Protein AF-A0A812WSG4-F1 (afdb_monomer_lite)

Sequence (407 aa):
MKSVAWGLSHLVDLAQLTVILRHFLCVSTFDWAQKLTANGPMGNECKCCKKEDDSPRNEVTLLQAPGTAVLPWYAGHAQAEEMSEKEYNQKLLKVVLRVQRHWRVVTARKVFANKAAASYTGSTADKQTFLLHWQAKYIIANNLPANDAHWDSDDPAWIGKASMSKRHRFLIRRNLHWRWFNALVFGMMDEQERVFPMSTCAQDALTEIRMMKEAALTWVNGARESEGWSHNVGLFFHVYGHNSVNSLHLHVVDLDFTGPSFESQKFKNLPMDAVLQVLEQEVAGTSDRCETSAMSSLPAIDESIDLKQETVKASPVLNDADMYRRARLKLYELGGVRALRDQLRRQGFLKAGSPKLTTSNKPFNVFARLAYQDTVGRALYASDTTFNKITGRSEGLSPKSASSALS

Radius of gyration: 29.05 Å; chains: 1; bounding box: 52×84×96 Å

Secondary structure (DSSP, 8-state):
--------SSSHHHHHHHHHHHHHHHHHHHHHHHHH--SS------TTS--------------PPTT----GGGSS--------HHHHHHHHHHHHHHHHHHHHHHHHHHHHHHHHHHHHHTTTTTGGGGGGGGGGTEEEEE--HHHHHTTT---TTTTTTS-SBSSEEEEEES--BGGGSSGGGTTS--TT-----HHHHHHHHHHHHHHHHHHHHHHHHHHHHHH---S-EEEEE--TTT-SSSS--EEEEEGGGB-HHHHHHGGG-EEHHHHHHHHHHHHTT-S--S-TTSTTSPPP--TT--HHHHHHHH-SS--SHHHHHHHHHHHHHTTHHHHHHHHHHHTT-B-TTSSBBP-SBTTB-HHHHHHHHHHHHHHHHHHHHHHHHHTT---------------

Structure (mmCIF, N/CA/C/O backbone):
data_AF-A0A812WSG4-F1
#
_entry.id   AF-A0A812WSG4-F1
#
loop_
_atom_site.group_PDB
_atom_site.id
_atom_site.type_symbol
_atom_site.label_atom_id
_atom_site.label_alt_id
_atom_site.label_comp_id
_atom_site.label_asym_id
_atom_site.label_entity_id
_atom_site.label_seq_id
_atom_site.pdbx_PDB_ins_code
_atom_site.Cartn_x
_atom_site.Cartn_y
_atom_site.Cartn_z
_atom_site.occupancy
_atom_site.B_iso_or_equiv
_atom_site.auth_seq_id
_atom_site.auth_comp_id
_atom_site.auth_asym_id
_atom_site.auth_atom_id
_atom_site.pdbx_PDB_model_num
ATOM 1 N N . MET A 1 1 ? -26.300 61.626 37.193 1.00 44.62 1 MET A N 1
ATOM 2 C CA . MET A 1 1 ? -26.737 61.678 35.778 1.00 44.62 1 MET A CA 1
ATOM 3 C C . MET A 1 1 ? -25.701 62.444 34.960 1.00 44.62 1 MET A C 1
ATOM 5 O O . MET A 1 1 ? -25.579 63.639 35.187 1.00 44.62 1 MET A O 1
ATOM 9 N N . LYS A 1 2 ? -24.931 61.743 34.110 1.00 29.81 2 LYS A N 1
ATOM 10 C CA . LYS A 1 2 ? -24.071 62.189 32.977 1.00 29.81 2 LYS A CA 1
ATOM 11 C C . LYS A 1 2 ? -23.126 61.009 32.676 1.00 29.81 2 LYS A C 1
ATOM 13 O O . LYS A 1 2 ? -22.304 60.676 33.513 1.00 29.81 2 LYS A O 1
ATOM 18 N N . SER A 1 3 ? -23.520 60.128 31.761 1.00 32.69 3 SER A N 1
ATOM 19 C CA . SER A 1 3 ? -23.214 60.108 30.317 1.00 32.69 3 SER A CA 1
ATOM 20 C C . SER A 1 3 ? -21.941 59.309 30.022 1.00 32.69 3 SER A C 1
ATOM 22 O O . SER A 1 3 ? -20.834 59.718 30.356 1.00 32.69 3 SER A O 1
ATOM 24 N N . VAL A 1 4 ? -22.168 58.141 29.421 1.00 39.34 4 VAL A N 1
ATOM 25 C CA . VAL A 1 4 ? -21.212 57.148 28.929 1.00 39.34 4 VAL A CA 1
ATOM 26 C C . VAL A 1 4 ? -20.921 57.473 27.467 1.00 39.34 4 VAL A C 1
ATOM 28 O O . VAL A 1 4 ? -21.856 57.531 26.674 1.00 39.34 4 VAL A O 1
ATOM 31 N N . ALA A 1 5 ? -19.652 57.650 27.101 1.00 42.28 5 ALA A N 1
ATOM 32 C CA . ALA A 1 5 ? -19.232 57.693 25.701 1.00 42.28 5 ALA A CA 1
ATOM 33 C C . ALA A 1 5 ? -17.727 57.425 25.558 1.00 42.28 5 ALA A C 1
ATOM 35 O O . ALA A 1 5 ? -16.986 58.368 25.340 1.00 42.28 5 ALA A O 1
ATOM 36 N N . TRP A 1 6 ? -17.268 56.173 25.655 1.00 30.14 6 TRP A N 1
ATOM 37 C CA . TRP A 1 6 ? -15.964 55.759 25.109 1.00 30.14 6 TRP A CA 1
ATOM 38 C C . TRP A 1 6 ? -16.054 54.313 24.614 1.00 30.14 6 TRP A C 1
ATOM 40 O O . TRP A 1 6 ? -16.075 53.367 25.393 1.00 30.14 6 TRP A O 1
ATOM 50 N N . GLY A 1 7 ? -16.125 54.152 23.297 1.00 43.00 7 GLY A N 1
ATOM 51 C CA . GLY A 1 7 ? -16.053 52.861 22.627 1.00 43.00 7 GLY A CA 1
ATOM 52 C C . GLY A 1 7 ? -15.895 53.078 21.131 1.00 43.00 7 GLY A C 1
ATOM 53 O O . GLY A 1 7 ? -16.901 53.308 20.474 1.00 43.00 7 GLY A O 1
ATOM 54 N N . LEU A 1 8 ? -14.647 53.067 20.630 1.00 34.56 8 LEU A N 1
ATOM 55 C CA . LEU A 1 8 ? -14.300 52.886 19.202 1.00 34.56 8 LEU A CA 1
ATOM 56 C C . LEU A 1 8 ? -12.782 52.811 18.878 1.00 34.56 8 LEU A C 1
ATOM 58 O O . LEU A 1 8 ? -12.412 52.893 17.712 1.00 34.56 8 LEU A O 1
ATOM 62 N N . SER A 1 9 ? -11.871 52.604 19.840 1.00 36.78 9 SER A N 1
ATOM 63 C CA . SER A 1 9 ? -10.413 52.645 19.578 1.00 36.78 9 SER A CA 1
ATOM 64 C C . SER A 1 9 ? -9.722 51.296 19.299 1.00 36.78 9 SER A C 1
ATOM 66 O O . SER A 1 9 ? -8.503 51.267 19.172 1.00 36.78 9 SER A O 1
ATOM 68 N N . HIS A 1 10 ? -10.436 50.171 19.169 1.00 44.19 10 HIS A N 1
ATOM 69 C CA . HIS A 1 10 ? -9.801 48.842 19.001 1.00 44.19 10 HIS A CA 1
ATOM 70 C C . HIS A 1 10 ? -10.036 48.146 17.650 1.00 44.19 10 HIS A C 1
ATOM 72 O O . HIS A 1 10 ? -9.524 47.054 17.423 1.00 44.19 10 HIS A O 1
ATOM 78 N N . LEU A 1 11 ? -10.743 48.781 16.709 1.00 36.41 11 LEU A N 1
ATOM 79 C CA . LEU A 1 11 ? -10.906 48.254 15.342 1.00 36.41 11 LEU A CA 1
ATOM 80 C C . LEU A 1 11 ? -9.815 48.725 14.361 1.00 36.41 11 LEU A C 1
ATOM 82 O O . LEU A 1 11 ? -9.687 48.167 13.273 1.00 36.41 11 LEU A O 1
ATOM 86 N N . VAL A 1 12 ? -8.993 49.708 14.746 1.00 40.75 12 VAL A N 1
ATOM 87 C CA . VAL A 1 12 ? -7.948 50.290 13.881 1.00 40.75 12 VAL A CA 1
ATOM 88 C C . VAL A 1 12 ? -6.704 49.385 13.764 1.00 40.75 12 VAL A C 1
ATOM 90 O O . VAL A 1 12 ? -6.014 49.420 12.746 1.00 40.75 12 VAL A O 1
ATOM 93 N N . ASP A 1 13 ? -6.462 48.487 14.723 1.00 52.12 13 ASP A N 1
ATOM 94 C CA . ASP A 1 13 ? -5.215 47.703 14.789 1.00 52.12 13 ASP A CA 1
ATOM 95 C C . ASP A 1 13 ? -5.152 46.489 13.842 1.00 52.12 13 ASP A C 1
ATOM 97 O O . ASP A 1 13 ? -4.093 46.152 13.307 1.00 52.12 13 ASP A O 1
ATOM 101 N N . LEU A 1 14 ? -6.279 45.833 13.549 1.00 44.94 14 LEU A N 1
ATOM 102 C CA . LEU A 1 14 ? -6.296 44.662 12.654 1.00 44.94 14 LEU A CA 1
ATOM 103 C C . LEU A 1 14 ? -6.059 45.041 11.182 1.00 44.94 14 LEU A C 1
ATOM 105 O O . LEU A 1 14 ? -5.434 44.286 10.427 1.00 44.94 14 LEU A O 1
ATOM 109 N N . ALA A 1 15 ? -6.506 46.230 10.774 1.00 45.50 15 ALA A N 1
ATOM 110 C CA . ALA A 1 15 ? -6.244 46.766 9.443 1.00 45.50 15 ALA A CA 1
ATOM 111 C C . ALA A 1 15 ? -4.757 47.115 9.268 1.00 45.50 15 ALA A C 1
ATOM 113 O O . ALA A 1 15 ? -4.166 46.765 8.244 1.00 45.50 15 ALA A O 1
ATOM 114 N N . GLN A 1 16 ? -4.121 47.706 10.288 1.00 52.91 16 GLN A N 1
ATOM 115 C CA . GLN A 1 16 ? -2.684 47.992 10.266 1.00 52.91 16 GLN A CA 1
ATOM 116 C C . GLN A 1 16 ? -1.845 46.714 10.240 1.00 52.91 16 GLN A C 1
ATOM 118 O O . GLN A 1 16 ? -0.914 46.623 9.441 1.00 52.91 16 GLN A O 1
ATOM 123 N N . LEU A 1 17 ? -2.220 45.677 10.997 1.00 49.31 17 LEU A N 1
ATOM 124 C CA . LEU A 1 17 ? -1.539 44.381 10.939 1.00 49.31 17 LEU A CA 1
ATOM 125 C C . LEU A 1 17 ? -1.612 43.759 9.533 1.00 49.31 17 LEU A C 1
ATOM 127 O O . LEU A 1 17 ? -0.635 43.198 9.040 1.00 49.31 17 LEU A O 1
ATOM 131 N N . THR A 1 18 ? -2.756 43.900 8.858 1.00 52.38 18 THR A N 1
ATOM 132 C CA . THR A 1 18 ? -2.968 43.389 7.495 1.00 52.38 18 THR A CA 1
ATOM 133 C C . THR A 1 18 ? -2.155 44.173 6.458 1.00 52.38 18 THR A C 1
ATOM 135 O O . THR A 1 18 ? -1.593 43.576 5.537 1.00 52.38 18 THR A O 1
ATOM 138 N N . VAL A 1 19 ? -2.038 45.495 6.618 1.00 55.69 19 VAL A N 1
ATOM 139 C CA . VAL A 1 19 ? -1.210 46.364 5.763 1.00 55.69 19 VAL A CA 1
ATOM 140 C C . VAL A 1 19 ? 0.280 46.095 5.983 1.00 55.69 19 VAL A C 1
ATOM 142 O O . VAL A 1 19 ? 1.002 45.920 5.004 1.00 55.69 19 VAL A O 1
ATOM 145 N N . ILE A 1 20 ? 0.730 45.958 7.234 1.00 57.47 20 ILE A N 1
ATOM 146 C CA . ILE A 1 20 ? 2.117 45.618 7.585 1.00 57.47 20 ILE A CA 1
ATOM 147 C C . ILE A 1 20 ? 2.479 44.235 7.039 1.00 57.47 20 ILE A C 1
ATOM 149 O O . ILE A 1 20 ? 3.531 44.079 6.421 1.00 57.47 20 ILE A O 1
ATOM 153 N N . LEU A 1 21 ? 1.594 43.240 7.179 1.00 55.28 21 LEU A N 1
ATOM 154 C CA . LEU A 1 21 ? 1.803 41.907 6.609 1.00 55.28 21 LEU A CA 1
ATOM 155 C C . LEU A 1 21 ? 1.834 41.937 5.074 1.00 55.28 21 LEU A C 1
ATOM 157 O O . LEU A 1 21 ? 2.691 41.281 4.486 1.00 55.28 21 LEU A O 1
ATOM 161 N N . ARG A 1 22 ? 0.974 42.725 4.409 1.00 54.09 22 ARG A N 1
ATOM 162 C CA . ARG A 1 22 ? 1.014 42.904 2.944 1.00 54.09 22 ARG A CA 1
ATOM 163 C C . ARG A 1 22 ? 2.300 43.586 2.476 1.00 54.09 22 ARG A C 1
ATOM 165 O O . ARG A 1 22 ? 2.905 43.108 1.520 1.00 54.09 22 ARG A O 1
ATOM 172 N N . HIS A 1 23 ? 2.739 44.652 3.145 1.00 49.19 23 HIS A N 1
ATOM 173 C CA . HIS A 1 23 ? 3.978 45.356 2.803 1.00 49.19 23 HIS A CA 1
ATOM 174 C C . HIS A 1 23 ? 5.213 44.475 3.031 1.00 49.19 23 HIS A C 1
ATOM 176 O O . HIS A 1 23 ? 6.050 44.357 2.139 1.00 49.19 23 HIS A O 1
ATOM 182 N N . PHE A 1 24 ? 5.298 43.764 4.162 1.00 51.44 24 PHE A N 1
ATOM 183 C CA . PHE A 1 24 ? 6.420 42.859 4.435 1.00 51.44 24 PHE A CA 1
ATOM 184 C C . PHE A 1 24 ? 6.464 41.653 3.491 1.00 51.44 24 PHE A C 1
ATOM 186 O O . PHE A 1 24 ? 7.548 41.250 3.065 1.00 51.44 24 PHE A O 1
ATOM 193 N N . LEU A 1 25 ? 5.309 41.081 3.133 1.00 51.28 25 LEU A N 1
ATOM 194 C CA . LEU A 1 25 ? 5.250 39.990 2.159 1.00 51.28 25 LEU A CA 1
ATOM 195 C C . LEU A 1 25 ? 5.708 40.466 0.774 1.00 51.28 25 LEU A C 1
ATOM 197 O O . LEU A 1 25 ? 6.527 39.780 0.164 1.00 51.28 25 LEU A O 1
ATOM 201 N N . CYS A 1 26 ? 5.285 41.657 0.337 1.00 43.12 26 CYS A N 1
ATOM 202 C CA . CYS A 1 26 ? 5.659 42.238 -0.956 1.00 43.12 26 CYS A CA 1
ATOM 203 C C . CYS A 1 26 ? 7.168 42.544 -1.055 1.00 43.12 26 CYS A C 1
ATOM 205 O O . CYS A 1 26 ? 7.822 42.163 -2.028 1.00 43.12 26 CYS A O 1
ATOM 207 N N . VAL A 1 27 ? 7.758 43.134 -0.007 1.00 49.81 27 VAL A N 1
ATOM 208 C CA . VAL A 1 27 ? 9.206 43.420 0.054 1.00 49.81 27 VAL A CA 1
ATOM 209 C C . VAL A 1 27 ? 10.031 42.125 0.083 1.00 49.81 27 VAL A C 1
ATOM 211 O O . VAL A 1 27 ? 11.058 42.028 -0.586 1.00 49.81 27 VAL A O 1
ATOM 214 N N . SER A 1 28 ? 9.561 41.082 0.776 1.00 47.84 28 SER A N 1
ATOM 215 C CA . SER A 1 28 ? 10.269 39.793 0.835 1.00 47.84 28 SER A CA 1
ATOM 216 C C . SER A 1 28 ? 10.235 39.003 -0.481 1.00 47.84 28 SER A C 1
ATOM 218 O O . SER A 1 28 ? 11.195 38.301 -0.797 1.00 47.84 28 SER A O 1
ATOM 220 N N . THR A 1 29 ? 9.165 39.135 -1.275 1.00 46.41 29 THR A N 1
ATOM 221 C CA . THR A 1 29 ? 9.106 38.572 -2.633 1.00 46.41 29 THR A CA 1
ATOM 222 C C . THR A 1 29 ? 9.993 39.339 -3.612 1.00 46.41 29 THR A C 1
ATOM 224 O O . THR A 1 29 ? 10.566 38.724 -4.508 1.00 46.41 29 THR A O 1
ATOM 227 N N . PHE A 1 30 ? 10.167 40.648 -3.409 1.00 40.75 30 PHE A N 1
ATOM 228 C CA . PHE A 1 30 ? 11.027 41.495 -4.238 1.00 40.75 30 PHE A CA 1
ATOM 229 C C . PHE A 1 30 ? 12.521 41.213 -4.000 1.00 40.75 30 PHE A C 1
ATOM 231 O O . PHE A 1 30 ? 13.273 41.043 -4.956 1.00 40.75 30 PHE A O 1
ATOM 238 N N . ASP A 1 31 ? 12.932 41.042 -2.738 1.00 40.47 31 ASP A N 1
ATOM 239 C CA . ASP A 1 31 ? 14.319 40.704 -2.370 1.00 40.47 31 ASP A CA 1
ATOM 240 C C . ASP A 1 31 ? 14.712 39.270 -2.793 1.00 40.47 31 ASP A C 1
ATOM 242 O O . ASP A 1 31 ? 15.870 38.980 -3.102 1.00 40.47 31 ASP A O 1
ATOM 246 N N . TRP A 1 32 ? 13.736 38.355 -2.870 1.00 39.31 32 TRP A N 1
ATOM 247 C CA . TRP A 1 32 ? 13.934 37.013 -3.429 1.00 39.31 32 TRP A CA 1
ATOM 248 C C . TRP A 1 32 ? 14.002 37.017 -4.967 1.00 39.31 32 TRP A C 1
ATOM 250 O O . TRP A 1 32 ? 14.823 36.300 -5.537 1.00 39.31 32 TRP A O 1
ATOM 260 N N . ALA A 1 33 ? 13.204 37.856 -5.639 1.00 40.38 33 ALA A N 1
ATOM 261 C CA . ALA A 1 33 ? 13.239 38.020 -7.093 1.00 40.38 33 ALA A CA 1
ATOM 262 C C . ALA A 1 33 ? 14.532 38.703 -7.579 1.00 40.38 33 ALA A C 1
ATOM 264 O O . ALA A 1 33 ? 15.132 38.232 -8.542 1.00 40.38 33 ALA A O 1
ATOM 265 N N . GLN A 1 34 ? 15.030 39.728 -6.872 1.00 44.47 34 GLN A N 1
ATOM 266 C CA . GLN A 1 34 ? 16.306 40.386 -7.197 1.00 44.47 34 GLN A CA 1
ATOM 267 C C . GLN A 1 34 ? 17.517 39.450 -7.064 1.00 44.47 34 GLN A C 1
ATOM 269 O O . GLN A 1 34 ? 18.458 39.541 -7.852 1.00 44.47 34 GLN A O 1
ATOM 274 N N . LYS A 1 35 ? 17.485 38.504 -6.117 1.00 48.62 35 LYS A N 1
ATOM 275 C CA . LYS A 1 35 ? 18.541 37.486 -5.961 1.00 48.62 35 LYS A CA 1
ATOM 276 C C . LYS A 1 35 ? 18.521 36.409 -7.050 1.00 48.62 35 LYS A C 1
ATOM 278 O O . LYS A 1 35 ? 19.532 35.739 -7.237 1.00 48.62 35 LYS A O 1
ATOM 283 N N . LEU A 1 36 ? 17.416 36.253 -7.782 1.00 42.00 36 LEU A N 1
ATOM 284 C CA . LEU A 1 36 ? 17.313 35.327 -8.917 1.00 42.00 36 LEU A CA 1
ATOM 285 C C . LEU A 1 36 ? 17.687 35.970 -10.261 1.00 42.00 36 LEU A C 1
ATOM 287 O O . LEU A 1 36 ? 18.030 35.249 -11.193 1.00 42.00 36 LEU A O 1
ATOM 291 N N . THR A 1 37 ? 17.678 37.302 -10.366 1.00 45.38 37 THR A N 1
ATOM 292 C CA . THR A 1 37 ? 17.989 38.037 -11.607 1.00 45.38 37 THR A CA 1
ATOM 293 C C . THR A 1 37 ? 19.412 38.600 -11.667 1.00 45.38 37 THR A C 1
ATOM 295 O O . THR A 1 37 ? 19.725 39.357 -12.579 1.00 45.38 37 THR A O 1
ATOM 298 N N . ALA A 1 38 ? 20.303 38.232 -10.742 1.00 44.19 38 ALA A N 1
ATOM 299 C CA . ALA A 1 38 ? 21.662 38.780 -10.653 1.00 44.19 38 ALA A CA 1
ATOM 300 C C . ALA A 1 38 ? 22.631 38.367 -11.793 1.00 44.19 38 ALA A C 1
ATOM 302 O O . ALA A 1 38 ? 23.820 38.642 -11.694 1.00 44.19 38 ALA A O 1
ATOM 303 N N . ASN A 1 39 ? 22.145 37.755 -12.881 1.00 45.62 39 ASN A N 1
ATOM 304 C CA . ASN A 1 39 ? 22.918 37.470 -14.095 1.00 45.62 39 ASN A CA 1
ATOM 305 C C . ASN A 1 39 ? 22.128 37.900 -15.346 1.00 45.62 39 ASN A C 1
ATOM 307 O O . ASN A 1 39 ? 21.484 37.081 -15.998 1.00 45.62 39 ASN A O 1
ATOM 311 N N . GLY A 1 40 ? 22.166 39.190 -15.682 1.00 41.59 40 GLY A N 1
ATOM 312 C CA . GLY A 1 40 ? 21.649 39.722 -16.949 1.00 41.59 40 GLY A CA 1
ATOM 313 C C . GLY A 1 40 ? 21.876 41.236 -17.062 1.00 41.59 40 GLY A C 1
ATOM 314 O O . GLY A 1 40 ? 21.739 41.928 -16.052 1.00 41.59 40 GLY A O 1
ATOM 315 N N . PRO A 1 41 ? 22.268 41.769 -18.236 1.00 44.84 41 PRO A N 1
ATOM 316 C CA . PRO A 1 41 ? 22.649 43.171 -18.369 1.00 44.84 41 PRO A CA 1
ATOM 317 C C . PRO A 1 41 ? 21.428 44.099 -18.331 1.00 44.84 41 PRO A C 1
ATOM 319 O O . PRO A 1 41 ? 20.345 43.755 -18.805 1.00 44.84 41 PRO A O 1
ATOM 322 N N . MET A 1 42 ? 21.635 45.282 -17.748 1.00 44.72 42 MET A N 1
ATOM 323 C CA . MET A 1 42 ? 20.628 46.327 -17.558 1.00 44.72 42 MET A CA 1
ATOM 324 C C . MET A 1 42 ? 19.991 46.786 -18.876 1.00 44.72 42 MET A C 1
ATOM 326 O O . MET A 1 42 ? 20.693 47.057 -19.848 1.00 44.72 42 MET A O 1
ATOM 330 N N . GLY A 1 43 ? 18.668 46.977 -18.858 1.00 39.19 43 GLY A N 1
ATOM 331 C CA . GLY A 1 43 ? 17.932 47.625 -19.940 1.00 39.19 43 GLY A CA 1
ATOM 332 C C . GLY A 1 43 ? 16.461 47.898 -19.608 1.00 39.19 43 GLY A C 1
ATOM 333 O O . GLY A 1 43 ? 15.614 47.039 -19.813 1.00 39.19 43 GLY A O 1
ATOM 334 N N . ASN A 1 44 ? 16.199 49.143 -19.205 1.00 39.78 44 ASN A N 1
ATOM 335 C CA . ASN A 1 44 ? 14.968 49.929 -19.374 1.00 39.78 44 ASN A CA 1
ATOM 336 C C . ASN A 1 44 ? 13.750 49.740 -18.437 1.00 39.78 44 ASN A C 1
ATOM 338 O O . ASN A 1 44 ? 13.377 48.664 -17.986 1.00 39.78 44 ASN A O 1
ATOM 342 N N . GLU A 1 45 ? 13.154 50.904 -18.169 1.00 42.28 45 GLU A N 1
ATOM 343 C CA . GLU A 1 45 ? 12.144 51.296 -17.182 1.00 42.28 45 GLU A CA 1
ATOM 344 C C . GLU A 1 45 ? 10.780 50.568 -17.286 1.00 42.28 45 GLU A C 1
ATOM 346 O O . GLU A 1 45 ? 10.207 50.428 -18.368 1.00 42.28 45 GLU A O 1
ATOM 351 N N . CYS A 1 46 ? 10.186 50.186 -16.139 1.00 35.53 46 CYS A N 1
ATOM 352 C CA . CYS A 1 46 ? 8.797 49.688 -16.050 1.00 35.53 46 CYS A CA 1
ATOM 353 C C . CYS A 1 46 ? 7.814 50.866 -16.124 1.00 35.53 46 CYS A C 1
ATOM 355 O O . CYS A 1 46 ? 7.708 51.657 -15.186 1.00 35.53 46 CYS A O 1
ATOM 357 N N . LYS A 1 47 ? 7.019 50.935 -17.199 1.00 42.34 47 LYS A N 1
ATOM 358 C CA . LYS A 1 47 ? 5.894 51.875 -17.428 1.00 42.34 47 LYS A CA 1
ATOM 359 C C . LYS A 1 47 ? 4.674 51.662 -16.505 1.00 42.34 47 LYS A C 1
ATOM 361 O O . LYS A 1 47 ? 3.541 51.950 -16.873 1.00 42.34 47 LYS A O 1
ATOM 366 N N . CYS A 1 48 ? 4.885 51.143 -15.306 1.00 37.00 48 CYS A N 1
ATOM 367 C CA . CYS A 1 48 ? 3.837 50.543 -14.481 1.00 37.00 48 CYS A CA 1
ATOM 368 C C . CYS A 1 48 ? 3.250 51.530 -13.451 1.00 37.00 48 CYS A C 1
ATOM 370 O O . CYS A 1 48 ? 2.232 51.248 -12.830 1.00 37.00 48 CYS A O 1
ATOM 372 N N . CYS A 1 49 ? 3.853 52.717 -13.312 1.00 33.91 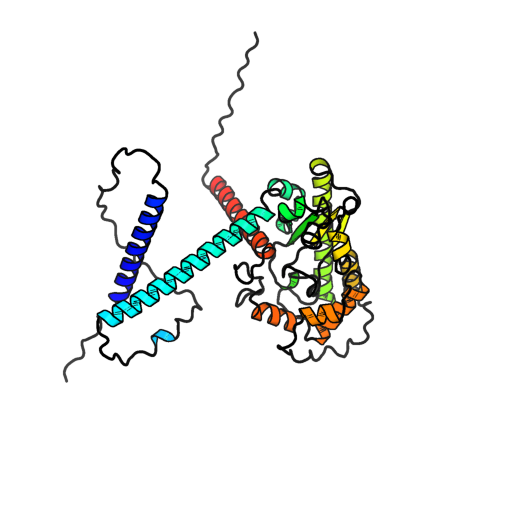49 CYS A N 1
ATOM 373 C CA . CYS A 1 49 ? 3.488 53.725 -12.315 1.00 33.91 49 CYS A CA 1
ATOM 374 C C . CYS A 1 49 ? 2.788 54.951 -12.922 1.00 33.91 49 CYS A C 1
ATOM 376 O O . CYS A 1 49 ? 3.170 56.074 -12.612 1.00 33.91 49 CYS A O 1
ATOM 378 N N . LYS A 1 50 ? 1.793 54.773 -13.798 1.00 40.44 50 LYS A N 1
ATOM 379 C CA . LYS A 1 50 ? 0.811 55.830 -14.103 1.00 40.44 50 LYS A CA 1
ATOM 380 C C . LYS A 1 50 ? -0.531 55.207 -14.461 1.00 40.44 50 LYS A C 1
ATOM 382 O O . LYS A 1 50 ? -0.736 54.834 -15.612 1.00 40.44 50 LYS A O 1
ATOM 387 N N . LYS A 1 51 ? -1.407 55.112 -13.463 1.00 32.91 51 LYS A N 1
ATOM 388 C CA . LYS A 1 51 ? -2.859 55.321 -13.558 1.00 32.91 51 LYS A CA 1
ATOM 389 C C . LYS A 1 51 ? -3.444 55.216 -12.150 1.00 32.91 51 LYS A C 1
ATOM 391 O O . LYS A 1 51 ? -3.463 54.142 -11.558 1.00 32.91 51 LYS A O 1
ATOM 396 N N . GLU A 1 52 ? -3.825 56.367 -11.612 1.00 40.47 52 GLU A N 1
ATOM 397 C CA . GLU A 1 52 ? -4.823 56.461 -10.552 1.00 40.47 52 GLU A CA 1
ATOM 398 C C . GLU A 1 52 ? -6.158 56.056 -11.185 1.00 40.47 52 GLU A C 1
ATOM 400 O O . GLU A 1 52 ? -6.542 56.630 -12.203 1.00 40.47 52 GLU A O 1
ATOM 405 N N . ASP A 1 53 ? -6.807 55.032 -10.636 1.00 33.84 53 ASP A N 1
ATOM 406 C CA . ASP A 1 53 ? -8.177 54.660 -10.986 1.00 33.84 53 ASP A CA 1
ATOM 407 C C . ASP A 1 53 ? -9.019 54.709 -9.708 1.00 33.84 53 ASP A C 1
ATOM 409 O O . ASP A 1 53 ? -8.782 53.968 -8.748 1.00 33.84 53 ASP A O 1
ATOM 413 N N . ASP A 1 54 ? -9.998 55.612 -9.721 1.00 42.94 54 ASP A N 1
ATOM 414 C CA . ASP A 1 54 ? -11.101 55.689 -8.775 1.00 42.94 54 ASP A CA 1
ATOM 415 C C . ASP A 1 54 ? -12.060 54.522 -9.041 1.00 42.94 54 ASP A C 1
ATOM 417 O O . ASP A 1 54 ? -12.721 54.444 -10.077 1.00 42.94 54 ASP A O 1
ATOM 421 N N . SER A 1 55 ? -12.157 53.579 -8.106 1.00 32.28 55 SER A N 1
ATOM 422 C CA . SER A 1 55 ? -13.191 52.538 -8.119 1.00 32.28 55 SER A CA 1
ATOM 423 C C . SER A 1 55 ? -13.582 52.142 -6.692 1.00 32.28 55 SER A C 1
ATOM 425 O O . SER A 1 55 ? -12.737 52.152 -5.791 1.00 32.28 55 SER A O 1
ATOM 427 N N . PRO A 1 56 ? -14.870 51.837 -6.448 1.00 35.00 56 PRO A N 1
ATOM 428 C CA . PRO A 1 56 ? -15.454 51.873 -5.115 1.00 35.00 56 PRO A CA 1
ATOM 429 C C . PRO A 1 56 ? -14.985 50.721 -4.221 1.00 35.00 56 PRO A C 1
ATOM 431 O O . PRO A 1 56 ? -14.750 49.594 -4.658 1.00 35.00 56 PRO A O 1
ATOM 434 N N . ARG A 1 57 ? -14.881 51.035 -2.926 1.00 34.81 57 ARG A N 1
ATOM 435 C CA . ARG A 1 57 ? -14.559 50.109 -1.836 1.00 34.81 57 ARG A CA 1
ATOM 436 C C . ARG A 1 57 ? -15.559 48.949 -1.806 1.00 34.81 57 ARG A C 1
ATOM 438 O O . ARG A 1 57 ? -16.684 49.124 -1.351 1.00 34.81 57 ARG A O 1
ATOM 445 N N . ASN A 1 58 ? -15.120 47.761 -2.211 1.00 29.48 58 ASN A N 1
ATOM 446 C CA . ASN A 1 58 ? -15.813 46.522 -1.872 1.00 29.48 58 ASN A CA 1
ATOM 447 C C . ASN A 1 58 ? -15.464 46.138 -0.430 1.00 29.48 58 ASN A C 1
ATOM 449 O O . ASN A 1 58 ? -14.306 45.852 -0.111 1.00 29.48 58 ASN A O 1
ATOM 453 N N . GLU A 1 59 ? -16.471 46.149 0.441 1.00 30.97 59 GLU A N 1
ATOM 454 C CA . GLU A 1 59 ? -16.392 45.580 1.783 1.00 30.97 59 GLU A CA 1
ATOM 455 C C . GLU A 1 59 ? -16.062 44.087 1.689 1.00 30.97 59 GLU A C 1
ATOM 457 O O . GLU A 1 59 ? -16.786 43.291 1.091 1.00 30.97 59 GLU A O 1
ATOM 462 N N . VAL A 1 60 ? -14.936 43.694 2.283 1.00 28.16 60 VAL A N 1
ATOM 463 C CA . VAL A 1 60 ? -14.577 42.286 2.444 1.00 28.16 60 VAL A CA 1
ATOM 464 C C . VAL A 1 60 ? -15.348 41.750 3.645 1.00 28.16 60 VAL A C 1
ATOM 466 O O . VAL A 1 60 ? -14.934 41.927 4.790 1.00 28.16 60 VAL A O 1
ATOM 469 N N . THR A 1 61 ? -16.465 41.071 3.394 1.00 30.06 61 THR A N 1
ATOM 470 C CA . THR A 1 61 ? -17.117 40.238 4.408 1.00 30.06 61 THR A CA 1
ATOM 471 C C . THR A 1 61 ? -16.234 39.016 4.672 1.00 30.06 61 THR A C 1
ATOM 473 O O . THR A 1 61 ? -16.132 38.100 3.855 1.00 30.06 61 THR A O 1
ATOM 476 N N . LEU A 1 62 ? -15.553 39.007 5.817 1.00 29.47 62 LEU A N 1
ATOM 477 C CA . LEU A 1 62 ? -14.800 37.859 6.316 1.00 29.47 62 LEU A CA 1
ATOM 478 C C . LEU A 1 62 ? -15.787 36.763 6.746 1.00 29.47 62 LEU A C 1
ATOM 480 O O . LEU A 1 62 ? -16.320 36.784 7.853 1.00 29.47 62 LEU A O 1
ATOM 484 N N . LEU A 1 63 ? -16.028 35.796 5.860 1.00 29.72 63 LEU A N 1
ATOM 485 C CA . LEU A 1 63 ? -16.683 34.536 6.209 1.00 29.72 63 LEU A CA 1
ATOM 486 C C . LEU A 1 63 ? -15.806 33.786 7.222 1.00 29.72 63 LEU A C 1
ATOM 488 O O . LEU A 1 63 ? -14.739 33.267 6.887 1.00 29.72 63 LEU A O 1
ATOM 492 N N . GLN A 1 64 ? -16.257 33.753 8.476 1.00 31.69 64 GLN A N 1
ATOM 493 C CA . GLN A 1 64 ? -15.684 32.920 9.527 1.00 31.69 64 GLN A CA 1
ATOM 494 C C . GLN A 1 64 ? -15.809 31.444 9.128 1.00 31.69 64 GLN A C 1
ATOM 496 O O . GLN A 1 64 ? -16.910 30.929 8.939 1.00 31.69 64 GLN A O 1
ATOM 501 N N . ALA A 1 65 ? -14.678 30.749 9.011 1.00 33.81 65 ALA A N 1
ATOM 502 C CA . ALA A 1 65 ? -14.675 29.297 8.891 1.00 33.81 65 ALA A CA 1
ATOM 503 C C . ALA A 1 65 ? -15.118 28.682 10.238 1.00 33.81 65 ALA A C 1
ATOM 505 O O . ALA A 1 65 ? -14.499 28.983 11.264 1.00 33.81 65 ALA A O 1
ATOM 506 N N . PRO A 1 66 ? -16.144 27.812 10.279 1.00 33.34 66 PRO A N 1
ATOM 507 C CA . PRO A 1 66 ? -16.540 27.153 11.516 1.00 33.34 66 PRO A CA 1
ATOM 508 C C . PRO A 1 66 ? -15.444 26.169 11.950 1.00 33.34 66 PRO A C 1
ATOM 510 O O . PRO A 1 66 ? -15.079 25.268 11.195 1.00 33.34 66 PRO A O 1
ATOM 513 N N . GLY A 1 67 ? -14.925 26.326 13.171 1.00 40.56 67 GLY A N 1
ATOM 514 C CA . GLY A 1 67 ? -14.109 25.301 13.838 1.00 40.56 67 GLY A CA 1
ATOM 515 C C . GLY A 1 67 ? -12.626 25.611 14.059 1.00 40.56 67 GLY A C 1
ATOM 516 O O . GLY A 1 67 ? -11.938 24.797 14.674 1.00 40.56 67 GLY A O 1
ATOM 517 N N . THR A 1 68 ? -12.100 26.768 13.649 1.00 41.41 68 THR A N 1
ATOM 518 C CA . THR A 1 68 ? -10.816 27.231 14.201 1.00 41.41 68 THR A CA 1
ATOM 519 C C . THR A 1 68 ? -11.070 27.837 15.571 1.00 41.41 68 THR A C 1
ATOM 521 O O . THR A 1 68 ? -11.498 28.985 15.669 1.00 41.41 68 THR A O 1
ATOM 524 N N . ALA A 1 69 ? -10.813 27.065 16.628 1.00 39.59 69 ALA A N 1
ATOM 525 C CA . ALA A 1 69 ? -10.653 27.628 17.959 1.00 39.59 69 ALA A CA 1
ATOM 526 C C . ALA A 1 69 ? -9.613 28.752 17.860 1.00 39.59 69 ALA A C 1
ATOM 528 O O . ALA A 1 69 ? -8.445 28.510 17.543 1.00 39.59 69 ALA A O 1
ATOM 529 N N . VAL A 1 70 ? -10.062 29.990 18.067 1.00 43.19 70 VAL A N 1
ATOM 530 C CA . VAL A 1 70 ? -9.176 31.119 18.335 1.00 43.19 70 VAL A CA 1
ATOM 531 C C . VAL A 1 70 ? -8.271 30.660 19.472 1.00 43.19 70 VAL A C 1
ATOM 533 O O . VAL A 1 70 ? -8.764 30.175 20.490 1.00 43.19 70 VAL A O 1
ATOM 536 N N . LEU A 1 71 ? -6.954 30.710 19.249 1.00 45.81 71 LEU A N 1
ATOM 537 C CA . LEU A 1 71 ? -5.955 30.310 20.238 1.00 45.81 71 LEU A CA 1
ATOM 538 C C . LEU A 1 71 ? -6.368 30.880 21.612 1.00 45.81 71 LEU A C 1
ATOM 540 O O . LEU A 1 71 ? -6.533 32.099 21.701 1.00 45.81 71 LEU A O 1
ATOM 544 N N . PRO A 1 72 ? -6.496 30.056 22.675 1.00 47.66 72 PRO A N 1
ATOM 545 C CA . PRO A 1 72 ? -6.902 30.495 24.022 1.00 47.66 72 PRO A CA 1
ATOM 546 C C . PRO A 1 72 ? -6.038 31.618 24.622 1.00 47.66 72 PRO A C 1
ATOM 548 O O . PRO A 1 72 ? -6.348 32.170 25.671 1.00 47.66 72 PRO A O 1
ATOM 551 N N . TRP A 1 73 ? -4.945 31.964 23.945 1.00 53.62 73 TRP A N 1
ATOM 552 C CA . TRP A 1 73 ? -3.975 32.974 24.330 1.00 53.62 73 TRP A CA 1
ATOM 553 C C . TRP A 1 73 ? -4.523 34.409 24.358 1.00 53.62 73 TRP A C 1
ATOM 555 O O . TRP A 1 73 ? -3.954 35.244 25.050 1.00 53.62 73 TRP A O 1
ATOM 565 N N . TYR A 1 74 ? -5.624 34.712 23.659 1.00 50.72 74 TYR A N 1
ATOM 566 C CA . TYR A 1 74 ? -6.165 36.080 23.628 1.00 50.72 74 TYR A CA 1
ATOM 567 C C . TYR A 1 74 ? -7.025 36.463 24.846 1.00 50.72 74 TYR A C 1
ATOM 569 O O . TYR A 1 74 ? -7.238 37.649 25.071 1.00 50.72 74 TYR A O 1
ATOM 577 N N . ALA A 1 75 ? -7.494 35.508 25.657 1.00 50.28 75 ALA A N 1
ATOM 578 C CA . ALA A 1 75 ? -8.451 35.794 26.736 1.00 50.28 75 ALA A CA 1
ATOM 579 C C . ALA A 1 75 ? -7.814 36.043 28.124 1.00 50.28 75 ALA A C 1
ATOM 581 O O . ALA A 1 75 ? -8.521 36.400 29.059 1.00 50.28 75 ALA A O 1
ATOM 582 N N . GLY A 1 76 ? -6.494 35.865 28.278 1.00 48.31 76 GLY A N 1
ATOM 583 C CA . GLY A 1 76 ? -5.813 35.881 29.585 1.00 48.31 76 GLY A CA 1
ATOM 584 C C . GLY A 1 76 ? -4.979 37.125 29.922 1.00 48.31 76 GLY A C 1
ATOM 585 O O . GLY A 1 76 ? -4.279 37.118 30.931 1.00 48.31 76 GLY A O 1
ATOM 586 N N . HIS A 1 77 ? -4.993 38.181 29.103 1.00 52.25 77 HIS A N 1
ATOM 587 C CA . HIS A 1 77 ? -4.102 39.344 29.271 1.00 52.25 77 HIS A CA 1
ATOM 588 C C . HIS A 1 77 ? -4.857 40.673 29.385 1.00 52.25 77 HIS A C 1
ATOM 590 O O . HIS A 1 77 ? -4.561 41.636 28.687 1.00 52.25 77 HIS A O 1
ATOM 596 N N . ALA A 1 78 ? -5.825 40.728 30.303 1.00 45.88 78 ALA A N 1
ATOM 597 C CA . ALA A 1 78 ? -6.479 41.970 30.730 1.00 45.88 78 ALA A CA 1
ATOM 598 C C . ALA A 1 78 ? -5.879 42.554 32.029 1.00 45.88 78 ALA A C 1
ATOM 600 O O . ALA A 1 78 ? -6.531 43.324 32.726 1.00 45.88 78 ALA A O 1
ATOM 601 N N . GLN A 1 79 ? -4.635 42.199 32.360 1.00 51.53 79 GLN A N 1
ATOM 602 C CA . GLN A 1 79 ? -3.791 42.997 33.251 1.00 51.53 79 GLN A CA 1
ATOM 603 C C . GLN A 1 79 ? -2.635 43.524 32.408 1.00 51.53 79 GLN A C 1
ATOM 605 O O . GLN A 1 79 ? -1.590 42.891 32.279 1.00 51.53 79 GLN A O 1
ATOM 610 N N . ALA A 1 80 ? -2.889 44.640 31.727 1.00 52.28 80 ALA A N 1
ATOM 611 C CA . ALA A 1 80 ? -1.861 45.387 31.027 1.00 52.28 80 ALA A CA 1
ATOM 612 C C . ALA A 1 80 ? -0.991 46.079 32.082 1.00 52.28 80 ALA A C 1
ATOM 614 O O . ALA A 1 80 ? -1.242 47.219 32.459 1.00 52.28 80 ALA A O 1
ATOM 615 N N . GLU A 1 81 ? 0.019 45.372 32.587 1.00 62.19 81 GLU A N 1
ATOM 616 C CA . GLU A 1 81 ? 1.230 46.063 33.021 1.00 62.19 81 GLU A CA 1
ATOM 617 C C . GLU A 1 81 ? 1.701 46.924 31.840 1.00 62.19 81 GLU A C 1
ATOM 619 O O . GLU A 1 81 ? 1.654 46.462 30.693 1.00 62.19 81 GLU A O 1
ATOM 624 N N . GLU A 1 82 ? 2.093 48.175 32.105 1.00 76.88 82 GLU A N 1
ATOM 625 C CA . GLU A 1 82 ? 2.643 49.108 31.115 1.00 76.88 82 GLU A CA 1
ATOM 626 C C . GLU A 1 82 ? 3.939 48.538 30.528 1.00 76.88 82 GLU A C 1
ATOM 628 O O . GLU A 1 82 ? 5.055 48.870 30.919 1.00 76.88 82 GLU A O 1
ATOM 633 N N . MET A 1 83 ? 3.789 47.615 29.585 1.00 83.44 83 MET A N 1
ATOM 634 C CA . MET A 1 83 ? 4.885 47.085 28.806 1.00 83.44 83 MET A CA 1
ATOM 635 C C . MET A 1 83 ? 5.382 48.214 27.920 1.00 83.44 83 MET A C 1
ATOM 637 O O . MET A 1 83 ? 4.611 48.789 27.148 1.00 83.44 83 MET A O 1
ATOM 641 N N . SER A 1 84 ? 6.670 48.526 28.018 1.00 91.44 84 SER A N 1
ATOM 642 C CA . SER A 1 84 ? 7.253 49.564 27.177 1.00 91.44 84 SER A CA 1
ATOM 643 C C . SER A 1 84 ? 7.035 49.219 25.699 1.00 91.44 84 SER A C 1
ATOM 645 O O . SER A 1 84 ? 7.070 48.050 25.301 1.00 91.44 84 SER A O 1
ATOM 647 N N . GLU A 1 85 ? 6.857 50.231 24.850 1.00 89.25 85 GLU A N 1
ATOM 648 C CA . GLU A 1 85 ? 6.701 50.042 23.401 1.00 89.25 85 GLU A CA 1
ATOM 649 C C . GLU A 1 85 ? 7.827 49.164 22.817 1.00 89.25 85 GLU A C 1
ATOM 651 O O . GLU A 1 85 ? 7.609 48.305 21.960 1.00 89.25 85 GLU A O 1
ATOM 656 N N . LYS A 1 86 ? 9.043 49.311 23.358 1.00 91.00 86 LYS A N 1
ATOM 657 C CA . LYS A 1 86 ? 10.207 48.493 23.010 1.00 91.00 86 LYS A CA 1
ATOM 658 C C . LYS A 1 86 ? 9.990 47.009 23.317 1.00 91.00 86 LYS A C 1
ATOM 660 O O . LYS A 1 86 ? 10.303 46.166 22.476 1.00 91.00 86 LYS A O 1
ATOM 665 N N . GLU A 1 87 ? 9.468 46.668 24.490 1.00 91.38 87 GLU A N 1
ATOM 666 C CA . GLU A 1 87 ? 9.173 45.282 24.870 1.00 91.38 87 GLU A CA 1
ATOM 667 C C . GLU A 1 87 ? 8.018 44.699 24.052 1.00 91.38 87 GLU A C 1
ATOM 669 O O . GLU A 1 87 ? 8.102 43.544 23.620 1.00 91.38 87 GLU A O 1
ATOM 674 N N . TYR A 1 88 ? 6.985 45.498 23.770 1.00 89.19 88 TYR A N 1
ATOM 675 C CA . TYR A 1 88 ? 5.889 45.102 22.887 1.00 89.19 88 TYR A CA 1
ATOM 676 C C . TYR A 1 88 ? 6.4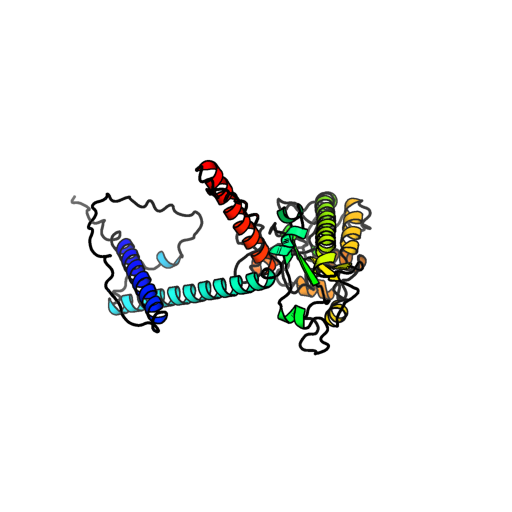05 44.769 21.482 1.00 89.19 88 TYR A C 1
ATOM 678 O O . TYR A 1 88 ? 6.190 43.660 20.987 1.00 89.19 88 TYR A O 1
ATOM 686 N N . ASN A 1 89 ? 7.188 45.669 20.879 1.00 90.56 89 ASN A N 1
ATOM 687 C CA . ASN A 1 89 ? 7.786 45.470 19.559 1.00 90.56 89 ASN A CA 1
ATOM 688 C C . ASN A 1 89 ? 8.728 44.257 19.529 1.00 90.56 89 ASN A C 1
ATOM 690 O O . ASN A 1 89 ? 8.729 43.492 18.563 1.00 90.56 89 ASN A O 1
ATOM 694 N N . GLN A 1 90 ? 9.486 44.009 20.603 1.00 94.06 90 GLN A N 1
ATOM 695 C CA . GLN A 1 90 ? 10.309 42.803 20.723 1.00 94.06 90 GLN A CA 1
ATOM 696 C C . GLN A 1 90 ? 9.472 41.518 20.802 1.00 94.06 90 GLN A C 1
ATOM 698 O O . GLN A 1 90 ? 9.832 40.517 20.172 1.00 94.06 90 GLN A O 1
ATOM 703 N N . LYS A 1 91 ? 8.363 41.510 21.554 1.00 92.50 91 LYS A N 1
ATOM 704 C CA . LYS A 1 91 ? 7.446 40.360 21.609 1.00 92.50 91 LYS A CA 1
ATOM 705 C C . LYS A 1 91 ? 6.777 40.131 20.253 1.00 92.50 91 LYS A C 1
ATOM 707 O O . LYS A 1 91 ? 6.779 38.995 19.773 1.00 92.50 91 LYS A O 1
ATOM 712 N N . LEU A 1 92 ? 6.299 41.190 19.601 1.00 92.88 92 LEU A N 1
ATOM 713 C CA . LEU A 1 92 ? 5.696 41.126 18.270 1.00 92.88 92 LEU A CA 1
ATOM 714 C C . LEU A 1 92 ? 6.688 40.583 17.234 1.00 92.88 92 LEU A C 1
ATOM 716 O O . LEU A 1 92 ? 6.371 39.634 16.517 1.00 92.88 92 LEU A O 1
ATOM 720 N N . LEU A 1 93 ? 7.924 41.092 17.213 1.00 92.88 93 LEU A N 1
ATOM 721 C CA . LEU A 1 93 ? 8.978 40.604 16.322 1.00 92.88 93 LEU A CA 1
ATOM 722 C C . LEU A 1 93 ? 9.273 39.114 16.550 1.00 92.88 93 LEU A C 1
ATOM 724 O O . LEU A 1 93 ? 9.381 38.352 15.588 1.00 92.88 93 LEU A O 1
ATOM 728 N N . LYS A 1 94 ? 9.346 38.656 17.809 1.00 93.75 94 LYS A N 1
ATOM 729 C CA . LYS A 1 94 ? 9.520 37.227 18.133 1.00 93.75 94 LYS A CA 1
ATOM 730 C C . LYS A 1 94 ? 8.372 36.370 17.588 1.00 93.75 94 LYS A C 1
ATOM 732 O O . LYS A 1 94 ? 8.625 35.273 17.081 1.00 93.75 94 LYS A O 1
ATOM 737 N N . VAL A 1 95 ? 7.129 36.852 17.665 1.00 92.62 95 VAL A N 1
ATOM 738 C CA . VAL A 1 95 ? 5.956 36.169 17.093 1.00 92.62 95 VAL A CA 1
ATOM 739 C C . VAL A 1 95 ? 6.054 36.116 15.568 1.00 92.62 95 VAL A C 1
ATOM 741 O O . VAL A 1 95 ? 5.947 35.029 14.998 1.00 92.62 95 VAL A O 1
ATOM 744 N N . VAL A 1 96 ? 6.343 37.242 14.909 1.00 93.06 96 VAL A N 1
ATOM 745 C CA . VAL A 1 96 ? 6.499 37.319 13.446 1.00 93.06 96 VAL A CA 1
ATOM 746 C C . VAL A 1 96 ? 7.592 36.367 12.958 1.00 93.06 96 VAL A C 1
ATOM 748 O O . VAL A 1 96 ? 7.347 35.568 12.054 1.00 93.06 96 VAL A O 1
ATOM 751 N N . LEU A 1 97 ? 8.768 36.363 13.594 1.00 92.81 97 LEU A N 1
ATOM 752 C CA . LEU A 1 97 ? 9.867 35.457 13.242 1.00 92.81 97 LEU A CA 1
ATOM 753 C C . LEU A 1 97 ? 9.487 33.981 13.435 1.00 92.81 97 LEU A C 1
ATOM 755 O O . LEU A 1 97 ? 9.846 33.133 12.613 1.00 92.81 97 LEU A O 1
ATOM 759 N N . ARG A 1 98 ? 8.728 33.649 14.489 1.00 90.75 98 ARG A N 1
ATOM 760 C CA . ARG A 1 98 ? 8.224 32.286 14.723 1.00 90.75 98 ARG A CA 1
ATOM 761 C C . ARG A 1 98 ? 7.245 31.856 13.627 1.00 90.75 98 ARG A C 1
ATOM 763 O O . ARG A 1 98 ? 7.375 30.743 13.113 1.00 90.75 98 ARG A O 1
ATOM 770 N N . VAL A 1 99 ? 6.318 32.733 13.239 1.00 89.00 99 VAL A N 1
ATOM 771 C CA . VAL A 1 99 ? 5.358 32.495 12.148 1.00 89.00 99 VAL A CA 1
ATOM 772 C C . VAL A 1 99 ? 6.087 32.331 10.813 1.00 89.00 99 VAL A C 1
ATOM 774 O O . VAL A 1 99 ? 5.860 31.345 10.114 1.00 89.00 99 VAL A O 1
ATOM 777 N N . GLN A 1 100 ? 7.030 33.218 10.488 1.00 89.69 100 GLN A N 1
ATOM 778 C CA . GLN A 1 100 ? 7.835 33.130 9.268 1.00 89.69 100 GLN A CA 1
ATOM 779 C C . GLN A 1 100 ? 8.660 31.838 9.212 1.00 89.69 100 GLN A C 1
ATOM 781 O O . GLN A 1 100 ? 8.670 31.157 8.184 1.00 89.69 100 GLN A O 1
ATOM 786 N N . ARG A 1 101 ? 9.323 31.452 10.314 1.00 91.88 101 ARG A N 1
ATOM 787 C CA . ARG A 1 101 ? 10.067 30.185 10.404 1.00 91.88 101 ARG A CA 1
ATOM 788 C C . ARG A 1 101 ? 9.144 28.991 10.183 1.00 91.88 101 ARG A C 1
ATOM 790 O O . ARG A 1 101 ? 9.495 28.089 9.423 1.00 91.88 101 ARG A O 1
ATOM 797 N N . HIS A 1 102 ? 7.971 28.984 10.816 1.00 83.12 102 HIS A N 1
ATOM 798 C CA . HIS A 1 102 ? 6.982 27.927 10.628 1.00 83.12 102 HIS A CA 1
ATOM 799 C C . HIS A 1 102 ? 6.525 27.844 9.166 1.00 83.12 102 HIS A C 1
ATOM 801 O O . HIS A 1 102 ? 6.558 26.764 8.578 1.00 83.12 102 HIS A O 1
ATOM 807 N N . TRP A 1 103 ? 6.190 28.980 8.550 1.00 87.69 103 TRP A N 1
ATOM 808 C CA . TRP A 1 103 ? 5.757 29.049 7.156 1.00 87.69 103 TRP A CA 1
ATOM 809 C C . TRP A 1 103 ? 6.834 28.554 6.184 1.00 87.69 103 TRP A C 1
ATOM 811 O O . TRP A 1 103 ? 6.552 27.687 5.360 1.00 87.69 103 TRP A O 1
ATOM 821 N N . ARG A 1 104 ? 8.094 28.992 6.334 1.00 87.31 104 ARG A N 1
ATOM 822 C CA . ARG A 1 104 ? 9.223 28.501 5.517 1.00 87.31 104 ARG A CA 1
ATOM 823 C C . ARG A 1 104 ? 9.397 26.988 5.634 1.00 87.31 104 ARG A C 1
ATOM 825 O O . ARG A 1 104 ? 9.553 26.311 4.621 1.00 87.31 104 ARG A O 1
ATOM 832 N N . VAL A 1 105 ? 9.319 26.440 6.849 1.00 81.81 105 VAL A N 1
ATOM 833 C CA . VAL A 1 105 ? 9.419 24.990 7.084 1.00 81.81 105 VAL A CA 1
ATOM 834 C C . VAL A 1 105 ? 8.251 24.237 6.439 1.00 81.81 105 VAL A C 1
ATOM 836 O O . VAL A 1 105 ? 8.461 23.188 5.830 1.00 81.81 105 VAL A O 1
ATOM 839 N N . VAL A 1 106 ? 7.022 24.747 6.550 1.00 77.50 106 VAL A N 1
ATOM 840 C CA . VAL A 1 106 ? 5.837 24.139 5.926 1.00 77.50 106 VAL A CA 1
ATOM 841 C C . VAL A 1 106 ? 5.948 24.163 4.400 1.00 77.50 106 VAL A C 1
ATOM 843 O O . VAL A 1 106 ? 5.736 23.127 3.764 1.00 77.50 106 VAL A O 1
ATOM 846 N N . THR A 1 107 ? 6.343 25.297 3.819 1.00 83.44 107 THR A N 1
ATOM 847 C CA . THR A 1 107 ? 6.534 25.464 2.372 1.00 83.44 107 THR A CA 1
ATOM 848 C C . THR A 1 107 ? 7.642 24.555 1.848 1.00 83.44 107 THR A C 1
ATOM 850 O O . THR A 1 107 ? 7.400 23.795 0.912 1.00 83.44 107 THR A O 1
ATOM 853 N N . ALA A 1 108 ? 8.812 24.529 2.493 1.00 81.62 108 ALA A N 1
ATOM 854 C CA . ALA A 1 108 ? 9.915 23.646 2.110 1.00 81.62 108 ALA A CA 1
ATOM 855 C C . ALA A 1 108 ? 9.500 22.166 2.139 1.00 81.62 108 ALA A C 1
ATOM 857 O O . ALA A 1 108 ? 9.758 21.424 1.192 1.00 81.62 108 ALA A O 1
ATOM 858 N N . ARG A 1 109 ? 8.766 21.737 3.176 1.00 78.75 109 ARG A N 1
ATOM 859 C CA . ARG A 1 109 ? 8.218 20.373 3.249 1.00 78.75 109 ARG A CA 1
ATOM 860 C C . ARG A 1 109 ? 7.204 20.091 2.144 1.00 78.75 109 ARG A C 1
ATOM 862 O O . ARG A 1 109 ? 7.196 18.987 1.612 1.00 78.75 109 ARG A O 1
ATOM 869 N N . LYS A 1 110 ? 6.352 21.060 1.790 1.00 78.94 110 LYS A N 1
ATOM 870 C CA . LYS A 1 110 ? 5.382 20.915 0.694 1.00 78.94 110 LYS A CA 1
ATOM 871 C C . LYS A 1 110 ? 6.096 20.731 -0.646 1.00 78.94 110 LYS A C 1
ATOM 873 O O . LYS A 1 110 ? 5.707 19.843 -1.398 1.00 78.94 110 LYS A O 1
ATOM 878 N N . VAL A 1 111 ? 7.138 21.522 -0.911 1.00 81.12 111 VAL A N 1
ATOM 879 C CA . VAL A 1 111 ? 7.969 21.409 -2.120 1.00 81.12 111 VAL A CA 1
ATOM 880 C C . VAL A 1 111 ? 8.665 20.050 -2.171 1.00 81.12 111 VAL A C 1
ATOM 882 O O . VAL A 1 111 ? 8.534 19.348 -3.169 1.00 81.12 111 VAL A O 1
ATOM 885 N N . PHE A 1 112 ? 9.320 19.633 -1.083 1.00 80.06 112 PHE A N 1
ATOM 886 C CA . PHE A 1 112 ? 9.971 18.322 -1.001 1.00 80.06 112 PHE A CA 1
ATOM 887 C C . PHE A 1 112 ? 8.985 17.179 -1.253 1.00 80.06 112 PHE A C 1
ATOM 889 O O . PHE A 1 112 ? 9.240 16.309 -2.075 1.00 80.06 112 PHE A O 1
ATOM 896 N N . ALA A 1 113 ? 7.826 17.212 -0.600 1.00 75.31 113 ALA A N 1
ATOM 897 C CA . ALA A 1 113 ? 6.807 16.185 -0.752 1.00 75.31 113 ALA A CA 1
ATOM 898 C C . ALA A 1 113 ? 6.183 16.158 -2.160 1.00 75.31 113 ALA A C 1
ATOM 900 O O . ALA A 1 113 ? 5.842 15.086 -2.649 1.00 75.31 113 ALA A O 1
ATOM 901 N N . ASN A 1 114 ? 6.056 17.309 -2.831 1.00 78.50 114 ASN A N 1
ATOM 902 C CA . ASN A 1 114 ? 5.639 17.367 -4.234 1.00 78.50 114 ASN A CA 1
ATOM 903 C C . ASN A 1 114 ? 6.707 16.791 -5.166 1.00 78.50 114 ASN A C 1
ATOM 905 O O . ASN A 1 114 ? 6.367 16.034 -6.066 1.00 78.50 114 ASN A O 1
ATOM 909 N N . LYS A 1 115 ? 7.984 17.117 -4.937 1.00 81.19 115 LYS A N 1
ATOM 910 C CA . LYS A 1 115 ? 9.101 16.568 -5.714 1.00 81.19 115 LYS A CA 1
ATOM 911 C C . LYS A 1 115 ? 9.214 15.055 -5.527 1.00 81.19 115 LYS A C 1
ATOM 913 O O . LYS A 1 115 ? 9.390 14.340 -6.504 1.00 81.19 115 LYS A O 1
ATOM 918 N N . ALA A 1 116 ? 9.054 14.584 -4.290 1.00 76.81 116 ALA A N 1
ATOM 919 C CA . ALA A 1 116 ? 8.984 13.166 -3.978 1.00 76.81 116 ALA A CA 1
ATOM 920 C C . ALA A 1 116 ? 7.814 12.521 -4.720 1.00 76.81 116 ALA A C 1
ATOM 922 O O . ALA A 1 116 ? 8.037 11.594 -5.465 1.00 76.81 116 ALA A O 1
ATOM 923 N N . ALA A 1 117 ? 6.589 13.038 -4.625 1.00 75.94 117 ALA A N 1
ATOM 924 C CA . ALA A 1 117 ? 5.458 12.477 -5.370 1.00 75.94 117 ALA A CA 1
ATOM 925 C C . ALA A 1 117 ? 5.685 12.470 -6.902 1.00 75.94 117 ALA A C 1
ATOM 927 O O . ALA A 1 117 ? 5.431 11.470 -7.569 1.00 75.94 117 ALA A O 1
ATOM 928 N N . ALA A 1 118 ? 6.253 13.538 -7.465 1.00 78.12 118 ALA A N 1
ATOM 929 C CA . ALA A 1 118 ? 6.567 13.604 -8.891 1.00 78.12 118 ALA A CA 1
ATOM 930 C C . ALA A 1 118 ? 7.548 12.503 -9.338 1.00 78.12 118 ALA A C 1
ATOM 932 O O . ALA A 1 118 ? 7.392 11.961 -10.429 1.00 78.12 118 ALA A O 1
ATOM 933 N N . SER A 1 119 ? 8.510 12.096 -8.499 1.00 79.44 119 SER A N 1
ATOM 934 C CA . SER A 1 119 ? 9.445 11.023 -8.871 1.00 79.44 119 SER A CA 1
ATOM 935 C C . SER A 1 119 ? 8.786 9.646 -9.000 1.00 79.44 119 SER A C 1
ATOM 937 O O . SER A 1 119 ? 9.324 8.799 -9.699 1.00 79.44 119 SER A O 1
ATOM 939 N N . TYR A 1 120 ? 7.627 9.421 -8.368 1.00 76.25 120 TYR A N 1
ATOM 940 C CA . TYR A 1 120 ? 6.875 8.156 -8.469 1.00 76.25 120 TYR A CA 1
ATOM 941 C C . TYR A 1 120 ? 5.956 8.100 -9.702 1.00 76.25 120 TYR A C 1
ATOM 943 O O . TYR A 1 120 ? 5.463 7.026 -10.044 1.00 76.25 120 TYR A O 1
ATOM 951 N N . THR A 1 121 ? 5.697 9.244 -10.348 1.00 72.12 121 THR A N 1
ATOM 952 C CA . THR A 1 121 ? 4.751 9.379 -11.478 1.00 72.12 121 THR A CA 1
ATOM 953 C C . THR A 1 121 ? 5.403 9.828 -12.784 1.00 72.12 121 THR A C 1
ATOM 955 O O . THR A 1 121 ? 4.830 9.625 -13.850 1.00 72.12 121 THR A O 1
ATOM 958 N N . GLY A 1 122 ? 6.605 10.414 -12.729 1.00 64.06 122 GLY A N 1
ATOM 959 C CA . GLY A 1 122 ? 7.241 11.065 -13.878 1.00 64.06 122 GLY A CA 1
ATOM 960 C C . GLY A 1 122 ? 7.458 10.168 -15.101 1.00 64.06 122 GLY A C 1
ATOM 961 O O . GLY A 1 122 ? 7.293 10.642 -16.216 1.00 64.06 122 GLY A O 1
ATOM 962 N N . SER A 1 123 ? 7.768 8.881 -14.917 1.00 62.69 123 SER A N 1
ATOM 963 C CA . SER A 1 123 ? 7.952 7.921 -16.022 1.00 62.69 123 SER A CA 1
ATOM 964 C C . SER A 1 123 ? 6.745 7.007 -16.276 1.00 62.69 123 SER A C 1
ATOM 966 O O . SER A 1 123 ? 6.870 6.032 -17.019 1.00 62.69 123 SER A O 1
ATOM 968 N N . THR A 1 124 ? 5.598 7.279 -15.640 1.00 64.81 124 THR A N 1
ATOM 969 C CA . THR A 1 124 ? 4.346 6.519 -15.822 1.00 64.81 124 THR A CA 1
ATOM 970 C C . THR A 1 124 ? 3.151 7.361 -16.234 1.00 64.81 124 THR A C 1
ATOM 972 O O . THR A 1 124 ? 2.064 6.801 -16.371 1.00 64.81 124 THR A O 1
ATOM 975 N N . ALA A 1 125 ? 3.289 8.676 -16.410 1.00 73.38 125 ALA A N 1
ATOM 976 C CA . ALA A 1 125 ? 2.164 9.529 -16.792 1.00 73.38 125 ALA A CA 1
ATOM 977 C C . ALA A 1 125 ? 1.515 9.069 -18.115 1.00 73.38 125 ALA A C 1
ATOM 979 O O . ALA A 1 125 ? 0.294 8.964 -18.203 1.00 73.38 125 ALA A O 1
ATOM 980 N N . ASP A 1 126 ? 2.338 8.703 -19.095 1.00 79.44 126 ASP A N 1
ATOM 981 C CA . ASP A 1 126 ? 1.954 8.076 -20.362 1.00 79.44 126 ASP A CA 1
ATOM 982 C C . ASP A 1 126 ? 1.355 6.671 -20.166 1.00 79.44 126 ASP A C 1
ATOM 984 O O . ASP A 1 126 ? 0.352 6.310 -20.784 1.00 79.44 126 ASP A O 1
ATOM 988 N N . LYS A 1 127 ? 1.908 5.899 -19.232 1.00 88.44 127 LYS A N 1
ATOM 989 C CA . LYS A 1 127 ? 1.538 4.497 -18.971 1.00 88.44 127 LYS A CA 1
ATOM 990 C C . LYS A 1 127 ? 0.316 4.315 -18.084 1.00 88.44 127 LYS A C 1
ATOM 992 O O . LYS A 1 127 ? -0.167 3.191 -17.946 1.00 88.44 127 LYS A O 1
ATOM 997 N N . GLN A 1 128 ? -0.228 5.383 -17.495 1.00 92.88 128 GLN A N 1
ATOM 998 C CA . GLN A 1 128 ? -1.536 5.304 -16.834 1.00 92.88 128 GLN A CA 1
ATOM 999 C C . GLN A 1 128 ? -2.622 4.868 -17.820 1.00 92.88 128 GLN A C 1
ATOM 1001 O O . GLN A 1 128 ? -3.607 4.261 -17.409 1.00 92.88 128 GLN A O 1
ATOM 1006 N N . THR A 1 129 ? -2.433 5.135 -19.115 1.00 94.19 129 THR A N 1
ATOM 1007 C CA . THR A 1 129 ? -3.373 4.763 -20.178 1.00 94.19 129 THR A CA 1
ATOM 1008 C C . THR A 1 129 ? -3.639 3.258 -20.250 1.00 94.19 129 THR A C 1
ATOM 1010 O O . THR A 1 129 ? -4.780 2.873 -20.503 1.00 94.19 129 THR A O 1
ATOM 1013 N N . PHE A 1 130 ? -2.664 2.410 -19.899 1.00 96.19 130 PHE A N 1
ATOM 1014 C CA . PHE A 1 130 ? -2.825 0.949 -19.876 1.00 96.19 130 PHE A CA 1
ATOM 1015 C C . PHE A 1 130 ? -3.839 0.452 -18.838 1.00 96.19 130 PHE A C 1
ATOM 1017 O O . PHE A 1 130 ? -4.325 -0.666 -18.947 1.00 96.19 130 PHE A O 1
ATOM 1024 N N . LEU A 1 131 ? -4.210 1.270 -17.845 1.00 96.19 131 LEU A N 1
ATOM 1025 C CA . LEU A 1 131 ? -5.300 0.932 -16.924 1.00 96.19 131 LEU A CA 1
ATOM 1026 C C . LEU A 1 131 ? -6.689 1.046 -17.578 1.00 96.19 131 LEU A C 1
ATOM 1028 O O . LEU A 1 131 ? -7.665 0.583 -16.997 1.00 96.19 131 LEU A O 1
ATOM 1032 N N . LEU A 1 132 ? -6.823 1.664 -18.757 1.00 96.00 132 LEU A N 1
ATOM 1033 C CA . LEU A 1 132 ? -8.115 1.857 -19.428 1.00 96.00 132 LEU A CA 1
ATOM 1034 C C . LEU A 1 132 ? -9.143 2.523 -18.486 1.00 96.00 132 LEU A C 1
ATOM 1036 O O . LEU A 1 132 ? -8.851 3.550 -17.868 1.00 96.00 132 LEU A O 1
ATOM 1040 N N . HIS A 1 133 ? -10.334 1.937 -18.338 1.00 96.44 133 HIS A N 1
ATOM 1041 C CA . HIS A 1 133 ? -11.392 2.437 -17.458 1.00 96.44 133 HIS A CA 1
ATOM 1042 C C . HIS A 1 133 ? -11.022 2.366 -15.962 1.00 96.44 133 HIS A C 1
ATOM 1044 O O . HIS A 1 133 ? -11.550 3.136 -15.155 1.00 96.44 133 HIS A O 1
ATOM 1050 N N . TRP A 1 134 ? -10.052 1.526 -15.575 1.00 97.69 134 TRP A N 1
ATOM 1051 C CA . TRP A 1 134 ? -9.573 1.426 -14.193 1.00 97.69 134 TRP A CA 1
ATOM 1052 C C . TRP A 1 134 ? -8.876 2.696 -13.702 1.00 97.69 134 TRP A C 1
ATOM 1054 O O . TRP A 1 134 ? -8.783 2.918 -12.490 1.00 97.69 134 TRP A O 1
ATOM 1064 N N . GLN A 1 135 ? -8.465 3.586 -14.613 1.00 95.25 135 GLN A N 1
ATOM 1065 C CA . GLN A 1 135 ? -7.926 4.907 -14.282 1.00 95.25 135 GLN A CA 1
ATOM 1066 C C . GLN A 1 135 ? -8.890 5.793 -13.491 1.00 95.25 135 GLN A C 1
ATOM 1068 O O . GLN A 1 135 ? -8.454 6.784 -12.915 1.00 95.25 135 GLN A O 1
ATOM 1073 N N . ALA A 1 136 ? -10.185 5.482 -13.429 1.00 93.38 136 ALA A N 1
ATOM 1074 C CA . ALA A 1 136 ? -11.089 6.194 -12.530 1.00 93.38 136 ALA A CA 1
ATOM 1075 C C . ALA A 1 136 ? -10.782 5.886 -11.051 1.00 93.38 136 ALA A C 1
ATOM 1077 O O . ALA A 1 136 ? -10.967 6.728 -10.174 1.00 93.38 136 ALA A O 1
ATOM 1078 N N . LYS A 1 137 ? -10.261 4.688 -10.758 1.00 96.75 137 LYS A N 1
ATOM 1079 C CA . LYS A 1 137 ? -10.191 4.134 -9.399 1.00 96.75 137 LYS A CA 1
ATOM 1080 C C . LYS A 1 137 ? -8.776 3.847 -8.907 1.00 96.75 137 LYS A C 1
ATOM 1082 O O . LYS A 1 137 ? -8.496 4.077 -7.726 1.00 96.75 137 LYS A O 1
ATOM 1087 N N . TYR A 1 138 ? -7.889 3.424 -9.806 1.00 97.44 138 TYR A N 1
ATOM 1088 C CA . TYR A 1 138 ? -6.515 3.042 -9.486 1.00 97.44 138 TYR A CA 1
ATOM 1089 C C . TYR A 1 138 ? -5.460 3.815 -10.278 1.00 97.44 138 TYR A C 1
ATOM 1091 O O . TYR A 1 138 ? -5.684 4.211 -11.422 1.00 97.44 138 TYR A O 1
ATOM 1099 N N . ILE A 1 139 ? -4.314 4.050 -9.656 1.00 96.12 139 ILE A N 1
ATOM 1100 C CA . ILE A 1 139 ? -3.139 4.679 -10.260 1.00 96.12 139 ILE A CA 1
ATOM 1101 C C . ILE A 1 139 ? -1.964 3.712 -10.144 1.00 96.12 139 ILE A C 1
ATOM 1103 O O . ILE A 1 139 ? -1.828 3.028 -9.128 1.00 96.12 139 ILE A O 1
ATOM 1107 N N . ILE A 1 140 ? -1.120 3.663 -11.170 1.00 96.62 140 ILE A N 1
ATOM 1108 C CA . ILE A 1 140 ? 0.154 2.945 -11.117 1.00 96.62 140 ILE A CA 1
ATOM 1109 C C . ILE A 1 140 ? 1.261 3.908 -10.701 1.00 96.62 140 ILE A C 1
ATOM 1111 O O . ILE A 1 140 ? 1.420 4.973 -11.293 1.00 96.62 140 ILE A O 1
ATOM 1115 N N . ALA A 1 141 ? 2.050 3.527 -9.707 1.00 95.25 141 ALA A N 1
ATOM 1116 C CA . ALA A 1 141 ? 3.264 4.234 -9.329 1.00 95.25 141 ALA A CA 1
ATOM 1117 C C . ALA A 1 141 ? 4.497 3.354 -9.543 1.00 95.25 141 ALA A C 1
ATOM 1119 O O . ALA A 1 141 ? 4.439 2.129 -9.402 1.00 95.25 141 ALA A O 1
ATOM 1120 N N . ASN A 1 142 ? 5.617 4.005 -9.843 1.00 94.00 142 ASN A N 1
ATOM 1121 C CA . ASN A 1 142 ? 6.933 3.373 -9.844 1.00 94.00 142 ASN A CA 1
ATOM 1122 C C . ASN A 1 142 ? 7.540 3.387 -8.451 1.00 94.00 142 ASN A C 1
ATOM 1124 O O . ASN A 1 142 ? 7.050 4.076 -7.557 1.00 94.00 142 ASN A O 1
ATOM 1128 N N . ASN A 1 143 ? 8.637 2.662 -8.275 1.00 94.25 143 ASN A N 1
ATOM 1129 C CA . ASN A 1 143 ? 9.519 2.915 -7.151 1.00 94.25 143 ASN A CA 1
ATOM 1130 C C . ASN A 1 143 ? 10.343 4.189 -7.407 1.00 94.25 143 ASN A C 1
ATOM 1132 O O . ASN A 1 143 ? 10.205 4.865 -8.430 1.00 94.25 143 ASN A O 1
ATOM 1136 N N . LEU A 1 144 ? 11.203 4.550 -6.458 1.00 91.56 144 LEU A N 1
ATOM 1137 C CA . LEU A 1 144 ? 12.219 5.561 -6.723 1.00 91.56 144 LEU A CA 1
ATOM 1138 C C . LEU A 1 144 ? 13.137 5.072 -7.856 1.00 91.56 144 LEU A C 1
ATOM 1140 O O . LEU A 1 144 ? 13.561 3.918 -7.804 1.00 91.56 144 LEU A O 1
ATOM 1144 N N . PRO A 1 145 ? 13.538 5.934 -8.813 1.00 93.50 145 PRO A N 1
ATOM 1145 C CA . PRO A 1 145 ? 14.414 5.526 -9.915 1.00 93.50 145 PRO A CA 1
ATOM 1146 C C . PRO A 1 145 ? 15.707 4.838 -9.461 1.00 93.50 145 PRO A C 1
ATOM 1148 O O . PRO A 1 145 ? 16.163 3.899 -10.099 1.00 93.50 145 PRO A O 1
ATOM 1151 N N . ALA A 1 146 ? 16.275 5.261 -8.326 1.00 95.62 146 ALA A N 1
ATOM 1152 C CA . ALA A 1 146 ? 17.451 4.617 -7.749 1.00 95.62 146 ALA A CA 1
ATOM 1153 C C . ALA A 1 146 ? 17.163 3.186 -7.256 1.00 95.62 146 ALA A C 1
ATOM 1155 O O . ALA A 1 146 ? 18.008 2.317 -7.417 1.00 95.62 146 ALA A O 1
ATOM 1156 N N . ASN A 1 147 ? 15.975 2.927 -6.704 1.00 96.94 147 ASN A N 1
ATOM 1157 C CA . ASN A 1 147 ? 15.576 1.587 -6.271 1.00 96.94 147 ASN A CA 1
ATOM 1158 C C . ASN A 1 147 ? 15.322 0.668 -7.475 1.00 96.94 147 ASN A C 1
ATOM 1160 O O . ASN A 1 147 ? 15.675 -0.505 -7.418 1.00 96.94 147 ASN A O 1
ATOM 1164 N N . ASP A 1 148 ? 14.737 1.203 -8.553 1.00 96.56 148 ASP A N 1
ATOM 1165 C CA . ASP A 1 148 ? 14.546 0.472 -9.811 1.00 96.56 148 ASP A CA 1
ATOM 1166 C C . ASP A 1 148 ? 15.886 0.165 -10.494 1.00 96.56 148 ASP A C 1
ATOM 1168 O O . ASP A 1 148 ? 16.057 -0.923 -11.025 1.00 96.56 148 ASP A O 1
ATOM 1172 N N . ALA A 1 149 ? 16.855 1.085 -10.456 1.00 97.69 149 ALA A N 1
ATOM 1173 C CA . ALA A 1 149 ? 18.171 0.890 -11.070 1.00 97.69 149 ALA A CA 1
ATOM 1174 C C . ALA A 1 149 ? 19.037 -0.179 -10.377 1.00 97.69 149 ALA A C 1
ATOM 1176 O O . ALA A 1 149 ? 19.956 -0.689 -11.005 1.00 97.69 149 ALA A O 1
ATOM 1177 N N . HIS A 1 150 ? 18.747 -0.512 -9.115 1.00 98.44 150 HIS A N 1
ATOM 1178 C CA . HIS A 1 150 ? 19.498 -1.487 -8.310 1.00 98.44 150 HIS A CA 1
ATOM 1179 C C . HIS A 1 150 ? 18.669 -2.736 -7.977 1.00 98.44 150 HIS A C 1
ATOM 1181 O O . HIS A 1 150 ? 18.926 -3.397 -6.973 1.00 98.44 150 HIS A O 1
ATOM 1187 N N . TRP A 1 151 ? 17.635 -3.041 -8.767 1.00 98.44 151 TRP A N 1
ATOM 1188 C CA . TRP A 1 151 ? 16.726 -4.163 -8.504 1.00 98.44 151 TRP A CA 1
ATOM 1189 C C . TRP A 1 151 ? 17.456 -5.514 -8.365 1.00 98.44 151 TRP A C 1
ATOM 1191 O O . TRP A 1 151 ? 17.041 -6.343 -7.559 1.00 98.44 151 TRP A O 1
ATOM 1201 N N . ASP A 1 152 ? 18.544 -5.715 -9.113 1.00 98.50 152 ASP A N 1
ATOM 1202 C CA . ASP A 1 152 ? 19.394 -6.912 -9.159 1.00 98.50 152 ASP A CA 1
ATOM 1203 C C . ASP A 1 152 ? 20.661 -6.811 -8.295 1.00 98.50 152 ASP A C 1
ATOM 1205 O O . ASP A 1 152 ? 21.462 -7.742 -8.272 1.00 98.50 152 ASP A O 1
ATOM 1209 N N . SER A 1 153 ? 20.840 -5.710 -7.560 1.00 98.31 153 SER A N 1
ATOM 1210 C CA . SER A 1 153 ? 22.012 -5.486 -6.710 1.00 98.31 153 SER A CA 1
ATOM 1211 C C . SER A 1 153 ? 22.012 -6.421 -5.496 1.00 98.31 153 SER A C 1
ATOM 1213 O O . SER A 1 153 ? 21.023 -6.515 -4.762 1.00 98.31 153 SER A O 1
ATOM 1215 N N . ASP A 1 154 ? 23.144 -7.084 -5.264 1.00 98.06 154 ASP A N 1
ATOM 1216 C CA . ASP A 1 154 ? 23.442 -7.916 -4.093 1.00 98.06 154 ASP A CA 1
ATOM 1217 C C . ASP A 1 154 ? 24.123 -7.135 -2.953 1.00 98.06 154 ASP A C 1
ATOM 1219 O O . ASP A 1 154 ? 24.363 -7.686 -1.877 1.00 98.06 154 ASP A O 1
ATOM 1223 N N . ASP A 1 155 ? 24.385 -5.838 -3.147 1.00 98.31 155 ASP A N 1
ATOM 1224 C CA . ASP A 1 155 ?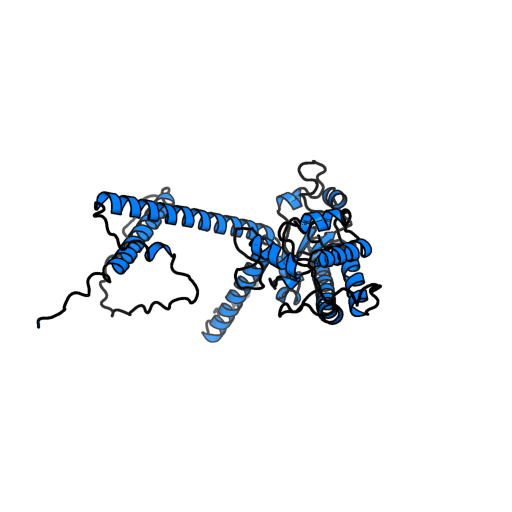 24.930 -4.961 -2.114 1.00 98.31 155 ASP A CA 1
ATOM 1225 C C . ASP A 1 155 ? 23.937 -4.858 -0.933 1.00 98.31 155 ASP A C 1
ATOM 1227 O O . ASP A 1 155 ? 22.787 -4.426 -1.115 1.00 98.31 155 ASP A O 1
ATOM 1231 N N . PRO A 1 156 ? 24.362 -5.189 0.305 1.00 98.12 156 PRO A N 1
ATOM 1232 C CA . PRO A 1 156 ? 23.528 -5.095 1.502 1.00 98.12 156 PRO A CA 1
ATOM 1233 C C . PRO A 1 156 ? 22.852 -3.732 1.715 1.00 98.12 156 PRO A C 1
ATOM 1235 O O . PRO A 1 156 ? 21.813 -3.658 2.374 1.00 98.12 156 PRO A O 1
ATOM 1238 N N . ALA A 1 157 ? 23.401 -2.642 1.170 1.00 97.69 157 ALA A N 1
ATOM 1239 C CA . ALA A 1 157 ? 22.790 -1.319 1.243 1.00 97.69 157 ALA A CA 1
ATOM 1240 C C . ALA A 1 157 ? 21.454 -1.225 0.482 1.00 97.69 157 ALA A C 1
ATOM 1242 O O . ALA A 1 157 ? 20.600 -0.409 0.870 1.00 97.69 157 ALA A O 1
ATOM 1243 N N . TRP A 1 158 ? 21.277 -2.049 -0.557 1.00 97.75 158 TRP A N 1
ATOM 1244 C CA . TRP A 1 158 ? 20.114 -2.094 -1.446 1.00 97.75 158 TRP A CA 1
ATOM 1245 C C . TRP A 1 158 ? 19.138 -3.224 -1.123 1.00 97.75 158 TRP A C 1
ATOM 1247 O O . TRP A 1 158 ? 17.944 -3.064 -1.392 1.00 97.75 158 TRP A O 1
ATOM 1257 N N . ILE A 1 159 ? 19.591 -4.314 -0.495 1.00 97.75 159 ILE A N 1
ATOM 1258 C CA . ILE A 1 159 ? 18.720 -5.432 -0.108 1.00 97.75 159 ILE A CA 1
ATOM 1259 C C . ILE A 1 159 ? 17.577 -4.934 0.790 1.00 97.75 159 ILE A C 1
ATOM 1261 O O . ILE A 1 159 ? 17.775 -4.343 1.853 1.00 97.75 159 ILE A O 1
ATOM 1265 N N . GLY A 1 160 ? 16.345 -5.148 0.328 1.00 94.75 160 GLY A N 1
ATOM 1266 C CA . GLY A 1 160 ? 15.124 -4.729 1.012 1.00 94.75 160 GLY A CA 1
ATOM 1267 C C . GLY A 1 160 ? 14.733 -3.259 0.798 1.00 94.75 160 GLY A C 1
ATOM 1268 O O . GLY A 1 160 ? 13.680 -2.853 1.294 1.00 94.75 160 GLY A O 1
ATOM 1269 N N . LYS A 1 161 ? 15.526 -2.471 0.058 1.00 96.00 161 LYS A N 1
ATOM 1270 C CA . LYS A 1 161 ? 15.186 -1.103 -0.386 1.00 96.00 161 LYS A CA 1
ATOM 1271 C C . LYS A 1 161 ? 14.945 -1.021 -1.890 1.00 96.00 161 LYS A C 1
ATOM 1273 O O . LYS A 1 161 ? 14.057 -0.281 -2.316 1.00 96.00 161 LYS A O 1
ATOM 1278 N N . ALA A 1 162 ? 15.751 -1.740 -2.669 1.00 97.81 162 ALA A N 1
ATOM 1279 C CA . ALA A 1 162 ? 15.615 -1.814 -4.112 1.00 97.81 162 ALA A CA 1
ATOM 1280 C C . ALA A 1 162 ? 14.278 -2.447 -4.514 1.00 97.81 162 ALA A C 1
ATOM 1282 O O . ALA A 1 162 ? 13.563 -3.048 -3.704 1.00 97.81 162 ALA A O 1
ATOM 1283 N N . SER A 1 163 ? 13.921 -2.270 -5.780 1.00 98.12 163 SER A N 1
ATOM 1284 C CA . SER A 1 163 ? 12.745 -2.914 -6.351 1.00 98.12 163 SER A CA 1
ATOM 1285 C C . SER A 1 163 ? 12.870 -4.435 -6.287 1.00 98.12 163 SER A C 1
ATOM 1287 O O . SER A 1 163 ? 13.959 -4.989 -6.407 1.00 98.12 163 SER A O 1
ATOM 1289 N N . MET A 1 164 ? 11.748 -5.123 -6.060 1.00 98.62 164 MET A N 1
ATOM 1290 C CA . MET A 1 164 ? 11.750 -6.585 -5.903 1.00 98.62 164 MET A CA 1
ATOM 1291 C C . MET A 1 164 ? 12.080 -7.319 -7.210 1.00 98.62 164 MET A C 1
ATOM 1293 O O . MET A 1 164 ? 12.569 -8.443 -7.193 1.00 98.62 164 MET A O 1
ATOM 1297 N N . SER A 1 165 ? 11.835 -6.692 -8.351 1.00 98.56 165 SER A N 1
ATOM 1298 C CA . SER A 1 165 ? 12.186 -7.231 -9.658 1.00 98.56 165 SER A CA 1
ATOM 1299 C C . SER A 1 165 ? 12.522 -6.102 -10.621 1.00 98.56 165 SER A C 1
ATOM 1301 O O . SER A 1 165 ? 12.240 -4.932 -10.335 1.00 98.56 165 SER A O 1
ATOM 1303 N N . LYS A 1 166 ? 13.064 -6.457 -11.793 1.00 98.00 166 LYS A N 1
ATOM 1304 C CA . LYS A 1 166 ? 13.319 -5.520 -12.901 1.00 98.00 166 LYS A CA 1
ATOM 1305 C C . LYS A 1 166 ? 12.092 -4.680 -13.243 1.00 98.00 166 LYS A C 1
ATOM 1307 O O . LYS A 1 166 ? 12.205 -3.528 -13.662 1.00 98.00 166 LYS A O 1
ATOM 1312 N N . ARG A 1 167 ? 10.906 -5.269 -13.080 1.00 97.75 167 ARG A N 1
ATOM 1313 C CA . ARG A 1 167 ? 9.620 -4.620 -13.309 1.00 97.75 167 ARG A CA 1
ATOM 1314 C C . ARG A 1 167 ? 8.755 -4.777 -12.071 1.00 97.75 167 ARG A C 1
ATOM 1316 O O . ARG A 1 167 ? 8.012 -5.742 -11.905 1.00 97.75 167 ARG A O 1
ATOM 1323 N N . HIS A 1 168 ? 8.878 -3.786 -11.200 1.00 98.06 168 HIS A N 1
ATOM 1324 C CA . HIS A 1 168 ? 8.117 -3.674 -9.968 1.00 98.06 168 HIS A CA 1
ATOM 1325 C C . HIS A 1 168 ? 7.313 -2.375 -9.994 1.00 98.06 168 HIS A C 1
ATOM 1327 O O . HIS A 1 168 ? 7.849 -1.287 -10.219 1.00 98.06 168 HIS A O 1
ATOM 1333 N N . ARG A 1 169 ? 5.997 -2.488 -9.809 1.00 97.69 169 ARG A N 1
ATOM 1334 C CA . ARG A 1 169 ? 5.065 -1.356 -9.767 1.00 97.69 169 ARG A CA 1
ATOM 1335 C C . ARG A 1 169 ? 4.153 -1.450 -8.561 1.00 97.69 169 ARG A C 1
ATOM 1337 O O . ARG A 1 169 ? 4.006 -2.508 -7.949 1.00 97.69 169 ARG A O 1
ATOM 1344 N N . PHE A 1 170 ? 3.509 -0.335 -8.249 1.00 97.88 170 PHE A N 1
ATOM 1345 C CA . PHE A 1 170 ? 2.501 -0.251 -7.206 1.00 97.88 170 PHE A CA 1
ATOM 1346 C C . PHE A 1 170 ? 1.159 0.130 -7.815 1.00 97.88 170 PHE A C 1
ATOM 1348 O O . PHE A 1 170 ? 1.031 1.218 -8.373 1.00 97.88 170 PHE A O 1
ATOM 1355 N N . LEU A 1 171 ? 0.146 -0.723 -7.668 1.00 98.06 171 LEU A N 1
ATOM 1356 C CA . LEU A 1 171 ? -1.238 -0.328 -7.913 1.00 98.06 171 LEU A CA 1
ATOM 1357 C C . LEU A 1 171 ? -1.798 0.296 -6.631 1.00 98.06 171 LEU A C 1
ATOM 1359 O O . LEU A 1 171 ? -1.879 -0.348 -5.583 1.00 98.06 171 LEU A O 1
ATOM 1363 N N . ILE A 1 172 ? -2.174 1.568 -6.711 1.00 97.06 172 ILE A N 1
ATOM 1364 C CA . ILE A 1 172 ? -2.654 2.373 -5.586 1.00 97.06 172 ILE A CA 1
ATOM 1365 C C . ILE A 1 172 ? -4.102 2.769 -5.847 1.00 97.06 172 ILE A C 1
ATOM 1367 O O . ILE A 1 172 ? -4.494 3.068 -6.974 1.00 97.06 172 ILE A O 1
ATOM 1371 N N . ARG A 1 173 ? -4.909 2.824 -4.789 1.00 96.69 173 ARG A N 1
ATOM 1372 C CA . ARG A 1 173 ? -6.298 3.279 -4.862 1.00 96.69 173 ARG A CA 1
ATOM 1373 C C . ARG A 1 173 ? -6.405 4.797 -4.694 1.00 96.69 173 ARG A C 1
ATOM 1375 O O . ARG A 1 173 ? -5.803 5.363 -3.788 1.00 96.69 173 ARG A O 1
ATOM 1382 N N . ARG A 1 174 ? -7.247 5.451 -5.505 1.00 95.94 174 ARG A N 1
ATOM 1383 C CA . ARG A 1 174 ? -7.546 6.893 -5.368 1.00 95.94 174 ARG A CA 1
ATOM 1384 C C . ARG A 1 174 ? -8.407 7.238 -4.163 1.00 95.94 174 ARG A C 1
ATOM 1386 O O . ARG A 1 174 ? -8.239 8.293 -3.557 1.00 95.94 174 ARG A O 1
ATOM 1393 N N . ASN A 1 175 ? -9.354 6.368 -3.821 1.00 95.75 175 ASN A N 1
ATOM 1394 C CA . ASN A 1 175 ? -10.187 6.564 -2.642 1.00 95.75 175 ASN A CA 1
ATOM 1395 C C . ASN A 1 175 ? -9.337 6.409 -1.370 1.00 95.75 175 ASN A C 1
ATOM 1397 O O . ASN A 1 175 ? -8.928 5.305 -1.020 1.00 95.75 175 ASN A O 1
ATOM 1401 N N . LEU A 1 176 ? -9.130 7.527 -0.675 1.00 96.88 176 LEU A N 1
ATOM 1402 C CA . LEU A 1 176 ? -8.335 7.621 0.549 1.00 96.88 176 LEU A CA 1
ATOM 1403 C C . LEU A 1 176 ? -9.090 7.244 1.827 1.00 96.88 176 LEU A C 1
ATOM 1405 O O . LEU A 1 176 ? -8.593 7.519 2.918 1.00 96.88 176 LEU A O 1
ATOM 1409 N N . HIS A 1 177 ? -10.297 6.686 1.734 1.00 96.94 177 HIS A N 1
ATOM 1410 C CA . HIS A 1 177 ? -11.021 6.227 2.915 1.00 96.94 177 HIS A CA 1
ATOM 1411 C C . HIS A 1 177 ? -10.210 5.157 3.658 1.00 96.94 177 HIS A C 1
ATOM 1413 O O . HIS A 1 177 ? -9.759 4.179 3.062 1.00 96.94 177 HIS A O 1
ATOM 1419 N N . TRP A 1 178 ? -10.036 5.325 4.968 1.00 96.75 178 TRP A N 1
ATOM 1420 C CA . TRP A 1 178 ? -9.123 4.502 5.756 1.00 96.75 178 TRP A CA 1
ATOM 1421 C C . TRP A 1 178 ? -9.554 3.039 5.844 1.00 96.75 178 TRP A C 1
ATOM 1423 O O . TRP A 1 178 ? -8.690 2.191 5.986 1.00 96.75 178 TRP A O 1
ATOM 1433 N N . ARG A 1 179 ? -10.843 2.705 5.668 1.00 95.69 179 ARG A N 1
ATOM 1434 C CA . ARG A 1 179 ? -11.293 1.299 5.536 1.00 95.69 179 ARG A CA 1
ATOM 1435 C C . ARG A 1 179 ? -10.526 0.508 4.468 1.00 95.69 179 ARG A C 1
ATOM 1437 O O . ARG A 1 179 ? -10.500 -0.714 4.497 1.00 95.69 179 ARG A O 1
ATOM 1444 N N . TRP A 1 180 ? -9.886 1.216 3.538 1.00 96.56 180 TRP A N 1
ATOM 1445 C CA . TRP A 1 180 ? -9.073 0.648 2.479 1.00 96.56 180 TRP A CA 1
ATOM 1446 C C . TRP A 1 180 ? -7.571 0.780 2.706 1.00 96.56 180 TRP A C 1
ATOM 1448 O O . TRP A 1 180 ? -6.829 0.467 1.795 1.00 96.56 180 TRP A O 1
ATOM 1458 N N . PHE A 1 181 ? -7.088 1.270 3.850 1.00 96.12 181 PHE A N 1
ATOM 1459 C CA . PHE A 1 181 ? -5.685 1.675 3.998 1.00 96.12 181 PHE A CA 1
ATOM 1460 C C . PHE A 1 181 ? -4.677 0.515 3.994 1.00 96.12 181 PHE A C 1
ATOM 1462 O O . PHE A 1 181 ? -3.496 0.743 3.740 1.00 96.12 181 PHE A O 1
ATOM 1469 N N . ASN A 1 182 ? -5.107 -0.701 4.329 1.00 97.62 182 ASN A N 1
ATOM 1470 C CA . ASN A 1 182 ? -4.265 -1.889 4.355 1.00 97.62 182 ASN A CA 1
ATOM 1471 C C . ASN A 1 182 ? -5.129 -3.150 4.248 1.00 97.62 182 ASN A C 1
ATOM 1473 O O . ASN A 1 182 ? -6.261 -3.162 4.730 1.00 97.62 182 ASN A O 1
ATOM 1477 N N . ALA A 1 183 ? -4.571 -4.220 3.677 1.00 97.75 183 ALA A N 1
ATOM 1478 C CA . ALA A 1 183 ? -5.282 -5.481 3.523 1.00 97.75 183 ALA A CA 1
ATOM 1479 C C . ALA A 1 183 ? -5.763 -6.080 4.851 1.00 97.75 183 ALA A C 1
ATOM 1481 O O . ALA A 1 183 ? -6.778 -6.767 4.865 1.00 97.75 183 ALA A O 1
ATOM 1482 N N . LEU A 1 184 ? -5.110 -5.777 5.980 1.00 97.06 184 LEU A N 1
ATOM 1483 C CA . LEU A 1 184 ? -5.524 -6.281 7.292 1.00 97.06 184 LEU A CA 1
ATOM 1484 C C . LEU A 1 184 ? -6.986 -5.961 7.633 1.00 97.06 184 LEU A C 1
ATOM 1486 O O . LEU A 1 184 ? -7.650 -6.792 8.236 1.00 97.06 184 LEU A O 1
ATOM 1490 N N . VAL A 1 185 ? -7.491 -4.788 7.236 1.00 96.06 185 VAL A N 1
ATOM 1491 C CA . VAL A 1 185 ? -8.820 -4.291 7.649 1.00 96.06 185 VAL A CA 1
ATOM 1492 C C . VAL A 1 185 ? -9.920 -4.493 6.614 1.00 96.06 185 VAL A C 1
ATOM 1494 O O . VAL A 1 185 ? -11.060 -4.073 6.826 1.00 96.06 185 VAL A O 1
ATOM 1497 N N . PHE A 1 186 ? -9.599 -5.125 5.487 1.00 96.12 186 PHE A N 1
ATOM 1498 C CA . PHE A 1 186 ? -10.576 -5.405 4.446 1.00 96.12 186 PHE A CA 1
ATOM 1499 C C . PHE A 1 186 ? -11.742 -6.220 5.002 1.00 96.12 186 PHE A C 1
ATOM 1501 O O . PHE A 1 186 ? -11.553 -7.198 5.722 1.00 96.12 186 PHE A O 1
ATOM 1508 N N . GLY A 1 187 ? -12.956 -5.755 4.715 1.00 93.50 187 GLY A N 1
ATOM 1509 C CA . GLY A 1 187 ? -14.188 -6.415 5.129 1.00 93.50 187 GLY A CA 1
ATOM 1510 C C . GLY A 1 187 ? -14.551 -6.284 6.607 1.00 93.50 187 GLY A C 1
ATOM 1511 O O . GLY A 1 187 ? -15.525 -6.885 7.034 1.00 93.50 187 GLY A O 1
ATOM 1512 N N . MET A 1 188 ? -13.829 -5.481 7.397 1.00 92.88 188 MET A N 1
ATOM 1513 C CA . MET A 1 188 ? -14.123 -5.333 8.831 1.00 92.88 188 MET A CA 1
ATOM 1514 C C . MET A 1 188 ? -15.128 -4.212 9.157 1.00 92.88 188 MET A C 1
ATOM 1516 O O . MET A 1 188 ? -15.622 -4.139 10.281 1.00 92.88 188 MET A O 1
ATOM 1520 N N . MET A 1 189 ? -15.410 -3.309 8.211 1.00 92.56 189 MET A N 1
ATOM 1521 C CA . MET A 1 189 ? -16.350 -2.195 8.391 1.00 92.56 189 MET A CA 1
ATOM 1522 C C . MET A 1 189 ? -16.933 -1.710 7.056 1.00 92.56 189 MET A C 1
ATOM 1524 O O . MET A 1 189 ? -16.331 -1.898 5.990 1.00 92.56 189 MET A O 1
ATOM 1528 N N . ASP A 1 190 ? -18.053 -0.999 7.127 1.00 89.88 190 ASP A N 1
ATOM 1529 C CA . ASP A 1 190 ? -18.665 -0.343 5.971 1.00 89.88 190 ASP A CA 1
ATOM 1530 C C . ASP A 1 190 ? -18.146 1.097 5.737 1.00 89.88 190 ASP A C 1
ATOM 1532 O O . ASP A 1 190 ? -17.173 1.552 6.343 1.00 89.88 190 ASP A O 1
ATOM 1536 N N . GLU A 1 191 ? -18.770 1.833 4.816 1.00 87.81 191 GLU A N 1
ATOM 1537 C CA . GLU A 1 191 ? -18.410 3.231 4.522 1.00 87.81 191 GLU A CA 1
ATOM 1538 C C . GLU A 1 191 ? -18.805 4.214 5.623 1.00 87.81 191 GLU A C 1
ATOM 1540 O O . GLU A 1 191 ? -18.226 5.293 5.724 1.00 87.81 191 GLU A O 1
ATOM 1545 N N . GLN A 1 192 ? -19.767 3.837 6.462 1.00 88.50 192 GLN A N 1
ATOM 1546 C CA . GLN A 1 192 ? -20.203 4.596 7.628 1.00 88.50 192 GLN A CA 1
ATOM 1547 C C . GLN A 1 192 ? -19.417 4.200 8.888 1.00 88.50 192 GLN A C 1
ATOM 1549 O O . GLN A 1 192 ? -19.769 4.616 9.990 1.00 88.50 192 GLN A O 1
ATOM 1554 N N . GLU A 1 193 ? -18.345 3.413 8.731 1.00 87.62 193 GLU A N 1
ATOM 1555 C CA . GLU A 1 193 ? -17.472 2.927 9.803 1.00 87.62 193 GLU A CA 1
ATOM 1556 C C . GLU A 1 193 ? -18.201 2.066 10.845 1.00 87.62 193 GLU A C 1
ATOM 1558 O O . GLU A 1 193 ? -17.739 1.897 11.979 1.00 87.62 193 GLU A O 1
ATOM 1563 N N . ARG A 1 194 ? -19.342 1.493 10.457 1.00 87.19 194 ARG A N 1
ATOM 1564 C CA . ARG A 1 194 ? -20.079 0.524 11.255 1.00 87.19 194 ARG A CA 1
ATOM 1565 C C . ARG A 1 194 ? -19.354 -0.809 11.164 1.00 87.19 194 ARG A C 1
ATOM 1567 O O . ARG A 1 194 ? -19.092 -1.340 10.083 1.00 87.19 194 ARG A O 1
ATOM 1574 N N . VAL A 1 195 ? -19.015 -1.337 12.333 1.00 83.50 195 VAL A N 1
ATOM 1575 C CA . VAL A 1 195 ? -18.461 -2.682 12.480 1.00 83.50 195 VAL A CA 1
ATOM 1576 C C . VAL A 1 195 ? -19.647 -3.636 12.508 1.00 83.50 195 VAL A C 1
ATOM 1578 O O . VAL A 1 195 ? -20.365 -3.698 13.504 1.00 83.50 195 VAL A O 1
ATOM 1581 N N . PHE A 1 196 ? -19.890 -4.315 11.394 1.00 68.44 196 PHE A N 1
ATOM 1582 C CA . PHE A 1 196 ? -20.920 -5.344 11.274 1.00 68.44 196 PHE A CA 1
ATOM 1583 C C . PHE A 1 196 ? -20.315 -6.739 11.468 1.00 68.44 196 PHE A C 1
ATOM 1585 O O . PHE A 1 196 ? -19.091 -6.888 11.382 1.00 68.44 196 PHE A O 1
ATOM 1592 N N . PRO A 1 197 ? -21.137 -7.782 11.705 1.00 64.44 197 PRO A N 1
ATOM 1593 C CA . PRO A 1 197 ? -20.695 -9.146 11.435 1.00 64.44 197 PRO A CA 1
ATOM 1594 C C . PRO A 1 197 ? -20.064 -9.208 10.035 1.00 64.44 197 PRO A C 1
ATOM 1596 O O . PRO A 1 197 ? -20.573 -8.603 9.094 1.00 64.44 197 PRO A O 1
ATOM 1599 N N . MET A 1 198 ? -18.921 -9.891 9.919 1.00 62.09 198 MET A N 1
ATOM 1600 C CA . MET A 1 198 ? -18.002 -9.726 8.784 1.00 62.09 198 MET A CA 1
ATOM 1601 C C . MET A 1 198 ? -18.617 -9.983 7.400 1.00 62.09 198 MET A C 1
ATOM 1603 O O . MET A 1 198 ? -18.109 -9.448 6.425 1.00 62.09 198 MET A O 1
ATOM 1607 N N . SER A 1 199 ? -19.703 -10.751 7.284 1.00 62.81 199 SER A N 1
ATOM 1608 C CA . SER A 1 199 ? -20.192 -11.262 5.996 1.00 62.81 199 SER A CA 1
ATOM 1609 C C . SER A 1 199 ? -20.575 -10.181 4.974 1.00 62.81 199 SER A C 1
ATOM 1611 O O . SER A 1 199 ? -20.202 -10.301 3.809 1.00 62.81 199 SER A O 1
ATOM 1613 N N . THR A 1 200 ? -21.260 -9.098 5.365 1.00 73.62 200 THR A N 1
ATOM 1614 C CA . THR A 1 200 ? -21.668 -8.052 4.401 1.00 73.62 200 THR A CA 1
ATOM 1615 C C . THR A 1 200 ? -20.491 -7.190 3.957 1.00 73.62 200 THR A C 1
ATOM 1617 O O . THR A 1 200 ? -20.310 -6.930 2.771 1.00 73.62 200 THR A O 1
ATOM 1620 N N . CYS A 1 201 ? -19.648 -6.769 4.899 1.00 85.94 201 CYS A N 1
ATOM 1621 C CA . CYS A 1 201 ? -18.470 -5.959 4.604 1.00 85.94 201 CYS A CA 1
ATOM 1622 C C . CYS A 1 201 ? -17.405 -6.769 3.840 1.00 85.94 201 CYS A C 1
ATOM 1624 O O . CYS A 1 201 ? -16.702 -6.215 2.990 1.00 85.94 201 CYS A O 1
ATOM 1626 N N . ALA A 1 202 ? -17.296 -8.074 4.105 1.00 88.25 202 ALA A N 1
ATOM 1627 C CA . ALA A 1 202 ? -16.408 -8.978 3.382 1.00 88.25 202 ALA A CA 1
ATOM 1628 C C . ALA A 1 202 ? -16.772 -9.070 1.895 1.00 88.25 202 ALA A C 1
ATOM 1630 O O . ALA A 1 202 ? -15.866 -9.094 1.067 1.00 88.25 202 ALA A O 1
ATOM 1631 N N . GLN A 1 203 ? -18.059 -9.014 1.530 1.00 92.31 203 GLN A N 1
ATOM 1632 C CA . GLN A 1 203 ? -18.487 -9.028 0.126 1.00 92.31 203 GLN A CA 1
ATOM 1633 C C . GLN A 1 203 ? -18.007 -7.789 -0.649 1.00 92.31 203 GLN A C 1
ATOM 1635 O O . GLN A 1 203 ? -17.488 -7.910 -1.765 1.00 92.31 203 GLN A O 1
ATOM 1640 N N . ASP A 1 204 ? -18.129 -6.598 -0.056 1.00 92.69 204 ASP A N 1
ATOM 1641 C CA . ASP A 1 204 ? -17.597 -5.352 -0.627 1.00 92.69 204 ASP A CA 1
ATOM 1642 C C . ASP A 1 204 ? -16.084 -5.451 -0.846 1.00 92.69 204 ASP A C 1
ATOM 1644 O O . ASP A 1 204 ? -15.559 -5.083 -1.901 1.00 92.69 204 ASP A O 1
ATOM 1648 N N . ALA A 1 205 ? -15.371 -5.953 0.163 1.00 95.12 205 ALA A N 1
ATOM 1649 C CA . ALA A 1 205 ? -13.928 -6.109 0.108 1.00 95.12 205 ALA A CA 1
ATOM 1650 C C . ALA A 1 205 ? -13.496 -7.149 -0.929 1.00 95.12 205 ALA A C 1
ATOM 1652 O O . ALA A 1 205 ? -12.565 -6.897 -1.688 1.00 95.12 205 ALA A O 1
ATOM 1653 N N . LEU A 1 206 ? -14.194 -8.279 -1.013 1.00 96.31 206 LEU A N 1
ATOM 1654 C CA . LEU A 1 206 ? -13.951 -9.314 -2.010 1.00 96.31 206 LEU A CA 1
ATOM 1655 C C . LEU A 1 206 ? -14.108 -8.755 -3.428 1.00 96.31 206 LEU A C 1
ATOM 1657 O O . LEU A 1 206 ? -13.243 -8.948 -4.283 1.00 96.31 206 LEU A O 1
ATOM 1661 N N . THR A 1 207 ? -15.183 -7.998 -3.654 1.00 96.50 207 THR A N 1
ATOM 1662 C CA . THR A 1 207 ? -15.440 -7.317 -4.929 1.00 96.50 207 THR A CA 1
ATOM 1663 C C . THR A 1 207 ? -14.313 -6.333 -5.248 1.00 96.50 207 THR A C 1
ATOM 1665 O O . THR A 1 207 ? -13.791 -6.322 -6.363 1.00 96.50 207 THR A O 1
ATOM 1668 N N . GLU A 1 208 ? -13.868 -5.551 -4.261 1.00 97.19 208 GLU A N 1
ATOM 1669 C CA . GLU A 1 208 ? -12.735 -4.636 -4.408 1.00 97.19 208 GLU A CA 1
ATOM 1670 C C . GLU A 1 208 ? -11.434 -5.340 -4.799 1.00 97.19 208 GLU A C 1
ATOM 1672 O O . GLU A 1 208 ? -10.748 -4.873 -5.707 1.00 97.19 208 GLU A O 1
ATOM 1677 N N . ILE A 1 209 ? -11.092 -6.454 -4.153 1.00 98.00 209 ILE A N 1
ATOM 1678 C CA . ILE A 1 209 ? -9.838 -7.165 -4.423 1.00 98.00 209 ILE A CA 1
ATOM 1679 C C . ILE A 1 209 ? -9.847 -7.816 -5.801 1.00 98.00 209 ILE A C 1
ATOM 1681 O O . ILE A 1 209 ? -8.833 -7.762 -6.497 1.00 98.00 209 ILE A O 1
ATOM 1685 N N . ARG A 1 210 ? -10.995 -8.338 -6.248 1.00 98.44 210 ARG A N 1
ATOM 1686 C CA . ARG A 1 210 ? -11.160 -8.835 -7.622 1.00 98.44 210 ARG A CA 1
ATOM 1687 C C . ARG A 1 210 ? -10.945 -7.723 -8.651 1.00 98.44 210 ARG A C 1
ATOM 1689 O O . ARG A 1 210 ? -10.160 -7.909 -9.576 1.00 98.44 210 ARG A O 1
ATOM 1696 N N . MET A 1 211 ? -11.537 -6.545 -8.437 1.00 98.50 211 MET A N 1
ATOM 1697 C CA . MET A 1 211 ? -11.300 -5.376 -9.298 1.00 98.50 211 MET A CA 1
ATOM 1698 C C . MET A 1 211 ? -9.831 -4.929 -9.288 1.00 98.50 211 MET A C 1
ATOM 1700 O O . MET A 1 211 ? -9.286 -4.586 -10.333 1.00 98.50 211 MET A O 1
ATOM 1704 N N . MET A 1 212 ? -9.158 -4.947 -8.131 1.00 98.62 212 MET A N 1
ATOM 1705 C CA . MET A 1 212 ? -7.727 -4.631 -8.054 1.00 98.62 212 MET A CA 1
ATOM 1706 C C . MET A 1 212 ? -6.872 -5.639 -8.832 1.00 98.62 212 MET A C 1
ATOM 1708 O O . MET A 1 212 ? -5.937 -5.225 -9.517 1.00 98.62 212 MET A O 1
ATOM 1712 N N . LYS A 1 213 ? -7.194 -6.939 -8.748 1.00 98.69 213 LYS A N 1
ATOM 1713 C CA . LYS A 1 213 ? -6.526 -8.001 -9.517 1.00 98.69 213 LYS A CA 1
ATOM 1714 C C . LYS A 1 213 ? -6.667 -7.750 -11.014 1.00 98.69 213 LYS A C 1
ATOM 1716 O O . LYS A 1 213 ? -5.672 -7.719 -11.733 1.00 98.69 213 LYS A O 1
ATOM 1721 N N . GLU A 1 214 ? -7.894 -7.519 -11.467 1.00 98.62 214 GLU A N 1
ATOM 1722 C CA . GLU A 1 214 ? -8.199 -7.265 -12.873 1.00 98.62 214 GLU A CA 1
ATOM 1723 C C . GLU A 1 214 ? -7.518 -5.990 -13.384 1.00 98.62 214 GLU A C 1
ATOM 1725 O O . GLU A 1 214 ? -6.895 -6.011 -14.445 1.00 98.62 214 GLU A O 1
ATOM 1730 N N . ALA A 1 215 ? -7.544 -4.903 -12.609 1.00 98.62 215 ALA A N 1
ATOM 1731 C CA . ALA A 1 215 ? -6.864 -3.658 -12.954 1.00 98.62 215 ALA A CA 1
ATOM 1732 C C . ALA A 1 215 ? -5.343 -3.834 -13.080 1.00 98.62 215 ALA A C 1
ATOM 1734 O O . ALA A 1 215 ? -4.744 -3.336 -14.035 1.00 98.62 215 ALA A O 1
ATOM 1735 N N . ALA A 1 216 ? -4.715 -4.559 -12.145 1.00 98.56 216 ALA A N 1
ATOM 1736 C CA . ALA A 1 216 ? -3.282 -4.845 -12.193 1.00 98.56 216 ALA A CA 1
ATOM 1737 C C . ALA A 1 216 ? -2.913 -5.651 -13.446 1.00 98.56 216 ALA A C 1
ATOM 1739 O O . ALA A 1 216 ? -1.992 -5.276 -14.168 1.00 98.56 216 ALA A O 1
ATOM 1740 N N . LEU A 1 217 ? -3.657 -6.723 -13.733 1.00 98.56 217 LEU A N 1
ATOM 1741 C CA . LEU A 1 217 ? -3.413 -7.573 -14.900 1.00 98.56 217 LEU A CA 1
ATOM 1742 C C . LEU A 1 217 ? -3.713 -6.850 -16.221 1.00 98.56 217 LEU A C 1
ATOM 1744 O O . LEU A 1 217 ? -2.970 -7.019 -17.183 1.00 98.56 217 LEU A O 1
ATOM 1748 N N . THR A 1 218 ? -4.744 -6.000 -16.260 1.00 98.44 218 THR A N 1
ATOM 1749 C CA . THR A 1 218 ? -5.045 -5.133 -17.413 1.00 98.44 218 THR A CA 1
ATOM 1750 C C . THR A 1 218 ? -3.861 -4.221 -17.718 1.00 98.44 218 THR A C 1
ATOM 1752 O O . THR A 1 218 ? -3.402 -4.162 -18.858 1.00 98.44 218 THR A O 1
ATOM 1755 N N . TRP A 1 219 ? -3.317 -3.565 -16.687 1.00 98.12 219 TRP A N 1
ATOM 1756 C CA . TRP A 1 219 ? -2.160 -2.693 -16.850 1.00 98.12 219 TRP A CA 1
ATOM 1757 C C . TRP A 1 219 ? -0.917 -3.459 -17.321 1.00 98.12 219 TRP A C 1
ATOM 1759 O O . TRP A 1 219 ? -0.268 -3.028 -18.271 1.00 98.12 219 TRP A O 1
ATOM 1769 N N . VAL A 1 220 ? -0.616 -4.614 -16.712 1.00 98.06 220 VAL A N 1
ATOM 1770 C CA . VAL A 1 220 ? 0.507 -5.479 -17.118 1.00 98.06 220 VAL A CA 1
ATOM 1771 C C . VAL A 1 220 ? 0.377 -5.890 -18.579 1.00 98.06 220 VAL A C 1
ATOM 1773 O O . VAL A 1 220 ? 1.355 -5.802 -19.315 1.00 98.06 220 VAL A O 1
ATOM 1776 N N . ASN A 1 221 ? -0.817 -6.309 -19.012 1.00 97.69 221 ASN A N 1
ATOM 1777 C CA . ASN A 1 221 ? -1.064 -6.720 -20.392 1.00 97.69 221 ASN A CA 1
ATOM 1778 C C . ASN A 1 221 ? -0.749 -5.588 -21.382 1.00 97.69 221 ASN A C 1
ATOM 1780 O O . ASN A 1 221 ? -0.037 -5.829 -22.351 1.00 97.69 221 ASN A O 1
ATOM 1784 N N . GLY A 1 222 ? -1.201 -4.357 -21.112 1.00 96.50 222 GLY A N 1
ATOM 1785 C CA . GLY A 1 222 ? -0.859 -3.193 -21.942 1.00 96.50 222 GLY A CA 1
ATOM 1786 C C . GLY A 1 222 ? 0.630 -2.820 -21.894 1.00 96.50 222 GLY A C 1
ATOM 1787 O O . GLY A 1 222 ? 1.198 -2.371 -22.887 1.00 96.50 222 GLY A O 1
ATOM 1788 N N . ALA A 1 223 ? 1.292 -3.058 -20.759 1.00 96.56 223 ALA A N 1
ATOM 1789 C CA . ALA A 1 223 ? 2.716 -2.789 -20.581 1.00 96.56 223 ALA A CA 1
ATOM 1790 C C . ALA A 1 223 ? 3.639 -3.862 -21.195 1.00 96.56 223 ALA A C 1
ATOM 1792 O O . ALA A 1 223 ? 4.846 -3.629 -21.283 1.00 96.56 223 ALA A O 1
ATOM 1793 N N . ARG A 1 224 ? 3.128 -5.028 -21.624 1.00 96.69 224 ARG A N 1
ATOM 1794 C CA . ARG A 1 224 ? 3.969 -6.116 -22.162 1.00 96.69 224 ARG A CA 1
ATOM 1795 C C . ARG A 1 224 ? 4.740 -5.704 -23.405 1.00 96.69 224 ARG A C 1
ATOM 1797 O O . ARG A 1 224 ? 5.947 -5.898 -23.444 1.00 96.69 224 ARG A O 1
ATOM 1804 N N . GLU A 1 225 ? 4.071 -5.115 -24.387 1.00 92.62 225 GLU A N 1
ATOM 1805 C CA . GLU A 1 225 ? 4.709 -4.763 -25.661 1.00 92.62 225 GLU A CA 1
ATOM 1806 C C . GLU A 1 225 ? 5.746 -3.646 -25.496 1.00 92.62 225 GLU A C 1
ATOM 1808 O O . GLU A 1 225 ? 6.805 -3.679 -26.116 1.00 92.62 225 GLU A O 1
ATOM 1813 N N . SER A 1 226 ? 5.465 -2.674 -24.624 1.00 93.56 226 SER A N 1
ATOM 1814 C CA . SER A 1 226 ? 6.303 -1.482 -24.455 1.00 93.56 226 SER A CA 1
ATOM 1815 C C . SER A 1 226 ? 7.406 -1.630 -23.403 1.00 93.56 226 SER A C 1
ATOM 1817 O O . SER A 1 226 ? 8.465 -1.022 -23.547 1.00 93.56 226 SER A O 1
ATOM 1819 N N . GLU A 1 227 ? 7.198 -2.424 -22.346 1.00 94.12 227 GLU A N 1
ATOM 1820 C CA . GLU A 1 227 ? 8.184 -2.616 -21.270 1.00 94.12 227 GLU A CA 1
ATOM 1821 C C . GLU A 1 227 ? 8.736 -4.051 -21.184 1.00 94.12 227 GLU A C 1
ATOM 1823 O O . GLU A 1 227 ? 9.686 -4.309 -20.437 1.00 94.12 227 GLU A O 1
ATOM 1828 N N . GLY A 1 228 ? 8.169 -5.002 -21.928 1.00 96.62 228 GLY A N 1
ATOM 1829 C CA . GLY A 1 228 ? 8.608 -6.399 -21.958 1.00 96.62 228 GLY A CA 1
ATOM 1830 C C . GLY A 1 228 ? 8.202 -7.226 -20.736 1.00 96.62 228 GLY A C 1
ATOM 1831 O O . GLY A 1 228 ? 8.941 -8.141 -20.381 1.00 96.62 228 GLY A O 1
ATOM 1832 N N . TRP A 1 229 ? 7.106 -6.885 -20.0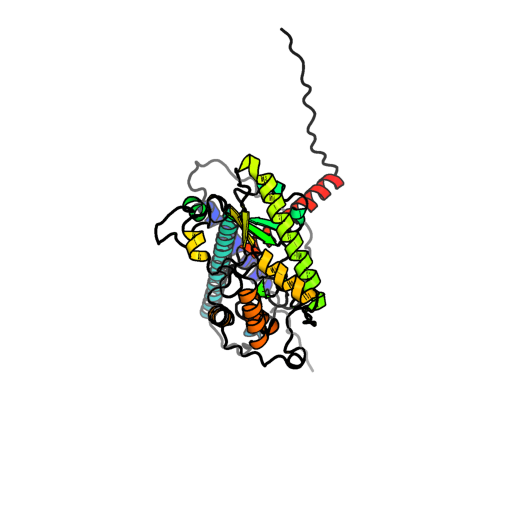45 1.00 98.12 229 TRP A N 1
ATOM 1833 C CA . TRP A 1 229 ? 6.598 -7.673 -18.907 1.00 98.12 229 TRP A CA 1
ATOM 1834 C C . TRP A 1 229 ? 6.387 -9.141 -19.280 1.00 98.12 229 TRP A C 1
ATOM 1836 O O . TRP A 1 229 ? 5.800 -9.439 -20.323 1.00 98.12 229 TRP A O 1
ATOM 1846 N N . SER A 1 230 ? 6.815 -10.050 -18.403 1.00 98.12 230 SER A N 1
ATOM 1847 C CA . SER A 1 230 ? 6.581 -11.481 -18.591 1.00 98.12 230 SER A CA 1
ATOM 1848 C C . SER A 1 230 ? 5.105 -11.878 -18.397 1.00 98.12 230 SER A C 1
ATOM 1850 O O . SER A 1 230 ? 4.217 -11.065 -18.097 1.00 98.12 230 SER A O 1
ATOM 1852 N N . HIS A 1 231 ? 4.821 -13.167 -18.587 1.00 97.88 231 HIS A N 1
ATOM 1853 C CA . HIS A 1 231 ? 3.535 -13.757 -18.214 1.00 97.88 231 HIS A CA 1
ATOM 1854 C C . HIS A 1 231 ? 3.469 -14.148 -16.731 1.00 97.88 231 HIS A C 1
ATOM 1856 O O . HIS A 1 231 ? 2.371 -14.264 -16.188 1.00 97.88 231 HIS A O 1
ATOM 1862 N N . ASN A 1 232 ? 4.618 -14.316 -16.078 1.00 98.56 232 ASN A N 1
ATOM 1863 C CA . ASN A 1 232 ? 4.729 -14.765 -14.701 1.00 98.56 232 ASN A CA 1
ATOM 1864 C C . ASN A 1 232 ? 4.714 -13.558 -13.753 1.00 98.56 232 ASN A C 1
ATOM 1866 O O . ASN A 1 232 ? 5.748 -12.978 -13.427 1.00 98.56 232 ASN A O 1
ATOM 1870 N N . VAL A 1 233 ? 3.518 -13.131 -13.344 1.00 98.69 233 VAL A N 1
ATOM 1871 C CA . VAL A 1 233 ? 3.338 -11.932 -12.513 1.00 98.69 233 VAL A CA 1
ATOM 1872 C C . VAL A 1 233 ? 2.793 -12.284 -11.139 1.00 98.69 233 VAL A C 1
ATOM 1874 O O . VAL A 1 233 ? 1.745 -12.911 -11.004 1.00 98.69 233 VAL A O 1
ATOM 1877 N N . GLY A 1 234 ? 3.488 -11.802 -10.113 1.00 98.69 234 GLY A N 1
ATOM 1878 C CA . GLY A 1 234 ? 3.080 -11.885 -8.721 1.00 98.69 234 GLY A CA 1
ATOM 1879 C C . GLY A 1 234 ? 2.396 -10.602 -8.256 1.00 98.69 234 GLY A C 1
ATOM 1880 O O . GLY A 1 234 ? 2.834 -9.492 -8.569 1.00 98.69 234 GLY A O 1
ATOM 1881 N N . LEU A 1 235 ? 1.323 -10.763 -7.482 1.00 98.88 235 LEU A N 1
ATOM 1882 C CA . LEU A 1 235 ? 0.549 -9.676 -6.887 1.00 98.88 235 LEU A CA 1
ATOM 1883 C C . LEU A 1 235 ? 0.583 -9.821 -5.365 1.00 98.88 235 LEU A C 1
ATOM 1885 O O . LEU A 1 235 ? 0.032 -10.787 -4.834 1.00 98.88 235 LEU A O 1
ATOM 1889 N N . PHE A 1 236 ? 1.213 -8.875 -4.664 1.00 98.81 236 PHE A N 1
ATOM 1890 C CA . PHE A 1 236 ? 1.473 -9.001 -3.226 1.00 98.81 236 PHE A CA 1
ATOM 1891 C C . PHE A 1 236 ? 1.052 -7.776 -2.421 1.00 98.81 236 PHE A C 1
ATOM 1893 O O . PHE A 1 236 ? 1.292 -6.632 -2.811 1.00 98.81 236 PHE A O 1
ATOM 1900 N N . PHE A 1 237 ? 0.484 -8.015 -1.245 1.00 98.69 237 PHE A N 1
ATOM 1901 C CA . PHE A 1 237 ? 0.290 -6.994 -0.224 1.00 98.69 237 PHE A CA 1
ATOM 1902 C C . PHE A 1 237 ? 1.360 -7.114 0.858 1.00 98.69 237 PHE A C 1
ATOM 1904 O O . PHE A 1 237 ? 1.708 -8.212 1.280 1.00 98.69 237 PHE A O 1
ATOM 1911 N N . HIS A 1 238 ? 1.821 -5.976 1.378 1.00 98.38 238 HIS A N 1
ATOM 1912 C CA . HIS A 1 238 ? 2.497 -5.928 2.676 1.00 98.38 238 HIS A CA 1
ATOM 1913 C C . HIS A 1 238 ? 1.472 -5.505 3.734 1.00 98.38 238 HIS A C 1
ATOM 1915 O O . HIS A 1 238 ? 0.939 -4.389 3.716 1.00 98.38 238 HIS A O 1
ATOM 1921 N N . VAL A 1 239 ? 1.148 -6.420 4.645 1.00 98.31 239 VAL A N 1
ATOM 1922 C CA . VAL A 1 239 ? 0.125 -6.215 5.685 1.00 98.31 239 VAL A CA 1
ATOM 1923 C C . VAL A 1 239 ? 0.643 -5.294 6.795 1.00 98.31 239 VAL A C 1
ATOM 1925 O O . VAL A 1 239 ? 1.851 -5.158 6.992 1.00 98.31 239 VAL A O 1
ATOM 1928 N N . TYR A 1 240 ? -0.260 -4.595 7.489 1.00 97.50 240 TYR A N 1
ATOM 1929 C CA . TYR A 1 240 ? 0.084 -3.697 8.591 1.00 97.50 240 TYR A CA 1
ATOM 1930 C C . TYR A 1 240 ? 0.947 -4.418 9.632 1.00 97.50 240 TYR A C 1
ATOM 1932 O O . TYR A 1 240 ? 0.650 -5.545 10.007 1.00 97.50 240 TYR A O 1
ATOM 1940 N N . GLY A 1 241 ? 2.039 -3.781 10.052 1.00 96.75 241 GLY A N 1
ATOM 1941 C CA . GLY A 1 241 ? 3.100 -4.416 10.845 1.00 96.75 241 GLY A CA 1
ATOM 1942 C C . GLY A 1 241 ? 4.321 -4.766 9.993 1.00 96.75 241 GLY A C 1
ATOM 1943 O O . GLY A 1 241 ? 5.440 -4.445 10.376 1.00 96.75 241 GLY A O 1
ATOM 1944 N N . HIS A 1 242 ? 4.103 -5.275 8.779 1.00 97.69 242 HIS A N 1
ATOM 1945 C CA . HIS A 1 242 ? 5.159 -5.600 7.809 1.00 97.69 242 HIS A CA 1
ATOM 1946 C C . HIS A 1 242 ? 5.366 -4.531 6.721 1.00 97.69 242 HIS A C 1
ATOM 1948 O O . HIS A 1 242 ? 6.360 -4.545 5.987 1.00 97.69 242 HIS A O 1
ATOM 1954 N N . ASN A 1 243 ? 4.434 -3.582 6.609 1.00 96.00 243 ASN A N 1
ATOM 1955 C CA . ASN A 1 243 ? 4.449 -2.513 5.616 1.00 96.00 243 ASN A CA 1
ATOM 1956 C C . ASN A 1 243 ? 5.358 -1.330 6.001 1.00 96.00 243 ASN A C 1
ATOM 1958 O O . ASN A 1 243 ? 5.317 -0.810 7.120 1.00 96.00 243 ASN A O 1
ATOM 1962 N N . SER A 1 244 ? 6.100 -0.808 5.023 1.00 92.06 244 SER A N 1
ATOM 1963 C CA . SER A 1 244 ? 6.921 0.401 5.196 1.00 92.06 244 SER A CA 1
ATOM 1964 C C . SER A 1 244 ? 6.124 1.701 5.022 1.00 92.06 244 SER A C 1
ATOM 1966 O O . SER A 1 244 ? 6.498 2.735 5.573 1.00 92.06 244 SER A O 1
ATOM 1968 N N . VAL A 1 245 ? 5.003 1.662 4.290 1.00 92.94 245 VAL A N 1
ATOM 1969 C CA . VAL A 1 245 ? 4.130 2.821 4.038 1.00 92.94 245 VAL A CA 1
ATOM 1970 C C . VAL A 1 245 ? 2.713 2.526 4.523 1.00 92.94 245 VAL A C 1
ATOM 1972 O O . VAL A 1 245 ? 2.106 1.536 4.121 1.00 92.94 245 VAL A O 1
ATOM 1975 N N . ASN A 1 246 ? 2.152 3.408 5.358 1.00 94.75 246 ASN A N 1
ATOM 1976 C CA . ASN A 1 246 ? 0.789 3.290 5.899 1.00 94.75 246 ASN A CA 1
ATOM 1977 C C . ASN A 1 246 ? -0.283 3.772 4.903 1.00 94.75 246 ASN A C 1
ATOM 1979 O O . ASN A 1 246 ? -1.056 4.687 5.177 1.00 94.75 246 ASN A O 1
ATOM 1983 N N . SER A 1 247 ? -0.306 3.167 3.722 1.00 95.00 247 SER A N 1
ATOM 1984 C CA . SER A 1 247 ? -1.340 3.332 2.700 1.00 95.00 247 SER A CA 1
ATOM 1985 C C . SER A 1 247 ? -1.427 2.054 1.892 1.00 95.00 247 SER A C 1
ATOM 1987 O O . SER A 1 247 ? -0.443 1.323 1.792 1.00 95.00 247 SER A O 1
ATOM 1989 N N . LEU A 1 248 ? -2.571 1.812 1.267 1.00 97.12 248 LEU A N 1
ATOM 1990 C CA . LEU A 1 248 ? -2.740 0.654 0.415 1.00 97.12 248 LEU A CA 1
ATOM 1991 C C . LEU A 1 248 ? -1.920 0.817 -0.852 1.00 97.12 248 LEU A C 1
ATOM 1993 O O . LEU A 1 248 ? -2.000 1.841 -1.533 1.00 97.12 248 LEU A O 1
ATOM 1997 N N . HIS A 1 249 ? -1.153 -0.217 -1.145 1.00 97.62 249 HIS A N 1
ATOM 1998 C CA . HIS A 1 249 ? -0.459 -0.411 -2.400 1.00 97.62 249 HIS A CA 1
ATOM 1999 C C . HIS A 1 249 ? -0.353 -1.915 -2.623 1.00 97.62 249 HIS A C 1
ATOM 2001 O O . HIS A 1 249 ? 0.011 -2.663 -1.716 1.00 97.62 249 HIS A O 1
ATOM 2007 N N . LEU A 1 250 ? -0.726 -2.350 -3.818 1.00 98.62 250 LEU A N 1
ATOM 2008 C CA . LEU A 1 250 ? -0.490 -3.703 -4.290 1.00 98.62 250 LEU A CA 1
ATOM 2009 C C . LEU A 1 250 ? 0.826 -3.703 -5.058 1.00 98.62 250 LEU A C 1
ATOM 2011 O O . LEU A 1 250 ? 0.979 -2.937 -6.010 1.00 98.62 250 LEU A O 1
ATOM 2015 N N . HIS A 1 251 ? 1.759 -4.553 -4.654 1.00 98.75 251 HIS A N 1
ATOM 2016 C CA . HIS A 1 251 ? 2.992 -4.781 -5.388 1.00 98.75 251 HIS A CA 1
ATOM 2017 C C . HIS A 1 251 ? 2.677 -5.657 -6.600 1.00 98.75 251 HIS A C 1
ATOM 2019 O O . HIS A 1 251 ? 2.169 -6.765 -6.443 1.00 98.75 251 HIS A O 1
ATOM 2025 N N . VAL A 1 252 ? 2.981 -5.152 -7.791 1.00 98.69 252 VAL A N 1
ATOM 2026 C CA . VAL A 1 252 ? 2.917 -5.881 -9.060 1.00 98.69 252 VAL A CA 1
ATOM 2027 C C . VAL A 1 252 ? 4.355 -6.193 -9.455 1.00 98.69 252 VAL A C 1
ATOM 2029 O O . VAL A 1 252 ? 5.143 -5.266 -9.654 1.00 98.69 252 VAL A O 1
ATOM 2032 N N . VAL A 1 253 ? 4.712 -7.474 -9.487 1.00 98.75 253 VAL A N 1
ATOM 2033 C CA . VAL A 1 253 ? 6.102 -7.942 -9.577 1.00 98.75 253 VAL A CA 1
ATOM 2034 C C . VAL A 1 253 ? 6.229 -8.925 -10.731 1.00 98.75 253 VAL A C 1
ATOM 2036 O O . VAL A 1 253 ? 5.550 -9.946 -10.746 1.00 98.75 253 VAL A O 1
ATOM 2039 N N . ASP A 1 254 ? 7.107 -8.632 -11.683 1.00 98.69 254 ASP A N 1
ATOM 2040 C CA . ASP A 1 254 ? 7.524 -9.605 -12.697 1.00 98.69 254 ASP A CA 1
ATOM 2041 C C . ASP A 1 254 ? 8.423 -10.679 -12.060 1.00 98.69 254 ASP A C 1
ATOM 2043 O O . ASP A 1 254 ? 9.519 -10.366 -11.589 1.00 98.69 254 ASP A O 1
ATOM 2047 N N . LEU A 1 255 ? 7.932 -11.918 -11.992 1.00 98.69 255 LEU A N 1
ATOM 2048 C CA . LEU A 1 255 ? 8.577 -13.022 -11.279 1.00 98.69 255 LEU A CA 1
ATOM 2049 C C . LEU A 1 255 ? 9.678 -13.712 -12.093 1.00 98.69 255 LEU A C 1
ATOM 2051 O O . LEU A 1 255 ? 10.498 -14.410 -11.507 1.00 98.69 255 LEU A O 1
ATOM 2055 N N . ASP A 1 256 ? 9.755 -13.478 -13.406 1.00 98.56 256 ASP A N 1
ATOM 2056 C CA . ASP A 1 256 ? 10.849 -14.004 -14.239 1.00 98.56 256 ASP A CA 1
ATOM 2057 C C . ASP A 1 256 ? 12.137 -13.173 -14.092 1.00 98.56 256 ASP A C 1
ATOM 2059 O O . ASP A 1 256 ? 13.208 -13.580 -14.539 1.00 98.56 256 ASP A O 1
ATOM 2063 N N . PHE A 1 257 ? 12.047 -12.001 -13.455 1.00 98.38 257 PHE A N 1
ATOM 2064 C CA . PHE A 1 257 ? 13.159 -11.067 -13.274 1.00 98.38 257 PHE A CA 1
ATOM 2065 C C . PHE A 1 257 ? 13.254 -10.561 -11.828 1.00 98.38 257 PHE A C 1
ATOM 2067 O O . PHE A 1 257 ? 13.449 -9.364 -11.600 1.00 98.38 257 PHE A O 1
ATOM 2074 N N . THR A 1 258 ? 13.070 -11.437 -10.837 1.00 98.69 258 THR A N 1
ATOM 2075 C CA . THR A 1 258 ? 13.244 -11.092 -9.415 1.00 98.69 258 THR A CA 1
ATOM 2076 C C . THR A 1 258 ? 14.704 -10.828 -9.065 1.00 98.69 258 THR A C 1
ATOM 2078 O O . THR A 1 258 ? 15.593 -11.503 -9.579 1.00 98.69 258 THR A O 1
ATOM 2081 N N . GLY A 1 259 ? 14.946 -9.892 -8.148 1.00 98.25 259 GLY A N 1
ATOM 2082 C CA . GLY A 1 259 ? 16.270 -9.647 -7.571 1.00 98.25 259 GLY A CA 1
ATOM 2083 C C . GLY A 1 259 ? 16.347 -9.969 -6.072 1.00 98.25 259 GLY A C 1
ATOM 2084 O O . GLY A 1 259 ? 15.350 -10.394 -5.476 1.00 98.25 259 GLY A O 1
ATOM 2085 N N . PRO A 1 260 ? 17.500 -9.729 -5.417 1.00 98.56 260 PRO A N 1
ATOM 2086 C CA . PRO A 1 260 ? 17.725 -10.081 -4.006 1.00 98.56 260 PRO A CA 1
ATOM 2087 C C . PRO A 1 260 ? 16.703 -9.476 -3.024 1.00 98.56 260 PRO A C 1
ATOM 2089 O O . PRO A 1 260 ? 16.366 -10.068 -1.992 1.00 98.56 260 PRO A O 1
ATOM 2092 N N . SER A 1 261 ? 16.142 -8.308 -3.357 1.00 98.50 261 SER A N 1
ATOM 2093 C CA . SER A 1 261 ? 15.097 -7.673 -2.544 1.00 98.50 261 SER A CA 1
ATOM 2094 C C . SER A 1 261 ? 13.789 -8.472 -2.500 1.00 98.50 261 SER A C 1
ATOM 2096 O O . SER A 1 261 ? 13.096 -8.413 -1.488 1.00 98.50 261 SER A O 1
ATOM 2098 N N . PHE A 1 262 ? 13.451 -9.252 -3.533 1.00 98.62 262 PHE A N 1
ATOM 2099 C CA . PHE A 1 262 ? 12.272 -10.124 -3.492 1.00 98.62 262 PHE A CA 1
ATOM 2100 C C . PHE A 1 262 ? 12.432 -11.242 -2.463 1.00 98.62 262 PHE A C 1
ATOM 2102 O O . PHE A 1 262 ? 11.573 -11.393 -1.596 1.00 98.62 262 PHE A O 1
ATOM 2109 N N . GLU A 1 263 ? 13.548 -11.974 -2.507 1.00 98.31 263 GLU A N 1
ATOM 2110 C CA . GLU A 1 263 ? 13.802 -13.082 -1.578 1.00 98.31 263 GLU A CA 1
ATOM 2111 C C . GLU A 1 263 ? 13.897 -12.592 -0.129 1.00 98.31 263 GLU A C 1
ATOM 2113 O O . GLU A 1 263 ? 13.237 -13.139 0.755 1.00 98.31 263 GLU A O 1
ATOM 2118 N N . SER A 1 264 ? 14.612 -11.487 0.117 1.00 98.25 264 SER A N 1
ATOM 2119 C CA . SER A 1 264 ? 14.692 -10.888 1.460 1.00 98.25 264 SER A CA 1
ATOM 2120 C C . SER A 1 264 ? 13.343 -10.405 2.007 1.00 98.25 264 SER A C 1
ATOM 2122 O O . SER A 1 264 ? 13.176 -10.331 3.221 1.00 98.25 264 SER A O 1
ATOM 2124 N N . GLN A 1 265 ? 12.367 -10.087 1.149 1.00 98.31 265 GLN A N 1
ATOM 2125 C CA . GLN A 1 265 ? 11.027 -9.638 1.549 1.00 98.31 265 GLN A CA 1
ATOM 2126 C C . GLN A 1 265 ? 9.955 -10.729 1.434 1.00 98.31 265 GLN A C 1
ATOM 2128 O O . GLN A 1 265 ? 8.801 -10.496 1.800 1.00 98.31 265 GLN A O 1
ATOM 2133 N N . LYS A 1 266 ? 10.310 -11.935 0.985 1.00 98.44 266 LYS A N 1
ATOM 2134 C CA . LYS A 1 266 ? 9.375 -13.038 0.728 1.00 98.44 266 LYS A CA 1
ATOM 2135 C C . LYS A 1 266 ? 8.528 -13.415 1.937 1.00 98.44 266 LYS A C 1
ATOM 2137 O O . LYS A 1 266 ? 7.365 -13.781 1.785 1.00 98.44 266 LYS A O 1
ATOM 2142 N N . PHE A 1 267 ? 9.084 -13.275 3.139 1.00 98.56 267 PHE A N 1
ATOM 2143 C CA . PHE A 1 267 ? 8.379 -13.560 4.388 1.00 98.56 267 PHE A CA 1
ATOM 2144 C C . PHE A 1 267 ? 7.163 -12.654 4.626 1.00 98.56 267 PHE A C 1
ATOM 2146 O O . PHE A 1 267 ? 6.302 -13.015 5.415 1.00 98.56 267 PHE A O 1
ATOM 2153 N N . LYS A 1 268 ? 7.071 -11.498 3.961 1.00 98.12 268 LYS A N 1
ATOM 2154 C CA . LYS A 1 268 ? 5.961 -10.541 4.092 1.00 98.12 268 LYS A CA 1
ATOM 2155 C C . LYS A 1 268 ? 5.230 -10.247 2.779 1.00 98.12 268 LYS A C 1
ATOM 2157 O O . LYS A 1 268 ? 4.386 -9.350 2.731 1.00 98.12 268 LYS A O 1
ATOM 2162 N N . ASN A 1 269 ? 5.564 -10.976 1.715 1.00 98.62 269 ASN A N 1
ATOM 2163 C CA . ASN A 1 269 ? 4.894 -10.892 0.422 1.00 98.62 269 ASN A CA 1
ATOM 2164 C C . ASN A 1 269 ? 3.607 -11.723 0.466 1.00 98.62 269 ASN A C 1
ATOM 2166 O O . ASN A 1 269 ? 3.591 -12.846 -0.025 1.00 98.62 269 ASN A O 1
ATOM 2170 N N . LEU A 1 270 ? 2.531 -11.182 1.050 1.00 98.75 270 LEU A N 1
ATOM 2171 C CA . LEU A 1 270 ? 1.230 -11.856 1.092 1.00 98.75 270 LEU A CA 1
ATOM 2172 C C . LEU A 1 270 ? 0.600 -11.896 -0.306 1.00 98.75 270 LEU A C 1
ATOM 2174 O O . LEU A 1 270 ? 0.228 -10.828 -0.807 1.00 98.75 270 LEU A O 1
ATOM 2178 N N . PRO A 1 271 ? 0.431 -13.077 -0.933 1.00 98.81 271 PRO A N 1
ATOM 2179 C CA . PRO A 1 271 ? -0.202 -13.175 -2.238 1.00 98.81 271 PRO A CA 1
ATOM 2180 C C . PRO A 1 271 ? -1.634 -12.648 -2.184 1.00 98.81 271 PRO A C 1
ATOM 2182 O O . PRO A 1 271 ? -2.389 -12.943 -1.257 1.00 98.81 271 PRO A O 1
ATOM 2185 N N . MET A 1 272 ? -2.040 -11.897 -3.203 1.00 98.62 272 MET A N 1
ATOM 2186 C CA . MET A 1 272 ? -3.416 -11.414 -3.331 1.00 98.62 272 MET A CA 1
ATOM 2187 C C . MET A 1 272 ? -4.440 -12.559 -3.289 1.00 98.62 272 MET A C 1
ATOM 2189 O O . MET A 1 272 ? -5.517 -12.391 -2.723 1.00 98.62 272 MET A O 1
ATOM 2193 N N . ASP A 1 273 ? -4.088 -13.729 -3.825 1.00 98.62 273 ASP A N 1
ATOM 2194 C CA . ASP A 1 273 ? -4.962 -14.905 -3.828 1.00 98.62 273 ASP A CA 1
ATOM 2195 C C . ASP A 1 273 ? -5.190 -15.477 -2.422 1.00 98.62 273 ASP A C 1
ATOM 2197 O O . ASP A 1 273 ? -6.285 -15.949 -2.131 1.00 98.62 273 ASP A O 1
ATOM 2201 N N . ALA A 1 274 ? -4.227 -15.329 -1.505 1.00 98.56 274 ALA A N 1
ATOM 2202 C CA . ALA A 1 274 ? -4.428 -15.665 -0.097 1.00 98.56 274 ALA A CA 1
ATOM 2203 C C . ALA A 1 274 ? -5.450 -14.727 0.572 1.00 98.56 274 ALA A C 1
ATOM 2205 O O . ALA A 1 274 ? -6.273 -15.167 1.374 1.00 98.56 274 ALA A O 1
ATOM 2206 N N . VAL A 1 275 ? -5.441 -13.436 0.217 1.00 98.38 275 VAL A N 1
ATOM 2207 C CA . VAL A 1 275 ? -6.446 -12.469 0.695 1.00 98.38 275 VAL A CA 1
ATOM 2208 C C . VAL A 1 275 ? -7.829 -12.801 0.134 1.00 98.38 275 VAL A C 1
ATOM 2210 O O . VAL A 1 275 ? -8.800 -12.798 0.889 1.00 98.38 275 VAL A O 1
ATOM 2213 N N . LEU A 1 276 ? -7.922 -13.111 -1.166 1.00 98.19 276 LEU A N 1
ATOM 2214 C CA . LEU A 1 276 ? -9.170 -13.537 -1.808 1.00 98.19 276 LEU A CA 1
ATOM 2215 C C . LEU A 1 276 ? -9.745 -14.779 -1.130 1.00 98.19 276 LEU A C 1
ATOM 2217 O O . LEU A 1 276 ? -10.903 -14.747 -0.728 1.00 98.19 276 LEU A O 1
ATOM 2221 N N . GLN A 1 277 ? -8.925 -15.813 -0.929 1.00 97.69 277 GLN A N 1
ATOM 2222 C CA . GLN A 1 277 ? -9.339 -17.056 -0.283 1.00 97.69 277 GLN A CA 1
ATOM 2223 C C . GLN A 1 277 ? -9.958 -16.800 1.097 1.00 97.69 277 GLN A C 1
ATOM 2225 O O . GLN A 1 277 ? -11.025 -17.327 1.405 1.00 97.69 277 GLN A O 1
ATOM 2230 N N . VAL A 1 278 ? -9.315 -15.976 1.931 1.00 96.31 278 VAL A N 1
ATOM 2231 C CA . VAL A 1 278 ? -9.836 -15.663 3.270 1.00 96.31 278 VAL A CA 1
ATOM 2232 C C . VAL A 1 278 ? -11.145 -14.881 3.188 1.00 96.31 278 VAL A C 1
ATOM 2234 O O . VAL A 1 278 ? -12.103 -15.245 3.861 1.00 96.31 278 VAL A O 1
ATOM 2237 N N . LEU A 1 279 ? -11.233 -13.854 2.340 1.00 95.44 279 LEU A N 1
ATOM 2238 C CA . LEU A 1 279 ? -12.469 -13.078 2.190 1.00 95.44 279 LEU A CA 1
ATOM 2239 C C . LEU A 1 279 ? -13.626 -13.921 1.628 1.00 95.44 279 LEU A C 1
ATOM 2241 O O . LEU A 1 279 ? -14.763 -13.748 2.053 1.00 95.44 279 LEU A O 1
ATOM 2245 N N . GLU A 1 280 ? -13.356 -14.857 0.716 1.00 95.75 280 GLU A N 1
ATOM 2246 C CA . GLU A 1 280 ? -14.354 -15.803 0.199 1.00 95.75 280 GLU A CA 1
ATOM 2247 C C . GLU A 1 280 ? -14.892 -16.719 1.304 1.00 95.75 280 GLU A C 1
ATOM 2249 O O . GLU A 1 280 ? -16.105 -16.896 1.412 1.00 95.75 280 GLU A O 1
ATOM 2254 N N . GLN A 1 281 ? -14.016 -17.235 2.171 1.00 93.62 281 GLN A N 1
ATOM 2255 C CA . GLN A 1 281 ? -14.410 -18.029 3.340 1.00 93.62 281 GLN A CA 1
ATOM 2256 C C . GLN A 1 281 ? -15.240 -17.211 4.344 1.00 93.62 281 GLN A C 1
ATOM 2258 O O . GLN A 1 281 ? -16.207 -17.717 4.916 1.00 93.62 281 GLN A O 1
ATOM 2263 N N . GLU A 1 282 ? -14.885 -15.941 4.558 1.00 91.06 282 GLU A N 1
ATOM 2264 C CA . GLU A 1 282 ? -15.640 -15.027 5.424 1.00 91.06 282 GLU A CA 1
ATOM 2265 C C . GLU A 1 282 ? -17.039 -14.721 4.864 1.00 91.06 282 GLU A C 1
ATOM 2267 O O . GLU A 1 282 ? -18.011 -14.715 5.621 1.00 91.06 282 GLU A O 1
ATOM 2272 N N . VAL A 1 283 ? -17.156 -14.515 3.548 1.00 91.44 283 VAL A N 1
ATOM 2273 C CA . VAL A 1 283 ? -18.441 -14.318 2.852 1.00 91.44 283 VAL A CA 1
ATOM 2274 C C . VAL A 1 283 ? -19.309 -15.570 2.928 1.00 91.44 283 VAL A C 1
ATOM 2276 O O . VAL A 1 283 ? -20.498 -15.472 3.227 1.00 91.44 283 VAL A O 1
ATOM 2279 N N . ALA A 1 284 ? -18.726 -16.745 2.688 1.00 91.62 284 ALA A N 1
ATOM 2280 C CA . ALA A 1 284 ? -19.445 -18.015 2.721 1.00 91.62 284 ALA A CA 1
ATOM 2281 C C . ALA A 1 284 ? -19.889 -18.421 4.139 1.00 91.62 284 ALA A C 1
ATOM 2283 O O . ALA A 1 284 ? -20.640 -19.380 4.298 1.00 91.62 284 ALA A O 1
ATOM 2284 N N . GLY A 1 285 ? -19.404 -17.731 5.178 1.00 85.94 285 GLY A N 1
ATOM 2285 C CA . GLY A 1 285 ? -19.601 -18.137 6.569 1.00 85.94 285 GLY A CA 1
ATOM 2286 C C . GLY A 1 285 ? -18.883 -19.443 6.923 1.00 85.94 285 GLY A C 1
ATOM 2287 O O . GLY A 1 285 ? -19.086 -19.965 8.014 1.00 85.94 285 GLY A O 1
ATOM 2288 N N . THR A 1 286 ? -18.037 -19.958 6.025 1.00 72.94 286 THR A N 1
ATOM 2289 C CA . THR A 1 286 ? -17.240 -21.180 6.200 1.00 72.94 286 THR A CA 1
ATOM 2290 C C . THR A 1 286 ? -15.901 -20.909 6.872 1.00 72.94 286 THR A C 1
ATOM 2292 O O . THR A 1 286 ? -15.102 -21.822 7.037 1.00 72.94 286 THR A O 1
ATOM 2295 N N . SER A 1 287 ? -15.613 -19.655 7.228 1.00 64.06 287 SER A N 1
ATOM 2296 C CA . SER A 1 287 ? -14.582 -19.341 8.214 1.00 64.06 287 SER A CA 1
ATOM 2297 C C . SER A 1 287 ? -14.859 -20.201 9.444 1.00 64.06 287 SER A C 1
ATOM 2299 O O . SER A 1 287 ? -15.870 -19.939 10.091 1.00 64.06 287 SER A O 1
ATOM 2301 N N . ASP A 1 288 ? -13.993 -21.176 9.747 1.00 57.66 288 ASP A N 1
ATOM 2302 C CA . ASP A 1 288 ? -14.039 -22.045 10.934 1.00 57.66 288 ASP A CA 1
ATOM 2303 C C . ASP A 1 288 ? -14.269 -21.205 12.194 1.00 57.66 288 ASP A C 1
ATOM 2305 O O . ASP A 1 288 ? -13.346 -20.723 12.850 1.00 57.66 288 ASP A O 1
ATOM 2309 N N . ARG A 1 289 ? -15.537 -20.946 12.502 1.00 53.03 289 ARG A N 1
ATOM 2310 C CA . ARG A 1 289 ? -15.950 -20.111 13.618 1.00 53.03 289 ARG A CA 1
ATOM 2311 C C . ARG A 1 289 ? -16.264 -21.033 14.773 1.00 53.03 289 ARG A C 1
ATOM 2313 O O . ARG A 1 289 ? -17.415 -21.308 15.092 1.00 53.03 289 ARG A O 1
ATOM 2320 N N . CYS A 1 290 ? -15.193 -21.421 15.453 1.00 42.03 290 CYS A N 1
ATOM 2321 C CA . CYS A 1 290 ? -15.194 -21.248 16.895 1.00 42.03 290 CYS A CA 1
ATOM 2322 C C . CYS A 1 290 ? -15.337 -19.724 17.150 1.00 42.03 290 CYS A C 1
ATOM 2324 O O . CYS A 1 290 ? -14.621 -18.948 16.530 1.00 42.03 290 CYS A O 1
ATOM 2326 N N . GLU A 1 291 ? -16.270 -19.284 18.004 1.00 50.75 291 GLU A N 1
ATOM 2327 C CA . GLU A 1 291 ? -16.393 -17.896 18.528 1.00 50.75 291 GLU A CA 1
ATOM 2328 C C . GLU A 1 291 ? -17.316 -16.852 17.846 1.00 50.75 291 GLU A C 1
ATOM 2330 O O . GLU A 1 291 ? -17.094 -15.645 17.951 1.00 50.75 291 GLU A O 1
ATOM 2335 N N . THR A 1 292 ? -18.473 -17.230 17.296 1.00 52.59 292 THR A N 1
ATOM 2336 C CA . THR A 1 292 ? -19.578 -16.251 17.110 1.00 52.59 292 THR A CA 1
ATOM 2337 C C . THR A 1 292 ? -20.147 -15.703 18.426 1.00 52.59 292 THR A C 1
ATOM 2339 O O . THR A 1 292 ? -20.806 -14.666 18.408 1.00 52.59 292 THR A O 1
ATOM 2342 N N . SER A 1 293 ? -19.870 -16.342 19.568 1.00 54.81 293 SER A N 1
ATOM 2343 C CA . SER A 1 293 ? -20.400 -15.921 20.873 1.00 54.81 293 SER A CA 1
ATOM 2344 C C . SER A 1 293 ? -19.512 -14.930 21.643 1.00 54.81 293 SER A C 1
ATOM 2346 O O . SER A 1 293 ? -20.006 -14.306 22.576 1.00 54.81 293 SER A O 1
ATOM 2348 N N . ALA A 1 294 ? -18.236 -14.748 21.277 1.00 52.91 294 ALA A N 1
ATOM 2349 C CA . ALA A 1 294 ? -17.303 -13.893 22.029 1.00 52.91 294 ALA A CA 1
ATOM 2350 C C . ALA A 1 294 ? -17.271 -12.424 21.552 1.00 52.91 294 ALA A C 1
ATOM 2352 O O . ALA A 1 294 ? -16.733 -11.557 22.234 1.00 52.91 294 ALA A O 1
ATOM 2353 N N . MET A 1 295 ? -17.877 -12.103 20.401 1.00 59.97 295 MET A N 1
ATOM 2354 C CA . MET A 1 295 ? -17.812 -10.748 19.827 1.00 59.97 295 MET A CA 1
ATOM 2355 C C . MET A 1 295 ? -18.811 -9.739 20.423 1.00 59.97 295 MET A C 1
ATOM 2357 O O . MET A 1 295 ? -18.800 -8.581 20.003 1.00 59.97 295 MET A O 1
ATOM 2361 N N . SER A 1 296 ? -19.678 -10.116 21.376 1.00 62.47 296 SER A N 1
ATOM 2362 C CA . SER A 1 296 ? -20.663 -9.164 21.926 1.00 62.47 296 SER A CA 1
ATOM 2363 C C . SER A 1 296 ? -20.038 -8.087 22.822 1.00 62.47 296 SER A C 1
ATOM 2365 O O . SER A 1 296 ? -20.671 -7.063 23.069 1.00 62.47 296 SER A O 1
ATOM 2367 N N . SER A 1 297 ? -18.792 -8.269 23.266 1.00 72.44 297 SER A N 1
ATOM 2368 C CA . SER A 1 297 ? -18.011 -7.245 23.962 1.00 72.44 297 SER A CA 1
ATOM 2369 C C . SER A 1 297 ? -16.611 -7.167 23.365 1.00 72.44 297 SER A C 1
ATOM 2371 O O . SER A 1 297 ? -15.751 -7.989 23.679 1.00 72.44 297 SER A O 1
ATOM 2373 N N . LEU A 1 298 ? -16.370 -6.174 22.502 1.00 72.38 298 LEU A N 1
ATOM 2374 C CA . LEU A 1 298 ? -15.001 -5.848 22.103 1.00 72.38 298 LEU A CA 1
ATOM 2375 C C . LEU A 1 298 ? -14.180 -5.542 23.369 1.00 72.38 298 LEU A C 1
ATOM 2377 O O . LEU A 1 298 ? -14.682 -4.816 24.235 1.00 72.38 298 LEU A O 1
ATOM 2381 N N . PRO A 1 299 ? -12.949 -6.068 23.489 1.00 81.38 299 PRO A N 1
ATOM 2382 C CA . PRO A 1 299 ? -12.096 -5.767 24.627 1.00 81.38 299 PRO A CA 1
ATOM 2383 C C . PRO A 1 299 ? -11.820 -4.260 24.697 1.00 81.38 299 PRO A C 1
ATOM 2385 O O . PRO A 1 299 ? -11.848 -3.554 23.682 1.00 81.38 299 PRO A O 1
ATOM 2388 N N . ALA A 1 300 ? -11.566 -3.761 25.908 1.00 86.44 300 ALA A N 1
ATOM 2389 C CA . ALA A 1 300 ? -11.148 -2.378 26.100 1.00 86.44 300 ALA A CA 1
ATOM 2390 C C . ALA A 1 300 ? -9.872 -2.102 25.286 1.00 86.44 300 ALA A C 1
ATOM 2392 O O . ALA A 1 300 ? -8.961 -2.929 25.244 1.00 86.44 300 ALA A O 1
ATOM 2393 N N . ILE A 1 301 ? -9.818 -0.945 24.623 1.00 89.56 301 ILE A N 1
ATOM 2394 C CA . ILE A 1 301 ? -8.662 -0.554 23.815 1.00 89.56 301 ILE A CA 1
ATOM 2395 C C . ILE A 1 301 ? -7.537 -0.150 24.768 1.00 89.56 301 ILE A C 1
ATOM 2397 O O . ILE A 1 301 ? -7.611 0.902 25.402 1.00 89.56 301 ILE A O 1
ATOM 2401 N N . ASP A 1 302 ? -6.491 -0.967 24.845 1.00 91.62 302 ASP A N 1
ATOM 2402 C CA . ASP A 1 302 ? -5.241 -0.579 25.491 1.00 91.62 302 ASP A CA 1
ATOM 2403 C C . ASP A 1 302 ? -4.414 0.271 24.517 1.00 91.62 302 ASP A C 1
ATOM 2405 O O . ASP A 1 302 ? -3.851 -0.215 23.534 1.00 91.62 302 ASP A O 1
ATOM 2409 N N . GLU A 1 303 ? -4.371 1.580 24.768 1.00 92.00 303 GLU A N 1
ATOM 2410 C CA . GLU A 1 303 ? -3.663 2.529 23.909 1.00 92.00 303 GLU A CA 1
ATOM 2411 C C . GLU A 1 303 ? -2.136 2.399 23.961 1.00 92.00 303 GLU A C 1
ATOM 2413 O O . GLU A 1 303 ? -1.464 2.981 23.102 1.00 92.00 303 GLU A O 1
ATOM 2418 N N . SER A 1 304 ? -1.596 1.669 24.943 1.00 94.25 304 SER A N 1
ATOM 2419 C CA . SER A 1 304 ? -0.156 1.451 25.103 1.00 94.25 304 SER A CA 1
ATOM 2420 C C . SER A 1 304 ? 0.399 0.384 24.156 1.00 94.25 304 SER A C 1
ATOM 2422 O O . SER A 1 304 ? 1.604 0.357 23.899 1.00 94.25 304 SER A O 1
ATOM 2424 N N . ILE A 1 305 ? -0.472 -0.458 23.591 1.00 95.38 305 ILE A N 1
ATOM 2425 C CA . ILE A 1 305 ? -0.087 -1.531 22.677 1.00 95.38 305 ILE A CA 1
ATOM 2426 C C . ILE A 1 305 ? 0.290 -0.951 21.310 1.00 95.38 305 ILE A C 1
ATOM 2428 O O . ILE A 1 305 ? -0.503 -0.265 20.661 1.00 95.38 305 ILE A O 1
ATOM 2432 N N . ASP A 1 306 ? 1.484 -1.293 20.819 1.00 96.25 306 ASP A N 1
ATOM 2433 C CA . ASP A 1 306 ? 1.842 -1.067 19.419 1.00 96.25 306 ASP A CA 1
ATOM 2434 C C . ASP A 1 306 ? 1.301 -2.208 18.548 1.00 96.25 306 ASP A C 1
ATOM 2436 O O . ASP A 1 306 ? 1.917 -3.269 18.406 1.00 96.25 306 ASP A O 1
ATOM 2440 N N . LEU A 1 307 ? 0.155 -1.965 17.905 1.00 97.00 307 LEU A N 1
ATOM 2441 C CA . LEU A 1 307 ? -0.500 -2.952 17.044 1.00 97.00 307 LEU A CA 1
ATOM 2442 C C . LEU A 1 307 ? 0.396 -3.446 15.899 1.00 97.00 307 LEU A C 1
ATOM 2444 O O . LEU A 1 307 ? 0.215 -4.573 15.434 1.00 97.00 307 LEU A O 1
ATOM 2448 N N . LYS A 1 308 ? 1.369 -2.644 15.431 1.00 95.88 308 LYS A N 1
ATOM 2449 C CA . LYS A 1 308 ? 2.315 -3.108 14.404 1.00 95.88 308 LYS A CA 1
ATOM 2450 C C . LYS A 1 308 ? 3.198 -4.220 14.947 1.00 95.88 308 LYS A C 1
ATOM 2452 O O . LYS A 1 308 ? 3.333 -5.250 14.292 1.00 95.88 308 LYS A O 1
ATOM 2457 N N . GLN A 1 309 ? 3.786 -4.004 16.122 1.00 97.31 309 GLN A N 1
ATOM 2458 C CA . GLN A 1 309 ? 4.699 -4.961 16.745 1.00 97.31 309 GLN A CA 1
ATOM 2459 C C . GLN A 1 309 ? 3.973 -6.250 17.112 1.00 97.31 309 GLN A C 1
ATOM 2461 O O . GLN A 1 309 ? 4.467 -7.331 16.801 1.00 97.31 309 GLN A O 1
ATOM 2466 N N . GLU A 1 310 ? 2.770 -6.149 17.678 1.00 97.62 310 GLU A N 1
ATOM 2467 C CA . GLU A 1 310 ? 1.981 -7.334 18.023 1.00 97.62 310 GLU A CA 1
ATOM 2468 C C . GLU A 1 310 ? 1.543 -8.131 16.786 1.00 97.62 310 GLU A C 1
ATOM 2470 O O . GLU A 1 310 ? 1.565 -9.361 16.814 1.00 97.62 310 GLU A O 1
ATOM 2475 N N . THR A 1 311 ? 1.230 -7.462 15.669 1.00 96.31 311 THR A N 1
ATOM 2476 C CA . THR A 1 311 ? 0.924 -8.162 14.408 1.00 96.31 311 THR A CA 1
ATOM 2477 C C . THR A 1 311 ? 2.143 -8.929 13.885 1.00 96.31 311 THR A C 1
ATOM 2479 O O . THR A 1 311 ? 2.022 -10.093 13.509 1.00 96.31 311 THR A O 1
ATOM 2482 N N . VAL A 1 312 ? 3.335 -8.317 13.901 1.00 97.50 312 VAL A N 1
ATOM 2483 C CA . VAL A 1 312 ? 4.587 -8.983 13.487 1.00 97.50 312 VAL A CA 1
ATOM 2484 C C . VAL A 1 312 ? 4.930 -10.142 14.418 1.00 97.50 312 VAL A C 1
ATOM 2486 O O . VAL A 1 312 ? 5.312 -11.208 13.953 1.00 97.50 312 VAL A O 1
ATOM 2489 N N . LYS A 1 313 ? 4.755 -9.969 15.729 1.00 97.44 313 LYS A N 1
ATOM 2490 C CA . LYS A 1 313 ? 4.996 -11.016 16.727 1.00 97.44 313 LYS A CA 1
ATOM 2491 C C . LYS A 1 313 ? 4.069 -12.218 16.537 1.00 97.44 313 LYS A C 1
ATOM 2493 O O . LYS A 1 313 ? 4.521 -13.354 16.644 1.00 97.44 313 LYS A O 1
ATOM 2498 N N . ALA A 1 314 ? 2.792 -11.981 16.238 1.00 96.25 314 ALA A N 1
ATOM 2499 C CA . ALA A 1 314 ? 1.815 -13.044 16.004 1.00 96.25 314 ALA A CA 1
ATOM 2500 C C . ALA A 1 314 ? 1.976 -13.729 14.638 1.00 96.25 314 ALA A C 1
ATOM 2502 O O . ALA A 1 314 ? 1.542 -14.866 14.451 1.00 96.25 314 ALA A O 1
ATOM 2503 N N . SER A 1 315 ? 2.553 -13.043 13.655 1.00 97.75 315 SER A N 1
ATOM 2504 C CA . SER A 1 315 ? 2.744 -13.558 12.297 1.00 97.75 315 SER A CA 1
ATOM 2505 C C . SER A 1 315 ? 4.076 -13.055 11.732 1.00 97.75 315 SER A C 1
ATOM 2507 O O . SER A 1 315 ? 4.082 -12.150 10.893 1.00 97.75 315 SER A O 1
ATOM 2509 N N . PRO A 1 316 ? 5.217 -13.607 12.199 1.00 98.00 316 PRO A N 1
ATOM 2510 C CA . PRO A 1 316 ? 6.550 -13.156 11.783 1.00 98.00 316 PRO A CA 1
ATOM 2511 C C . PRO A 1 316 ? 6.812 -13.438 10.303 1.00 98.00 316 PRO A C 1
ATOM 2513 O O . PRO A 1 316 ? 7.518 -12.684 9.640 1.00 98.00 316 PRO A O 1
ATOM 2516 N N . VAL A 1 317 ? 6.185 -14.493 9.785 1.00 98.31 317 VAL A N 1
ATOM 2517 C CA . VAL A 1 317 ? 6.044 -14.781 8.363 1.00 98.31 317 VAL A CA 1
ATOM 2518 C C . VAL A 1 317 ? 4.565 -14.596 8.034 1.00 98.31 317 VAL A C 1
ATOM 2520 O O . VAL A 1 317 ? 3.711 -15.201 8.675 1.00 98.31 317 VAL A O 1
ATOM 2523 N N . LEU A 1 318 ? 4.258 -13.709 7.095 1.00 98.25 318 LEU A N 1
ATOM 2524 C CA . LEU A 1 318 ? 2.913 -13.345 6.668 1.00 98.25 318 LEU A CA 1
ATOM 2525 C C . LEU A 1 318 ? 2.867 -13.350 5.136 1.00 98.25 318 LEU A C 1
ATOM 2527 O O . LEU A 1 318 ? 2.910 -12.307 4.483 1.00 98.25 318 LEU A O 1
ATOM 2531 N N . ASN A 1 319 ? 2.836 -14.557 4.572 1.00 98.25 319 ASN A N 1
ATOM 2532 C CA . ASN A 1 319 ? 2.893 -14.791 3.130 1.00 98.25 319 ASN A CA 1
ATOM 2533 C C . ASN A 1 319 ? 1.941 -15.897 2.628 1.00 98.25 319 ASN A C 1
ATOM 2535 O O . ASN A 1 319 ? 2.076 -16.350 1.495 1.00 98.25 319 ASN A O 1
ATOM 2539 N N . ASP A 1 320 ? 0.951 -16.295 3.431 1.00 98.56 320 ASP A N 1
ATOM 2540 C CA . ASP A 1 320 ? -0.095 -17.248 3.047 1.00 98.56 320 ASP A CA 1
ATOM 2541 C C . ASP A 1 320 ? -1.449 -16.914 3.712 1.00 98.56 320 ASP A C 1
ATOM 2543 O O . ASP A 1 320 ? -1.570 -15.964 4.498 1.00 98.56 320 ASP A O 1
ATOM 2547 N N . ALA A 1 321 ? -2.490 -17.679 3.365 1.00 98.00 321 ALA A N 1
ATOM 2548 C CA . ALA A 1 321 ? -3.852 -17.461 3.848 1.00 98.00 321 ALA A CA 1
ATOM 2549 C C . ALA A 1 321 ? -4.007 -17.745 5.349 1.00 98.00 321 ALA A C 1
ATOM 2551 O O . ALA A 1 321 ? -4.747 -17.034 6.030 1.00 98.00 321 ALA A O 1
ATOM 2552 N N . ASP A 1 322 ? -3.298 -18.738 5.885 1.00 96.75 322 ASP A N 1
ATOM 2553 C CA . ASP A 1 322 ? -3.377 -19.114 7.296 1.00 96.75 322 ASP A CA 1
ATOM 2554 C C . ASP A 1 322 ? -2.748 -18.030 8.175 1.00 96.75 322 ASP A C 1
ATOM 2556 O O . ASP A 1 322 ? -3.361 -17.581 9.147 1.00 96.75 322 ASP A O 1
ATOM 2560 N N . MET A 1 323 ? -1.567 -17.528 7.799 1.00 97.81 323 MET A N 1
ATOM 2561 C CA . MET A 1 323 ? -0.924 -16.393 8.465 1.00 97.81 323 MET A CA 1
ATOM 2562 C C . MET A 1 323 ? -1.796 -15.144 8.398 1.00 97.81 323 MET A C 1
ATOM 2564 O O . MET A 1 323 ? -1.913 -14.414 9.381 1.00 97.81 323 MET A O 1
ATOM 2568 N N . TYR A 1 324 ? -2.440 -14.897 7.256 1.00 98.00 324 TYR A N 1
ATOM 2569 C CA . TYR A 1 324 ? -3.337 -13.758 7.107 1.00 98.00 324 TYR A CA 1
ATOM 2570 C C . TYR A 1 324 ? -4.576 -13.872 8.012 1.00 98.00 324 TYR A C 1
ATOM 2572 O O . TYR A 1 324 ? -4.918 -12.892 8.680 1.00 98.00 324 TYR A O 1
ATOM 2580 N N . ARG A 1 325 ? -5.197 -15.059 8.131 1.00 95.81 325 ARG A N 1
ATOM 2581 C CA . ARG A 1 325 ? -6.277 -15.306 9.111 1.00 95.81 325 ARG A CA 1
ATOM 2582 C C . ARG A 1 325 ? -5.801 -15.053 10.539 1.00 95.81 325 ARG A C 1
ATOM 2584 O O . ARG A 1 325 ? -6.477 -14.345 11.283 1.00 95.81 325 ARG A O 1
ATOM 2591 N N . ARG A 1 326 ? -4.620 -15.562 10.908 1.00 95.12 326 ARG A N 1
ATOM 2592 C CA . ARG A 1 326 ? -4.039 -15.350 12.245 1.00 95.12 326 ARG A CA 1
ATOM 2593 C C . ARG A 1 326 ? -3.781 -13.877 12.544 1.00 95.12 326 ARG A C 1
ATOM 2595 O O . ARG A 1 326 ? -4.135 -13.415 13.624 1.00 95.12 326 ARG A O 1
ATOM 2602 N N . ALA A 1 327 ? -3.250 -13.117 11.590 1.00 97.00 327 ALA A N 1
ATOM 2603 C CA . ALA A 1 327 ? -3.050 -11.679 11.751 1.00 97.00 327 ALA A CA 1
ATOM 2604 C C . ALA A 1 327 ? -4.376 -10.922 11.948 1.00 97.00 327 ALA A C 1
ATOM 2606 O O . ALA A 1 327 ? -4.457 -10.023 12.788 1.00 97.00 327 ALA A O 1
ATOM 2607 N N . ARG A 1 328 ? -5.436 -11.295 11.215 1.00 95.50 328 ARG A N 1
ATOM 2608 C CA . ARG A 1 328 ? -6.780 -10.713 11.388 1.00 95.50 328 ARG A CA 1
ATOM 2609 C C . ARG A 1 328 ? -7.373 -11.048 12.753 1.00 95.50 328 ARG A C 1
ATOM 2611 O O . ARG A 1 328 ? -7.860 -10.142 13.425 1.00 95.50 328 ARG A O 1
ATOM 2618 N N . LEU A 1 329 ? -7.292 -12.310 13.182 1.00 93.19 329 LEU A N 1
ATOM 2619 C CA . LEU A 1 329 ? -7.728 -12.737 14.514 1.00 93.19 329 LEU A CA 1
ATOM 2620 C C . LEU A 1 329 ? -6.973 -11.973 15.604 1.00 93.19 329 LEU A C 1
ATOM 2622 O O . LEU A 1 329 ? -7.594 -11.424 16.512 1.00 93.19 329 LEU A O 1
ATOM 2626 N N . LYS A 1 330 ? -5.651 -11.829 15.453 1.00 95.00 330 LYS A N 1
ATOM 2627 C CA . LYS A 1 330 ? -4.847 -11.063 16.401 1.00 95.00 330 LYS A CA 1
ATOM 2628 C C . LYS A 1 330 ? -5.295 -9.610 16.492 1.00 95.00 330 LYS A C 1
ATOM 2630 O O . LYS A 1 330 ? -5.385 -9.065 17.587 1.00 95.00 330 LYS A O 1
ATOM 2635 N N . LEU A 1 331 ? -5.607 -8.975 15.361 1.00 95.00 331 LEU A N 1
ATOM 2636 C CA . LEU A 1 331 ? -6.157 -7.623 15.378 1.00 95.00 331 LEU A CA 1
ATOM 2637 C C . LEU A 1 331 ? -7.468 -7.571 16.178 1.00 95.00 331 LEU A C 1
ATOM 2639 O O . LEU A 1 331 ? -7.645 -6.642 16.960 1.00 95.00 331 LEU A O 1
ATOM 2643 N N . TYR A 1 332 ? -8.364 -8.551 16.021 1.00 91.00 332 TYR A N 1
ATOM 2644 C CA . TYR A 1 332 ? -9.609 -8.624 16.794 1.00 91.00 332 TYR A CA 1
ATOM 2645 C C . TYR A 1 332 ? -9.377 -8.730 18.304 1.00 91.00 332 TYR A C 1
ATOM 2647 O O . TYR A 1 332 ? -9.989 -7.962 19.048 1.00 91.00 332 TYR A O 1
ATOM 2655 N N . GLU A 1 333 ? -8.464 -9.600 18.743 1.00 91.56 333 GLU A N 1
ATOM 2656 C CA . GLU A 1 333 ? -8.070 -9.726 20.157 1.00 91.56 333 GLU A CA 1
ATOM 2657 C C . GLU A 1 333 ? -7.590 -8.392 20.751 1.00 91.56 333 GLU A C 1
ATOM 2659 O O . GLU A 1 333 ? -7.809 -8.111 21.925 1.00 91.56 333 GLU A O 1
ATOM 2664 N N . LEU A 1 334 ? -6.960 -7.546 19.931 1.00 93.88 334 LEU A N 1
ATOM 2665 C CA . LEU A 1 334 ? -6.381 -6.263 20.334 1.00 93.88 334 LEU A CA 1
ATOM 2666 C C . LEU A 1 334 ? -7.352 -5.075 20.180 1.00 93.88 334 LEU A C 1
ATOM 2668 O O . LEU A 1 334 ? -6.926 -3.934 20.008 1.00 93.88 334 LEU A O 1
ATOM 2672 N N . GLY A 1 335 ? -8.665 -5.321 20.204 1.00 92.56 335 GLY A N 1
ATOM 2673 C CA . GLY A 1 335 ? -9.698 -4.281 20.065 1.00 92.56 335 GLY A CA 1
ATOM 2674 C C . GLY A 1 335 ? -10.137 -4.020 18.618 1.00 92.56 335 GLY A C 1
ATOM 2675 O O . GLY A 1 335 ? -10.906 -3.091 18.335 1.00 92.56 335 GLY A O 1
ATOM 2676 N N . GLY A 1 336 ? -9.676 -4.855 17.689 1.00 92.56 336 GLY A N 1
ATOM 2677 C CA . GLY A 1 336 ? -10.128 -4.899 16.310 1.00 92.56 336 GLY A CA 1
ATOM 2678 C C . GLY A 1 336 ? -9.840 -3.626 15.529 1.00 92.56 336 GLY A C 1
ATOM 2679 O O . GLY A 1 336 ? -8.893 -2.871 15.755 1.00 92.56 336 GLY A O 1
ATOM 2680 N N . VAL A 1 337 ? -10.721 -3.366 14.571 1.00 93.81 337 VAL A N 1
ATOM 2681 C CA . VAL A 1 337 ? -10.551 -2.262 13.633 1.00 93.81 337 VAL A CA 1
ATOM 2682 C C . VAL A 1 337 ? -10.637 -0.884 14.303 1.00 93.81 337 VAL A C 1
ATOM 2684 O O . VAL A 1 337 ? -10.043 0.076 13.814 1.00 93.81 337 VAL A O 1
ATOM 2687 N N . ARG A 1 338 ? -11.319 -0.782 15.454 1.00 93.25 338 ARG A N 1
ATOM 2688 C CA . ARG A 1 338 ? -11.425 0.459 16.238 1.00 93.25 338 ARG A CA 1
ATOM 2689 C C . ARG A 1 338 ? -10.079 0.846 16.847 1.00 93.25 338 ARG A C 1
ATOM 2691 O O . ARG A 1 338 ? -9.628 1.966 16.620 1.00 93.25 338 ARG A O 1
ATOM 2698 N N . ALA A 1 339 ? -9.405 -0.099 17.506 1.00 95.19 339 ALA A N 1
ATOM 2699 C CA . ALA A 1 339 ? -8.076 0.122 18.076 1.00 95.19 339 ALA A CA 1
ATOM 2700 C C . ALA A 1 339 ? -7.072 0.589 17.010 1.00 95.19 339 ALA A C 1
ATOM 2702 O O . ALA A 1 339 ? -6.359 1.578 17.197 1.00 95.19 339 ALA A O 1
ATOM 2703 N N . LEU A 1 340 ? -7.084 -0.056 15.839 1.00 96.50 340 LEU A N 1
ATOM 2704 C CA . LEU A 1 340 ? -6.221 0.319 14.720 1.00 96.50 340 LEU A CA 1
ATOM 2705 C C . LEU A 1 340 ? -6.533 1.711 14.167 1.00 96.50 340 LEU A C 1
ATOM 2707 O O . LEU A 1 340 ? -5.614 2.480 13.876 1.00 96.50 340 LEU A O 1
ATOM 2711 N N . ARG A 1 341 ? -7.813 2.076 14.061 1.00 95.50 341 ARG A N 1
ATOM 2712 C CA . ARG A 1 341 ? -8.219 3.431 13.669 1.00 95.50 341 ARG A CA 1
ATOM 2713 C C . ARG A 1 341 ? -7.667 4.483 14.619 1.00 95.50 341 ARG A C 1
ATOM 2715 O O . ARG A 1 341 ? -7.131 5.497 14.168 1.00 95.50 341 ARG A O 1
ATOM 2722 N N . ASP A 1 342 ? -7.828 4.255 15.916 1.00 95.62 342 ASP A N 1
ATOM 2723 C CA . ASP A 1 342 ? -7.419 5.206 16.939 1.00 95.62 342 ASP A CA 1
ATOM 2724 C C . ASP A 1 342 ? -5.895 5.339 16.964 1.00 95.62 342 ASP A C 1
ATOM 2726 O O . ASP A 1 342 ? -5.390 6.463 16.971 1.00 95.62 342 ASP A O 1
ATOM 2730 N N . GLN A 1 343 ? -5.154 4.236 16.799 1.00 96.50 343 GLN A N 1
ATOM 2731 C CA . GLN A 1 343 ? -3.705 4.272 16.587 1.00 96.50 343 GLN A CA 1
ATOM 2732 C C . GLN A 1 343 ? -3.323 5.112 15.353 1.00 96.50 343 GLN A C 1
ATOM 2734 O O . GLN A 1 343 ? -2.468 5.995 15.455 1.00 96.50 343 GLN A O 1
ATOM 2739 N N . LEU A 1 344 ? -3.973 4.915 14.197 1.00 96.38 344 LEU A N 1
ATOM 2740 C CA . LEU A 1 344 ? -3.712 5.728 12.999 1.00 96.38 344 LEU A CA 1
ATOM 2741 C C . LEU A 1 344 ? -4.037 7.214 13.218 1.00 96.38 344 LEU A C 1
ATOM 2743 O O . LEU A 1 344 ? -3.311 8.077 12.717 1.00 96.38 344 LEU A O 1
ATOM 2747 N N . ARG A 1 345 ? -5.103 7.529 13.966 1.00 96.06 345 ARG A N 1
ATOM 2748 C CA . ARG A 1 345 ? -5.473 8.907 14.321 1.00 96.06 345 ARG A CA 1
ATOM 2749 C C . ARG A 1 345 ? -4.417 9.545 15.224 1.00 96.06 345 ARG A C 1
ATOM 2751 O O . ARG A 1 345 ? -3.947 10.632 14.895 1.00 96.06 345 ARG A O 1
ATOM 2758 N N . ARG A 1 346 ? -4.008 8.869 16.305 1.00 95.12 346 ARG A N 1
ATOM 2759 C CA . ARG A 1 346 ? -2.964 9.342 17.238 1.00 95.12 346 ARG A CA 1
ATOM 2760 C C . ARG A 1 346 ? -1.633 9.575 16.522 1.00 95.12 346 ARG A C 1
ATOM 2762 O O . ARG A 1 346 ? -0.967 10.576 16.762 1.00 95.12 346 ARG A O 1
ATOM 2769 N N . GLN A 1 347 ? -1.285 8.704 15.576 1.00 95.25 347 GLN A N 1
ATOM 2770 C CA . GLN A 1 347 ? -0.079 8.829 14.752 1.00 95.25 347 GLN A CA 1
ATOM 2771 C C . GLN A 1 347 ? -0.198 9.878 13.626 1.00 95.25 347 GLN A C 1
ATOM 2773 O O . GLN A 1 347 ? 0.757 10.100 12.881 1.00 95.25 347 GLN A O 1
ATOM 2778 N N . GLY A 1 348 ? -1.357 10.526 13.473 1.00 95.94 348 GLY A N 1
ATOM 2779 C CA . GLY A 1 348 ? -1.600 11.563 12.470 1.00 95.94 348 GLY A CA 1
ATOM 2780 C C . GLY A 1 348 ? -1.796 11.045 11.043 1.00 95.94 348 GLY A C 1
ATOM 2781 O O . GLY A 1 348 ? -1.829 11.849 10.114 1.00 95.94 348 GLY A O 1
ATOM 2782 N N . PHE A 1 349 ? -1.939 9.731 10.837 1.00 96.25 349 PHE A N 1
ATOM 2783 C CA . PHE A 1 349 ? -2.185 9.140 9.514 1.00 96.25 349 PHE A CA 1
ATOM 2784 C C . PHE A 1 349 ? -3.611 9.367 9.005 1.00 96.25 349 PHE A C 1
ATOM 2786 O O . PHE A 1 349 ? -3.849 9.199 7.809 1.00 96.25 349 PHE A O 1
ATOM 2793 N N . LEU A 1 350 ? -4.543 9.783 9.868 1.00 96.50 350 LEU A N 1
ATOM 2794 C CA . LEU A 1 350 ? -5.896 10.201 9.493 1.00 96.50 350 LEU A CA 1
ATOM 2795 C C . LEU A 1 350 ? -6.033 11.722 9.557 1.00 96.50 350 LEU A C 1
ATOM 2797 O O . LEU A 1 350 ? -5.484 12.375 10.445 1.00 96.50 350 LEU A O 1
ATOM 2801 N N . LYS A 1 351 ? -6.799 12.299 8.629 1.00 95.00 351 LYS A N 1
ATOM 2802 C CA . LYS A 1 351 ? -7.166 13.717 8.690 1.00 95.00 351 LYS A CA 1
ATOM 2803 C C . LYS A 1 351 ? -8.122 13.944 9.871 1.00 95.00 351 LYS A C 1
ATOM 2805 O O . LYS A 1 351 ? -9.087 13.205 10.042 1.00 95.00 351 LYS A O 1
ATOM 2810 N N . ALA A 1 352 ? -7.874 14.985 10.669 1.00 93.38 352 ALA A N 1
ATOM 2811 C CA . ALA A 1 352 ? -8.723 15.328 11.812 1.00 93.38 352 ALA A CA 1
ATOM 2812 C C . ALA A 1 352 ? -10.198 15.486 11.390 1.00 93.38 352 ALA A C 1
ATOM 2814 O O . ALA A 1 352 ? -10.490 16.150 10.393 1.00 93.38 352 ALA A O 1
ATOM 2815 N N . GLY A 1 353 ? -11.108 14.836 12.125 1.00 93.69 353 GLY A N 1
ATOM 2816 C CA . GLY A 1 353 ? -12.550 14.848 11.845 1.00 93.69 353 GLY A CA 1
ATOM 2817 C C . GLY A 1 353 ? -12.967 14.165 10.535 1.00 93.69 353 GLY A C 1
ATOM 2818 O O . GLY A 1 353 ? -14.073 14.391 10.060 1.00 93.69 353 GLY A O 1
ATOM 2819 N N . SER A 1 354 ? -12.096 13.368 9.909 1.00 94.94 354 SER A N 1
ATOM 2820 C CA . SER A 1 354 ? -12.355 12.760 8.605 1.00 94.94 354 SER A CA 1
ATOM 2821 C C . SER A 1 354 ? -11.951 11.282 8.585 1.00 94.94 354 SER A C 1
ATOM 2823 O O . SER A 1 354 ? -10.934 10.920 9.176 1.00 94.94 354 SER A O 1
ATOM 2825 N N . PRO A 1 355 ? -12.676 10.420 7.847 1.00 95.38 355 PRO A N 1
ATOM 2826 C CA . PRO A 1 355 ? -12.299 9.020 7.668 1.00 95.38 355 PRO A CA 1
ATOM 2827 C C . PRO A 1 355 ? -11.216 8.836 6.589 1.00 95.38 355 PRO A C 1
ATOM 2829 O O . PRO A 1 355 ? -10.985 7.730 6.107 1.00 95.38 355 PRO A O 1
ATOM 2832 N N . LYS A 1 356 ? -10.577 9.914 6.124 1.00 96.38 356 LYS A N 1
ATOM 2833 C CA . LYS A 1 356 ? -9.594 9.861 5.037 1.00 96.38 356 LYS A CA 1
ATOM 2834 C C . LYS A 1 356 ? -8.170 9.852 5.576 1.00 96.38 356 LYS A C 1
ATOM 2836 O O . LYS A 1 356 ? -7.862 10.532 6.559 1.00 96.38 356 LYS A O 1
ATOM 2841 N N . LEU A 1 357 ? -7.292 9.138 4.877 1.00 96.81 357 LEU A N 1
ATOM 2842 C CA . LEU A 1 357 ? -5.854 9.214 5.094 1.00 96.81 357 LEU A CA 1
ATOM 2843 C C . LEU A 1 357 ? -5.358 10.653 4.920 1.00 96.81 357 LEU A C 1
ATOM 2845 O O . LEU A 1 357 ? -5.827 11.405 4.060 1.00 96.81 357 LEU A O 1
ATOM 2849 N N . THR A 1 358 ? -4.388 11.032 5.746 1.00 95.00 358 THR A N 1
ATOM 2850 C CA . THR A 1 358 ? -3.709 12.316 5.625 1.00 95.00 358 THR A CA 1
ATOM 2851 C C . THR A 1 358 ? -2.888 12.367 4.338 1.00 95.00 358 THR A C 1
ATOM 2853 O O . THR A 1 358 ? -2.227 11.403 3.952 1.00 95.00 358 THR A O 1
ATOM 2856 N N . THR A 1 359 ? -2.885 13.529 3.696 1.00 92.88 359 THR A N 1
ATOM 2857 C CA . THR A 1 359 ? -1.994 13.861 2.571 1.00 92.88 359 THR A CA 1
ATOM 2858 C C . THR A 1 359 ? -0.924 14.872 2.997 1.00 92.88 359 THR A C 1
ATOM 2860 O O . THR A 1 359 ? -0.215 15.446 2.162 1.00 92.88 359 THR A O 1
ATOM 2863 N N . SER A 1 360 ? -0.827 15.116 4.312 1.00 89.50 360 SER A N 1
ATOM 2864 C CA . SER A 1 360 ? 0.107 16.063 4.906 1.00 89.50 360 SER A CA 1
ATOM 2865 C C . SER A 1 360 ? 1.561 15.597 4.748 1.00 89.50 360 SER A C 1
ATOM 2867 O O . SER A 1 360 ? 1.872 14.515 4.251 1.00 89.50 360 SER A O 1
ATOM 2869 N N . ASN A 1 361 ? 2.488 16.453 5.172 1.00 83.94 361 ASN A N 1
ATOM 2870 C CA . ASN A 1 361 ? 3.914 16.128 5.168 1.00 83.94 361 ASN A CA 1
ATOM 2871 C C . ASN A 1 361 ? 4.349 15.371 6.438 1.00 83.94 361 ASN A C 1
ATOM 2873 O O . ASN A 1 361 ? 5.527 15.041 6.560 1.00 83.94 361 ASN A O 1
ATOM 2877 N N . LYS A 1 362 ? 3.452 15.199 7.421 1.00 83.69 362 LYS A N 1
ATOM 2878 C CA . LYS A 1 362 ? 3.755 14.633 8.742 1.00 83.69 362 LYS A CA 1
ATOM 2879 C C . LYS A 1 362 ? 2.521 13.943 9.346 1.00 83.69 362 LYS A C 1
ATOM 2881 O O . LYS A 1 362 ? 1.596 14.659 9.737 1.00 83.69 362 LYS A O 1
ATOM 2886 N N . PRO A 1 363 ? 2.535 12.606 9.467 1.00 86.62 363 PRO A N 1
ATOM 2887 C CA . PRO A 1 363 ? 3.473 11.690 8.811 1.00 86.62 363 PRO A CA 1
ATOM 2888 C C . PRO A 1 363 ? 3.372 11.802 7.279 1.00 86.62 363 PRO A C 1
ATOM 2890 O O . PRO A 1 363 ? 2.312 12.113 6.741 1.00 86.62 363 PRO A O 1
ATOM 2893 N N . PHE A 1 364 ? 4.484 11.601 6.567 1.00 85.69 364 PHE A N 1
ATOM 2894 C CA . PHE A 1 364 ? 4.467 11.628 5.104 1.00 85.69 364 PHE A CA 1
ATOM 2895 C C . PHE A 1 364 ? 3.903 10.308 4.573 1.00 85.69 364 PHE A C 1
ATOM 2897 O O . PHE A 1 364 ? 4.476 9.246 4.801 1.00 85.69 364 PHE A O 1
ATOM 2904 N N . ASN A 1 365 ? 2.779 10.386 3.861 1.00 89.31 365 ASN A N 1
ATOM 2905 C CA . ASN A 1 365 ? 2.150 9.244 3.212 1.00 89.31 365 ASN A CA 1
ATOM 2906 C C . ASN A 1 365 ? 2.208 9.423 1.691 1.00 89.31 365 ASN A C 1
ATOM 2908 O O . ASN A 1 365 ? 1.344 10.072 1.096 1.00 89.31 365 ASN A O 1
ATOM 2912 N N . VAL A 1 366 ? 3.269 8.892 1.077 1.00 91.88 366 VAL A N 1
ATOM 2913 C CA . VAL A 1 366 ? 3.573 9.115 -0.345 1.00 91.88 366 VAL A CA 1
ATOM 2914 C C . VAL A 1 366 ? 2.431 8.665 -1.256 1.00 91.88 366 VAL A C 1
ATOM 2916 O O . VAL A 1 366 ? 2.001 9.432 -2.114 1.00 91.88 366 VAL A O 1
ATOM 2919 N N . PHE A 1 367 ? 1.863 7.481 -1.017 1.00 93.88 367 PHE A N 1
ATOM 2920 C CA . PHE A 1 367 ? 0.805 6.925 -1.862 1.00 93.88 367 PHE A CA 1
ATOM 2921 C C . PHE A 1 367 ? -0.536 7.633 -1.668 1.00 93.88 367 PHE A C 1
ATOM 2923 O O . PHE A 1 367 ? -1.206 7.933 -2.656 1.00 93.88 367 PHE A O 1
ATOM 2930 N N . ALA A 1 368 ? -0.894 8.009 -0.434 1.00 93.75 368 ALA A N 1
ATOM 2931 C CA . ALA A 1 368 ? -2.092 8.817 -0.207 1.00 93.75 368 ALA A CA 1
ATOM 2932 C C . ALA A 1 368 ? -1.988 10.188 -0.895 1.00 93.75 368 ALA A C 1
ATOM 2934 O O . ALA A 1 368 ? -2.954 10.687 -1.475 1.00 93.75 368 ALA A O 1
ATOM 2935 N N . ARG A 1 369 ? -0.797 10.799 -0.873 1.00 92.31 369 ARG A N 1
ATOM 2936 C CA . ARG A 1 369 ? -0.557 12.074 -1.551 1.00 92.31 369 ARG A CA 1
ATOM 2937 C C . ARG A 1 369 ? -0.632 11.945 -3.070 1.00 92.31 369 ARG A C 1
ATOM 2939 O O . ARG A 1 369 ? -1.255 12.797 -3.695 1.00 92.31 369 ARG A O 1
ATOM 2946 N N . LEU A 1 370 ? -0.034 10.902 -3.638 1.00 91.12 370 LEU A N 1
ATOM 2947 C CA . LEU A 1 370 ? -0.106 10.608 -5.070 1.00 91.12 370 LEU A CA 1
ATOM 2948 C C . LEU A 1 370 ? -1.552 10.461 -5.542 1.00 91.12 370 LEU A C 1
ATOM 2950 O O . LEU A 1 370 ? -1.978 11.157 -6.459 1.00 91.12 370 LEU A O 1
ATOM 2954 N N . ALA A 1 371 ? -2.329 9.631 -4.846 1.00 92.38 371 ALA A N 1
ATOM 2955 C CA . ALA A 1 371 ? -3.752 9.448 -5.107 1.00 92.38 371 ALA A CA 1
ATOM 2956 C C . ALA A 1 371 ? -4.540 10.770 -5.035 1.00 92.38 371 ALA A C 1
ATOM 2958 O O . ALA A 1 371 ? -5.384 11.041 -5.894 1.00 92.38 371 ALA A O 1
ATOM 2959 N N . TYR A 1 372 ? -4.246 11.624 -4.049 1.00 92.19 372 TYR A N 1
ATOM 2960 C CA . TYR A 1 372 ? -4.868 12.944 -3.930 1.00 92.19 372 TYR A CA 1
ATOM 2961 C C . TYR A 1 372 ? -4.510 13.879 -5.088 1.00 92.19 372 TYR A C 1
ATOM 2963 O O . TYR A 1 372 ? -5.399 14.502 -5.665 1.00 92.19 372 TYR A O 1
ATOM 2971 N N . GLN A 1 373 ? -3.224 13.988 -5.427 1.00 88.38 373 GLN A N 1
ATOM 2972 C CA . GLN A 1 373 ? -2.747 14.881 -6.484 1.00 88.38 373 GLN A CA 1
ATOM 2973 C C . GLN A 1 373 ? -3.301 14.490 -7.851 1.00 88.38 373 GLN A C 1
ATOM 2975 O O . GLN A 1 373 ? -3.740 15.370 -8.585 1.00 88.38 373 GLN A O 1
ATOM 2980 N N . ASP A 1 374 ? -3.349 13.193 -8.160 1.00 87.06 374 ASP A N 1
ATOM 2981 C CA . ASP A 1 374 ? -3.937 12.707 -9.408 1.00 87.06 374 ASP A CA 1
ATOM 2982 C C . ASP A 1 374 ? -5.443 13.004 -9.475 1.00 87.06 374 ASP A C 1
ATOM 2984 O O . ASP A 1 374 ? -5.936 13.499 -10.486 1.00 87.06 374 ASP A O 1
ATOM 2988 N N . THR A 1 375 ? -6.170 12.807 -8.368 1.00 86.25 375 THR A N 1
ATOM 2989 C CA . THR A 1 375 ? -7.612 13.109 -8.300 1.00 86.25 375 THR A CA 1
ATOM 2990 C C . THR A 1 375 ? -7.893 14.601 -8.503 1.00 86.25 375 THR A C 1
ATOM 2992 O O . THR A 1 375 ? -8.777 14.964 -9.277 1.00 86.25 375 THR A O 1
ATOM 2995 N N . VAL A 1 376 ? -7.137 15.477 -7.832 1.00 82.62 376 VAL A N 1
ATOM 2996 C CA . VAL A 1 376 ? -7.287 16.935 -7.977 1.00 82.62 376 VAL A CA 1
ATOM 2997 C C . VAL A 1 376 ? -6.882 17.393 -9.376 1.00 82.62 376 VAL A C 1
ATOM 2999 O O . VAL A 1 376 ? -7.599 18.187 -9.976 1.00 82.62 376 VAL A O 1
ATOM 3002 N N . GLY A 1 377 ? -5.775 16.873 -9.914 1.00 77.06 377 GLY A N 1
ATOM 3003 C CA . GLY A 1 377 ? -5.329 17.180 -11.271 1.00 77.06 377 GLY A CA 1
ATOM 3004 C C . GLY A 1 377 ? -6.408 16.848 -12.301 1.00 77.06 377 GLY A C 1
ATOM 3005 O O . GLY A 1 377 ? -6.787 17.711 -13.086 1.00 77.06 377 GLY A O 1
ATOM 3006 N N . ARG A 1 378 ? -6.983 15.640 -12.239 1.00 77.94 378 ARG A N 1
ATOM 3007 C CA . ARG A 1 378 ? -8.070 15.218 -13.139 1.00 77.94 378 ARG A CA 1
ATOM 3008 C C . ARG A 1 378 ? -9.321 16.088 -13.017 1.00 77.94 378 ARG A C 1
ATOM 3010 O O . ARG A 1 378 ? -9.921 16.408 -14.038 1.00 77.94 378 ARG A O 1
ATOM 3017 N N . ALA A 1 379 ? -9.700 16.488 -11.803 1.00 76.25 379 ALA A N 1
ATOM 3018 C CA . ALA A 1 379 ? -10.851 17.366 -11.597 1.00 76.25 379 ALA A CA 1
ATOM 3019 C C . ALA A 1 379 ? -10.659 18.740 -12.264 1.00 76.25 379 ALA A C 1
ATOM 3021 O O . ALA A 1 379 ? -11.589 19.238 -12.892 1.00 76.25 379 ALA A O 1
ATOM 3022 N N . LEU A 1 380 ? -9.450 19.311 -12.186 1.00 68.38 380 LEU A N 1
ATOM 3023 C CA . LEU A 1 380 ? -9.116 20.584 -12.836 1.00 68.38 380 LEU A CA 1
ATOM 3024 C C . LEU A 1 380 ? -9.134 20.472 -14.372 1.00 68.38 380 LEU A C 1
ATOM 3026 O O . LEU A 1 380 ? -9.744 21.299 -15.045 1.00 68.38 380 LEU A O 1
ATOM 3030 N N . TYR A 1 381 ? -8.557 19.405 -14.935 1.00 67.62 381 TYR A N 1
ATOM 3031 C CA . TYR A 1 381 ? -8.609 19.166 -16.385 1.00 67.62 381 TYR A CA 1
ATOM 3032 C C . TYR A 1 381 ? -10.044 18.950 -16.903 1.00 67.62 381 TYR A C 1
ATOM 3034 O O . TYR A 1 381 ? -10.398 19.407 -17.995 1.00 67.62 381 TYR A O 1
ATOM 3042 N N . ALA A 1 382 ? -10.898 18.278 -16.123 1.00 71.81 382 ALA A N 1
ATOM 3043 C CA . ALA A 1 382 ? -12.307 18.087 -16.469 1.00 71.81 382 ALA A CA 1
ATOM 3044 C C . ALA A 1 382 ? -13.101 19.410 -16.447 1.00 71.81 382 ALA A C 1
ATOM 3046 O O . ALA A 1 382 ? -13.982 19.617 -17.287 1.00 71.81 382 ALA A O 1
ATOM 3047 N N . SER A 1 383 ? -12.784 20.332 -15.529 1.00 69.75 383 SER A N 1
ATOM 3048 C CA . SER A 1 383 ? -13.412 21.659 -15.516 1.00 69.75 383 SER A CA 1
ATOM 3049 C C . SER A 1 383 ? -12.965 22.537 -16.686 1.00 69.75 383 SER A C 1
ATOM 3051 O O . SER A 1 383 ? -13.813 23.200 -17.280 1.00 69.75 383 SER A O 1
ATOM 3053 N N . ASP A 1 384 ? -11.689 22.491 -17.083 1.00 64.31 384 ASP A N 1
ATOM 3054 C CA . ASP A 1 384 ? -11.168 23.309 -18.191 1.00 64.31 384 ASP A CA 1
ATOM 3055 C C . ASP A 1 384 ? -11.733 22.875 -19.550 1.00 64.31 384 ASP A C 1
ATOM 3057 O O . ASP A 1 384 ? -12.127 23.706 -20.370 1.00 64.31 384 ASP A O 1
ATOM 3061 N N . THR A 1 385 ? -11.854 21.566 -19.782 1.00 66.00 385 THR A N 1
ATOM 3062 C CA . THR A 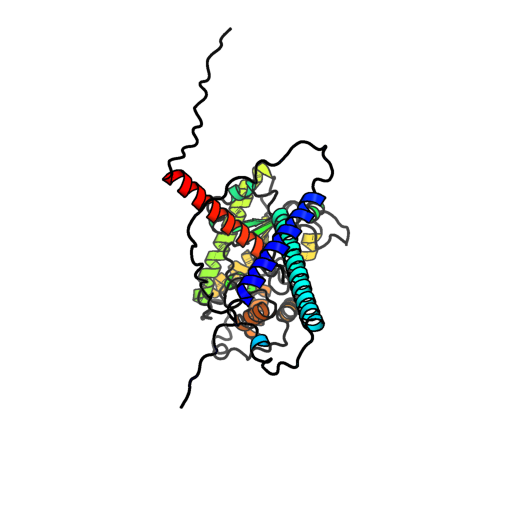1 385 ? -12.486 21.030 -21.003 1.00 66.00 385 THR A CA 1
ATOM 3063 C C . THR A 1 385 ? -13.967 21.400 -21.092 1.00 66.00 385 THR A C 1
ATOM 3065 O O . THR A 1 385 ? -14.458 21.753 -22.166 1.00 66.00 385 THR A O 1
ATOM 3068 N N . THR A 1 386 ? -14.672 21.398 -19.959 1.00 71.50 386 THR A N 1
ATOM 3069 C CA . THR A 1 386 ? -16.067 21.850 -19.884 1.00 71.50 386 THR A CA 1
ATOM 3070 C C . THR A 1 386 ? -16.174 23.358 -20.137 1.00 71.50 386 THR A C 1
ATOM 3072 O O . THR A 1 386 ? -17.029 23.790 -20.909 1.00 71.50 386 THR A O 1
ATOM 3075 N N . PHE A 1 387 ? -15.274 24.162 -19.564 1.00 62.22 387 PHE A N 1
ATOM 3076 C CA . PHE A 1 387 ? -15.233 25.613 -19.760 1.00 62.22 387 PHE A CA 1
ATOM 3077 C C . PHE A 1 387 ? -14.930 26.002 -21.216 1.00 62.22 387 PHE A C 1
ATOM 3079 O O . PHE A 1 387 ? -15.618 26.855 -21.779 1.00 62.22 387 PHE A O 1
ATOM 3086 N N . ASN A 1 388 ? -13.973 25.341 -21.873 1.00 59.91 388 ASN A N 1
ATOM 3087 C CA . ASN A 1 388 ? -13.662 25.583 -23.288 1.00 59.91 388 ASN A CA 1
ATOM 3088 C C . ASN A 1 388 ? -14.825 25.190 -24.213 1.00 59.91 388 ASN A C 1
ATOM 3090 O O . ASN A 1 388 ? -15.109 25.894 -25.181 1.00 59.91 388 ASN A O 1
ATOM 3094 N N . LYS A 1 389 ? -15.558 24.116 -23.878 1.00 70.75 389 LYS A N 1
ATOM 3095 C CA . LYS A 1 389 ? -16.762 23.705 -24.615 1.00 70.75 389 LYS A CA 1
ATOM 3096 C C . LYS A 1 389 ? -17.913 24.709 -24.468 1.00 70.75 389 LYS A C 1
ATOM 3098 O O . LYS A 1 389 ? -18.626 24.945 -25.436 1.00 70.75 389 LYS A O 1
ATOM 3103 N N . ILE A 1 390 ? -18.086 25.310 -23.285 1.00 70.12 390 ILE A N 1
ATOM 3104 C CA . ILE A 1 390 ? -19.139 26.310 -23.019 1.00 70.12 390 ILE A CA 1
ATOM 3105 C C . ILE A 1 390 ? -18.798 27.669 -23.639 1.00 70.12 390 ILE A C 1
ATOM 3107 O O . ILE A 1 390 ? -19.673 28.336 -24.182 1.00 70.12 390 ILE A O 1
ATOM 3111 N N . THR A 1 391 ? -17.535 28.091 -23.580 1.00 73.81 391 THR A N 1
ATOM 3112 C CA . THR A 1 391 ? -17.118 29.422 -24.054 1.00 73.81 391 THR A CA 1
ATOM 3113 C C . THR A 1 391 ? -16.942 29.519 -25.568 1.00 73.81 391 THR A C 1
ATOM 3115 O O . THR A 1 391 ? -16.609 30.590 -26.069 1.00 73.81 391 THR A O 1
ATOM 3118 N N . GLY A 1 392 ? -17.145 28.428 -26.315 1.00 54.00 392 GLY A N 1
ATOM 3119 C CA . GLY A 1 392 ? -17.014 28.436 -27.772 1.00 54.00 392 GLY A CA 1
ATOM 3120 C C . GLY A 1 392 ? -15.599 28.760 -28.261 1.00 54.00 392 GLY A C 1
ATOM 3121 O O . GLY A 1 392 ? -15.414 29.033 -29.445 1.00 54.00 392 GLY A O 1
ATOM 3122 N N . ARG A 1 393 ? -14.584 28.706 -27.384 1.00 57.84 393 ARG A N 1
ATOM 3123 C CA . ARG A 1 393 ? -13.173 28.689 -27.786 1.00 57.84 393 ARG A CA 1
ATOM 3124 C C . ARG A 1 393 ? -12.868 27.318 -28.386 1.00 57.84 393 ARG A C 1
ATOM 3126 O O . ARG A 1 393 ? -12.188 26.491 -27.789 1.00 57.84 393 ARG A O 1
ATOM 3133 N N . SER A 1 394 ? -13.388 27.068 -29.585 1.00 54.94 394 SER A N 1
ATOM 3134 C CA . SER A 1 394 ? -12.760 26.108 -30.480 1.00 54.94 394 SER A CA 1
ATOM 3135 C C . SER A 1 394 ? -11.353 26.634 -30.733 1.00 54.94 394 SER A C 1
ATOM 3137 O O . SER A 1 394 ? -11.206 27.736 -31.269 1.00 54.94 394 SER A O 1
ATOM 3139 N N . GLU A 1 395 ? -10.322 25.900 -30.316 1.00 56.16 395 GLU A N 1
ATOM 3140 C CA . GLU A 1 395 ? -8.981 26.154 -30.826 1.00 56.16 395 GLU A CA 1
ATOM 3141 C C . GLU A 1 395 ? -9.079 26.097 -32.348 1.00 56.16 395 GLU A C 1
ATOM 3143 O O . GLU A 1 395 ? -9.344 25.046 -32.931 1.00 56.16 395 GLU A O 1
ATOM 3148 N N . GLY A 1 396 ? -8.968 27.265 -32.980 1.00 49.72 396 GLY A N 1
ATOM 3149 C CA . GLY A 1 396 ? -8.932 27.420 -34.421 1.00 49.72 396 GLY A CA 1
ATOM 3150 C C . GLY A 1 396 ? -7.636 26.835 -34.960 1.00 49.72 396 GLY A C 1
ATOM 3151 O O . GLY A 1 396 ? -6.768 27.565 -35.427 1.00 49.72 396 GLY A O 1
ATOM 3152 N N . LEU A 1 397 ? -7.493 25.514 -34.895 1.00 50.47 397 LEU A N 1
ATOM 3153 C CA . LEU A 1 397 ? -6.579 24.775 -35.746 1.00 50.47 397 LEU A CA 1
ATOM 3154 C C . LEU A 1 397 ? -7.214 24.760 -37.133 1.00 50.47 397 LEU A C 1
ATOM 3156 O O . LEU A 1 397 ? -7.924 23.836 -37.522 1.00 50.47 397 LEU A O 1
ATOM 3160 N N . SER A 1 398 ? -6.988 25.860 -37.852 1.00 48.84 398 SER A N 1
ATOM 3161 C CA . SER A 1 398 ? -7.209 25.933 -39.289 1.00 48.84 398 SER A CA 1
ATOM 3162 C C . SER A 1 398 ? -6.507 24.734 -39.940 1.00 48.84 398 SER A C 1
ATOM 3164 O O . SER A 1 398 ? -5.303 24.552 -39.711 1.00 48.84 398 SER A O 1
ATOM 3166 N N . PRO A 1 399 ? -7.212 23.889 -40.714 1.00 48.34 399 PRO A N 1
ATOM 3167 C CA . PRO A 1 399 ? -6.567 22.819 -41.450 1.00 48.34 399 PRO A CA 1
ATOM 3168 C C . PRO A 1 399 ? -5.634 23.472 -42.471 1.00 48.34 399 PRO A C 1
ATOM 3170 O O . PRO A 1 399 ? -6.087 24.097 -43.429 1.00 48.34 399 PRO A O 1
ATOM 3173 N N . LYS A 1 400 ? -4.316 23.362 -42.265 1.00 54.88 400 LYS A N 1
ATOM 3174 C CA . LYS A 1 400 ? -3.355 23.701 -43.316 1.00 54.88 400 LYS A CA 1
ATOM 3175 C C . LYS A 1 400 ? -3.633 22.776 -44.495 1.00 54.88 400 LYS A C 1
ATOM 3177 O O . LYS A 1 400 ? -3.387 21.575 -44.421 1.00 54.88 400 LYS A O 1
ATOM 3182 N N . SER A 1 401 ? -4.175 23.354 -45.558 1.00 50.19 401 SER A N 1
ATOM 3183 C CA . SER A 1 401 ? -4.330 22.724 -46.857 1.00 50.19 401 SER A CA 1
ATOM 3184 C C . SER A 1 401 ? -2.965 22.232 -47.338 1.00 50.19 401 SER A C 1
ATOM 3186 O O . SER A 1 401 ? -2.040 23.014 -47.562 1.00 50.19 401 SER A O 1
ATOM 3188 N N . ALA A 1 402 ? -2.830 20.915 -47.484 1.00 49.41 402 ALA A N 1
ATOM 3189 C CA . ALA A 1 402 ? -1.733 20.326 -48.228 1.00 49.41 402 ALA A CA 1
ATOM 3190 C C . ALA A 1 402 ? -1.948 20.681 -49.703 1.00 49.41 402 ALA A C 1
ATOM 3192 O O . ALA A 1 402 ? -2.797 20.096 -50.375 1.00 49.41 402 ALA A O 1
ATOM 3193 N N . SER A 1 403 ? -1.227 21.696 -50.180 1.00 54.84 403 SER A N 1
ATOM 3194 C CA . SER A 1 403 ? -1.118 21.951 -51.611 1.00 54.84 403 SER A CA 1
ATOM 3195 C C . SER A 1 403 ? -0.101 20.986 -52.210 1.00 54.84 403 SER A C 1
ATOM 3197 O O . SER A 1 403 ? 0.999 20.786 -51.699 1.00 54.84 403 SER A O 1
ATOM 3199 N N . SER A 1 404 ? -0.552 20.353 -53.282 1.00 59.44 404 SER A N 1
ATOM 3200 C CA . SER A 1 404 ? 0.193 19.546 -54.232 1.00 59.44 404 SER A CA 1
ATOM 3201 C C . SER A 1 404 ? 1.406 20.281 -54.802 1.00 59.44 404 SER A C 1
ATOM 3203 O O . SER A 1 404 ? 1.264 21.407 -55.278 1.00 59.44 404 SER A O 1
ATOM 3205 N N . ALA A 1 405 ? 2.541 19.594 -54.898 1.00 51.34 405 ALA A N 1
ATOM 3206 C CA . ALA A 1 405 ? 3.558 19.897 -55.897 1.00 51.34 405 ALA A CA 1
ATOM 3207 C C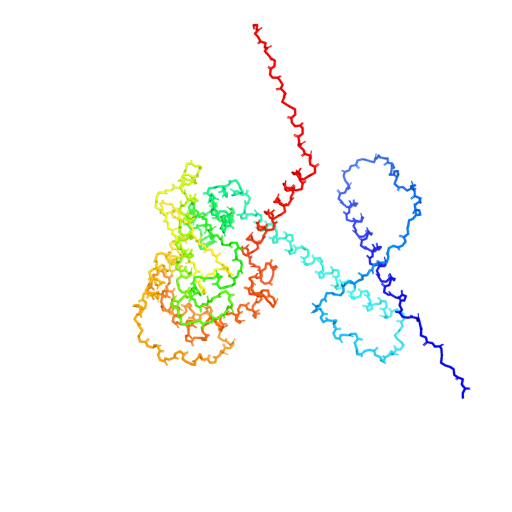 . ALA A 1 405 ? 4.104 18.577 -56.460 1.00 51.34 405 ALA A C 1
ATOM 3209 O O . ALA A 1 405 ? 4.937 17.911 -55.852 1.00 51.34 405 ALA A O 1
ATOM 3210 N N . LEU A 1 406 ? 3.538 18.196 -57.606 1.00 58.69 406 LEU A N 1
ATOM 3211 C CA . LEU A 1 406 ? 4.196 17.395 -58.630 1.00 58.69 406 LEU A CA 1
ATOM 3212 C C . LEU A 1 406 ? 5.211 18.299 -59.340 1.00 58.69 406 LEU A C 1
ATOM 3214 O O . LEU A 1 406 ? 4.818 19.349 -59.850 1.00 58.69 406 LEU A O 1
ATOM 3218 N N . SER A 1 407 ? 6.465 17.859 -59.403 1.00 60.22 407 SER A N 1
ATOM 3219 C CA . SER A 1 407 ? 7.406 18.117 -60.501 1.00 60.22 407 SER A CA 1
ATOM 3220 C C . SER A 1 407 ? 8.550 17.122 -60.410 1.00 60.22 407 SER A C 1
ATOM 3222 O O . SER A 1 407 ? 9.213 17.140 -59.345 1.00 60.22 407 SER A O 1
#

pLDDT: mean 79.44, std 22.25, range [28.16, 98.88]

Foldseek 3Di:
DDDDDDDDDPPVVVVVVVVVVVVVVVVVVVVVVCVVPPPDDDDDDDPPPDDDDDDDDDDDDPDDDPDPDPPPVVPPPPPDDPDDPVNVVVVVVVVVVVVVVVVVVQVVLVVVLVVLLCQFCVVCVVLQCLLPVCNVWKDKTDARPVLLVCQAPPPPVNAQPHAQFNDKIWIATLAQQLCQFFLLNQQQADPVRDGDQSQVSLVVSLVVLVSSVVSLVSSLVVCCVVPVADPQWFWFGQGQLRDPFRGDIIMIHRPVGGHNNNVSSQLRGATSVLSNVLSVCSNVVVPPDPDPPPPPDQDDADLVDDLSNQLCVQRVRRHHNVNSVSSSVSCSNNRHPVSVQVNCVVQVLDDPPDSGGDCGSRVHRSSNVSSVVSVVVVVVVVVVVVVCVVVVPPPPPPPPDPDDDDD